Protein AF-A0A938LJC3-F1 (afdb_monomer)

Radius of gyration: 33.21 Å; Cα contacts (8 Å, |Δi|>4): 340; chains: 1; bounding box: 97×56×101 Å

Sequence (395 aa):
MDSKAKRRLIVLGAASALATAGTVALAVRASGELWGWAVAAATSPLAMKCLAVMVAGVVALGVVLALLVKVRPSARPVRVRALHGDQGGTAAIEMALVFPFGLMIFLMVTQAAILFNANMVVHYATFCAARVATVVVPLDLATEEGRNLVLNPALSPGSSEKLEMIRRAAVVALMPISASLKSTAGGVGDSGGTAIQNESSSAFKRLGAEDKRPWFYMLSTKPSYSPWFKRAKAQYDYANGEITAQGGKVLVTQVELMKPEHWRTPPSPHRWDHNRIDGGFTEGDWDPQNVSNLHEDCPYPGGYTEWRDMGGYYDRFHVPRCNFQLDRMDYHYHEDLNVRVTYQFLLEVPYANRFLGEEAQVAGRDGKEFATEIRVIVSLSNEGGPEVRPKDYNR

Mean predicted aligned error: 14.45 Å

Foldseek 3Di:
DPPVVVVVVVVVVVVVVVVVVVVVVVVVVVVPPDPPPVVVVCPPLLVVLVVVVVVVVVVVVVVVVVVCVVVPPPPDPDPVVVVVVVPVVVVVVVCVVVVVVVVVVVVVVVLVVLVVVLLVLLQVLLVQLQVLLLVLLQDQDPDPRGGNKFFDCVVPPPPGPSQVSSQLSSLLSNLVQFDQPPVPVPDPDPPPPVVLLVVLVVVLCVVVVVPVDVPSVVCPPDPPPDVVVSSSSSSSSRQQDWFQAPPGTDHQKDKDFDDDPVVVPPPPPPVPVCVVCPVDDDPPPPDVVPVVVVLPPPPPSDDDPPVPPPPPPDPPDPDPPPPPPVGMDRDDAQDKGKMKIKHWRWDPDQCVDVSVDDVQQRCGPPSRTTTDIRIDIDIDTSNSPPPPPVVVVPD

pLDDT: mean 70.2, std 16.67, range [38.19, 97.5]

Secondary structure (DSSP, 8-state):
--HHHHHHHHHHHHHHHHHHHHHHHHHHHH-TTS-HHHHHHHTSHHHHHHHHHHHHHHHHHHHHHHHHHHHS-------HHHHTT-HHHHHHHHHHHHHHHHHHHHHHHHHHHHHHHHHHHHHHHHHHHHHHHHHHTT--BTTTB-TTEEE-TTTSTT--HHHHHHHHHHHHHHGGGS-------S-S-TTTHHHHHHHHHHHHHHHHHSS--HHHHHHHH-TTS-HHHHHHHHHHHHHHSEEEETTEEEESEEEEEEPPHHHHS--------GGG--S---TT---TTSGGGGGTTSS---S-TTGGG-TTS-TT---------TTEEEPPTT-EEEEEEEEEEE---TTHHHHH-GGG----TTS---EEEEEEEEEEE--------GGGG--

Structure (mmCIF, N/CA/C/O backbone):
data_AF-A0A938LJC3-F1
#
_entry.id   AF-A0A938LJC3-F1
#
loop_
_atom_site.group_PDB
_atom_site.id
_atom_site.type_symbol
_atom_site.label_atom_id
_atom_site.label_alt_id
_atom_site.label_comp_id
_atom_site.label_asym_id
_atom_site.label_entity_id
_atom_site.label_seq_id
_atom_site.pdbx_PDB_ins_code
_atom_site.Cartn_x
_atom_site.Cartn_y
_atom_site.Cartn_z
_atom_site.occupancy
_atom_site.B_iso_or_equiv
_atom_site.auth_seq_id
_atom_site.auth_comp_id
_atom_site.auth_asym_id
_atom_site.auth_atom_id
_atom_site.pdbx_PDB_model_num
ATOM 1 N N . MET A 1 1 ? -27.325 -3.218 54.191 1.00 48.62 1 MET A N 1
ATOM 2 C CA . MET A 1 1 ? -26.880 -4.504 53.607 1.00 48.62 1 MET A CA 1
ATOM 3 C C . MET A 1 1 ? -25.937 -5.158 54.589 1.00 48.62 1 MET A C 1
ATOM 5 O O . MET A 1 1 ? -24.959 -4.525 54.964 1.00 48.62 1 MET A O 1
ATOM 9 N N . ASP A 1 2 ? -26.260 -6.376 55.013 1.00 77.56 2 ASP A N 1
ATOM 10 C CA . ASP A 1 2 ? -25.424 -7.171 55.913 1.00 77.56 2 ASP A CA 1
ATOM 11 C C . ASP A 1 2 ? -24.037 -7.422 55.284 1.00 77.56 2 ASP A C 1
ATOM 13 O O . ASP A 1 2 ? -23.920 -7.555 54.060 1.00 77.56 2 ASP A O 1
ATOM 17 N N . SER A 1 3 ? -22.973 -7.462 56.090 1.00 74.31 3 SER A N 1
ATOM 18 C CA . SER A 1 3 ? -21.584 -7.566 55.601 1.00 74.31 3 SER A CA 1
ATOM 19 C C . SER A 1 3 ? -21.371 -8.837 54.759 1.00 74.31 3 SER A C 1
ATOM 21 O O . SER A 1 3 ? -20.600 -8.844 53.793 1.00 74.31 3 SER A O 1
ATOM 23 N N . LYS A 1 4 ? -22.163 -9.879 55.046 1.00 76.12 4 LYS A N 1
ATOM 24 C CA . LYS A 1 4 ? -22.243 -11.125 54.274 1.00 76.12 4 LYS A CA 1
ATOM 25 C C . LYS A 1 4 ? -22.732 -10.915 52.836 1.00 76.12 4 LYS A C 1
ATOM 27 O O . LYS A 1 4 ? -22.214 -11.560 51.926 1.00 76.12 4 LYS A O 1
ATOM 32 N N . ALA A 1 5 ? -23.670 -9.996 52.598 1.00 68.50 5 ALA A N 1
ATOM 33 C CA . ALA A 1 5 ? -24.206 -9.728 51.261 1.00 68.50 5 ALA A CA 1
ATOM 34 C C . ALA A 1 5 ? -23.183 -9.022 50.354 1.00 68.50 5 ALA A C 1
ATOM 36 O O . ALA A 1 5 ? -23.083 -9.351 49.174 1.00 68.50 5 ALA A O 1
ATOM 37 N N . LYS A 1 6 ? -22.359 -8.116 50.907 1.00 70.12 6 LYS A N 1
ATOM 38 C CA . LYS A 1 6 ? -21.247 -7.487 50.165 1.00 70.12 6 LYS A CA 1
ATOM 39 C C . LYS A 1 6 ? -20.186 -8.507 49.747 1.00 70.12 6 LYS A C 1
ATOM 41 O O . LYS A 1 6 ? -19.733 -8.469 48.609 1.00 70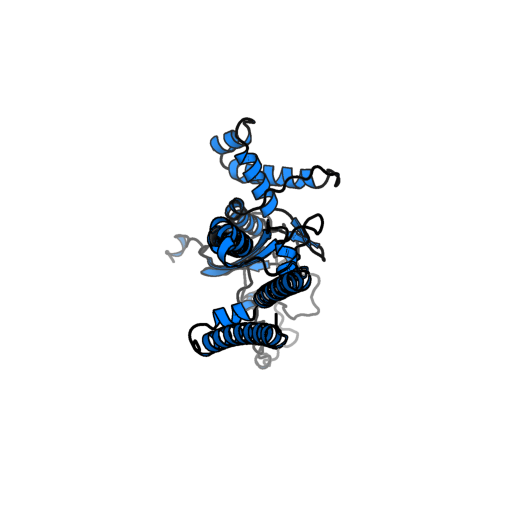.12 6 LYS A O 1
ATOM 46 N N . ARG A 1 7 ? -19.828 -9.446 50.633 1.00 77.38 7 ARG A N 1
ATOM 47 C CA . ARG A 1 7 ? -18.861 -10.509 50.303 1.00 77.38 7 ARG A CA 1
ATOM 48 C C . ARG A 1 7 ? -19.380 -11.429 49.197 1.00 77.38 7 ARG A C 1
ATOM 50 O O . ARG A 1 7 ? -18.625 -11.752 48.291 1.00 77.38 7 ARG A O 1
ATOM 57 N N . ARG A 1 8 ? -20.668 -11.789 49.218 1.00 76.69 8 ARG A N 1
ATOM 58 C CA . ARG A 1 8 ? -21.272 -12.630 48.170 1.00 76.69 8 ARG A CA 1
ATOM 59 C C . ARG A 1 8 ? -21.258 -11.964 46.794 1.00 76.69 8 ARG A C 1
ATOM 61 O O . ARG A 1 8 ? -20.935 -12.635 45.824 1.00 76.69 8 ARG A O 1
ATOM 68 N N . LEU A 1 9 ? -21.545 -10.663 46.711 1.00 70.25 9 LEU A N 1
ATOM 69 C CA . LEU A 1 9 ? -21.559 -9.949 45.430 1.00 70.25 9 LEU A CA 1
ATOM 70 C C . LEU A 1 9 ? -20.158 -9.852 44.799 1.00 70.25 9 LEU A C 1
ATOM 72 O O . LEU A 1 9 ? -20.010 -10.039 43.597 1.00 70.25 9 LEU A O 1
ATOM 76 N N . ILE A 1 10 ? -19.127 -9.615 45.620 1.00 73.00 10 ILE A N 1
ATOM 77 C CA . ILE A 1 10 ? -17.728 -9.565 45.162 1.00 73.00 10 ILE A CA 1
ATOM 78 C C . ILE A 1 10 ? -17.273 -10.945 44.663 1.00 73.00 10 ILE A C 1
ATOM 80 O O . ILE A 1 10 ? -16.653 -11.041 43.607 1.00 73.00 10 ILE A O 1
ATOM 84 N N . VAL A 1 11 ? -17.626 -12.015 45.383 1.00 76.06 11 VAL A N 1
ATOM 85 C CA . VAL A 1 11 ? -17.278 -13.390 44.992 1.00 76.06 11 VAL A CA 1
ATOM 86 C C . VAL A 1 11 ? -17.997 -13.806 43.703 1.00 76.06 11 VAL A C 1
ATOM 88 O O . VAL A 1 11 ? -17.369 -14.397 42.831 1.00 76.06 11 VAL A O 1
ATOM 91 N N . LEU A 1 12 ? -19.275 -13.451 43.536 1.00 72.88 12 LEU A N 1
ATOM 92 C CA . LEU A 1 12 ? -20.036 -13.724 42.307 1.00 72.88 12 LEU A CA 1
ATOM 93 C C . LEU A 1 12 ? -19.486 -12.964 41.092 1.00 72.88 12 LEU A C 1
ATOM 95 O O . LEU A 1 12 ? -19.370 -13.545 40.015 1.00 72.88 12 LEU A O 1
ATOM 99 N N . GLY A 1 13 ? -19.093 -11.697 41.268 1.00 69.31 13 GLY A N 1
ATOM 100 C CA . GLY A 1 13 ? -18.462 -10.913 40.204 1.00 69.31 13 GLY A CA 1
ATOM 101 C C . GLY A 1 13 ? -17.141 -11.529 39.739 1.00 69.31 13 GLY A C 1
ATOM 102 O O . GLY A 1 13 ? -16.964 -11.768 38.543 1.00 69.31 13 GLY A O 1
ATOM 103 N N . ALA A 1 14 ? -16.259 -11.871 40.685 1.00 70.12 14 ALA A N 1
ATOM 104 C CA . ALA A 1 14 ? -14.975 -12.513 40.395 1.00 70.12 14 ALA A CA 1
ATOM 105 C C . ALA A 1 14 ? -15.141 -13.900 39.748 1.00 70.12 14 ALA A C 1
ATOM 107 O O . ALA A 1 14 ? -14.428 -14.227 38.801 1.00 70.12 14 ALA A O 1
ATOM 108 N N . ALA A 1 15 ? -16.114 -14.693 40.208 1.00 71.44 15 ALA A N 1
ATOM 109 C CA . ALA A 1 15 ? -16.409 -16.002 39.635 1.00 71.44 15 ALA A CA 1
ATOM 110 C C . ALA A 1 15 ? -16.913 -15.904 38.186 1.00 71.44 15 ALA A C 1
ATOM 112 O O . ALA A 1 15 ? -16.491 -16.697 37.349 1.00 71.44 15 ALA A O 1
ATOM 113 N N . SER A 1 16 ? -17.758 -14.915 37.862 1.00 73.44 16 SER A N 1
ATOM 114 C CA . SER A 1 16 ? -18.243 -14.737 36.484 1.00 73.44 16 SER A CA 1
ATOM 115 C C . SER A 1 16 ? -17.125 -14.339 35.514 1.00 73.44 16 SER A C 1
ATOM 117 O O . SER A 1 16 ? -17.083 -14.856 34.402 1.00 73.44 16 SER A O 1
ATOM 119 N N . ALA A 1 17 ? -16.181 -13.497 35.956 1.00 68.81 17 ALA A N 1
ATOM 120 C CA . ALA A 1 17 ? -15.039 -13.065 35.149 1.00 68.81 17 ALA A CA 1
ATOM 121 C C . ALA A 1 17 ? -14.032 -14.203 34.907 1.00 68.81 17 ALA A C 1
ATOM 123 O O . ALA A 1 17 ? -13.496 -14.344 33.810 1.00 68.81 17 ALA A O 1
ATOM 124 N N . LEU A 1 18 ? -13.801 -15.051 35.916 1.00 73.56 18 LEU A N 1
ATOM 125 C CA . LEU A 1 18 ? -12.972 -16.249 35.761 1.00 73.56 18 LEU A CA 1
ATOM 126 C C . LEU A 1 18 ? -13.647 -17.297 34.869 1.00 73.56 18 LEU A C 1
ATOM 128 O O . LEU A 1 18 ? -12.968 -17.951 34.080 1.00 73.56 18 LEU A O 1
ATOM 132 N N . ALA A 1 19 ? -14.974 -17.433 34.950 1.00 72.50 19 ALA A N 1
ATOM 133 C CA . ALA A 1 19 ? -15.725 -18.354 34.105 1.00 72.50 19 ALA A CA 1
ATOM 134 C C . ALA A 1 19 ? -15.690 -17.941 32.627 1.00 72.50 19 ALA A C 1
ATOM 136 O O . ALA A 1 19 ? -15.473 -18.800 31.777 1.00 72.50 19 ALA A O 1
ATOM 137 N N . THR A 1 20 ? -15.835 -16.650 32.308 1.00 73.38 20 THR A N 1
ATOM 138 C CA . THR A 1 20 ? -15.732 -16.159 30.921 1.00 73.38 20 THR A CA 1
ATOM 139 C C . THR A 1 20 ? -14.310 -16.237 30.373 1.00 73.38 20 THR A C 1
ATOM 141 O O . THR A 1 20 ? -14.124 -16.620 29.221 1.00 73.38 20 THR A O 1
ATOM 144 N N . ALA A 1 21 ? -13.287 -15.960 31.186 1.00 71.19 21 ALA A N 1
ATOM 145 C CA . ALA A 1 21 ? -11.899 -16.168 30.773 1.00 71.19 21 ALA A CA 1
ATOM 146 C C . ALA A 1 21 ? -11.595 -17.658 30.510 1.00 71.19 21 ALA A C 1
ATOM 148 O O . ALA A 1 21 ? -10.944 -18.001 29.521 1.00 71.19 21 ALA A O 1
ATOM 149 N N . GLY A 1 22 ? -12.108 -18.550 31.365 1.00 74.00 22 GLY A N 1
ATOM 150 C CA . GLY A 1 22 ? -11.944 -19.996 31.236 1.00 74.00 22 GLY A CA 1
ATOM 151 C C . GLY A 1 22 ? -12.645 -20.581 30.008 1.00 74.00 22 GLY A C 1
ATOM 152 O O . GLY A 1 22 ? -12.058 -21.415 29.320 1.00 74.00 22 GLY A O 1
ATOM 153 N N . THR A 1 23 ? -13.863 -20.132 29.687 1.00 70.31 23 THR A N 1
ATOM 154 C CA . THR A 1 23 ? -14.593 -20.604 28.499 1.00 70.31 23 THR A CA 1
ATOM 155 C C . THR A 1 23 ? -13.953 -20.135 27.200 1.00 70.31 23 THR A C 1
ATOM 157 O O . THR A 1 23 ? -13.870 -20.927 26.266 1.00 70.31 23 THR A O 1
ATOM 160 N N . VAL A 1 24 ? -13.424 -18.908 27.143 1.00 71.00 24 VAL A N 1
ATOM 161 C CA . VAL A 1 24 ? -12.666 -18.430 25.974 1.00 71.00 24 VAL A CA 1
ATOM 162 C C . VAL A 1 24 ? -11.377 -19.237 25.796 1.00 71.00 24 VAL A C 1
ATOM 164 O O . VAL A 1 24 ? -11.095 -19.699 24.695 1.00 71.00 24 VAL A O 1
ATOM 167 N N . ALA A 1 25 ? -10.628 -19.493 26.872 1.00 70.31 25 ALA A N 1
ATOM 168 C CA . ALA A 1 25 ? -9.403 -20.292 26.805 1.00 70.31 25 ALA A CA 1
ATOM 169 C C . ALA A 1 25 ? -9.662 -21.755 26.392 1.00 70.31 25 ALA A C 1
ATOM 171 O O . ALA A 1 25 ? -8.894 -22.327 25.617 1.00 70.31 25 ALA A O 1
ATOM 172 N N . LEU A 1 26 ? -10.754 -22.360 26.871 1.00 69.56 26 LEU A N 1
ATOM 173 C CA . LEU A 1 26 ? -11.170 -23.710 26.475 1.00 69.56 26 LEU A CA 1
ATOM 174 C C . LEU A 1 26 ? -11.666 -23.764 25.028 1.00 69.56 26 LEU A C 1
ATOM 176 O O . LEU A 1 26 ? -11.310 -24.699 24.316 1.00 69.56 26 LEU A O 1
ATOM 180 N N . ALA A 1 27 ? -12.423 -22.761 24.577 1.00 67.94 27 ALA A N 1
ATOM 181 C CA . ALA A 1 27 ? -12.864 -22.659 23.189 1.00 67.94 27 ALA A CA 1
ATOM 182 C C . ALA A 1 27 ? -11.672 -22.542 22.224 1.00 67.94 27 ALA A C 1
ATOM 184 O O . ALA A 1 27 ? -11.646 -23.232 21.211 1.00 67.94 27 ALA A O 1
ATOM 185 N N . VAL A 1 28 ? -10.650 -21.753 22.583 1.00 63.41 28 VAL A N 1
ATOM 186 C CA . VAL A 1 28 ? -9.403 -21.614 21.807 1.00 63.41 28 VAL A CA 1
ATOM 187 C C . VAL A 1 28 ? -8.592 -22.916 21.783 1.00 63.41 28 VAL A C 1
ATOM 189 O O . VAL A 1 28 ? -7.993 -23.253 20.764 1.00 63.41 28 VAL A O 1
ATOM 192 N N . ARG A 1 29 ? -8.576 -23.676 22.885 1.00 68.81 29 ARG A N 1
ATOM 193 C CA . ARG A 1 29 ? -7.822 -24.938 22.980 1.00 68.81 29 ARG A CA 1
ATOM 194 C C . ARG A 1 29 ? -8.519 -26.116 22.288 1.00 68.81 29 ARG A C 1
ATOM 196 O O . ARG A 1 29 ? -7.838 -27.031 21.839 1.00 68.81 29 ARG A O 1
ATOM 203 N N . ALA A 1 30 ? -9.849 -26.110 22.209 1.00 70.31 30 ALA A N 1
ATOM 204 C CA . ALA A 1 30 ? -10.629 -27.201 21.624 1.00 70.31 30 ALA A CA 1
ATOM 205 C C . ALA A 1 30 ? -10.627 -27.211 20.079 1.00 70.31 30 ALA A C 1
ATOM 207 O O . ALA A 1 30 ? -10.870 -28.253 19.481 1.00 70.31 30 ALA A O 1
ATOM 208 N N . SER A 1 31 ? -10.320 -26.095 19.412 1.00 64.69 31 SER A N 1
ATOM 209 C CA . SER A 1 31 ? -10.377 -25.951 17.943 1.00 64.69 31 SER A CA 1
ATOM 210 C C . SER A 1 31 ? -9.077 -26.332 17.203 1.00 64.69 31 SER A C 1
ATOM 212 O O . SER A 1 31 ? -8.751 -25.740 16.174 1.00 64.69 31 SER A O 1
ATOM 214 N N . GLY A 1 32 ? -8.332 -27.305 17.735 1.00 57.69 32 GLY A N 1
ATOM 215 C CA . GLY A 1 32 ? -6.885 -27.517 17.570 1.00 57.69 32 GLY A CA 1
ATOM 216 C C . GLY A 1 32 ? -6.262 -27.718 16.180 1.00 57.69 32 GLY A C 1
ATOM 217 O O . GLY A 1 32 ? -5.043 -27.809 16.128 1.00 57.69 32 GLY A O 1
ATOM 218 N N . GLU A 1 33 ? -6.999 -27.743 15.066 1.00 60.12 33 GLU A N 1
ATOM 219 C CA . GLU A 1 33 ? -6.381 -27.991 13.743 1.00 60.12 33 GLU A CA 1
ATOM 220 C C . GLU A 1 33 ? -6.803 -27.035 12.613 1.00 60.12 33 GLU A C 1
ATOM 222 O O . GLU A 1 33 ? -6.122 -26.963 11.595 1.00 60.12 33 GLU A O 1
ATOM 227 N N . LEU A 1 34 ? -7.858 -26.227 12.773 1.00 51.00 34 LEU A N 1
ATOM 228 C CA . LEU A 1 34 ? -8.425 -25.445 11.653 1.00 51.00 34 LEU A CA 1
ATOM 229 C C . LEU A 1 34 ? -8.060 -23.948 11.637 1.00 51.00 34 LEU A C 1
ATOM 231 O O . LEU A 1 34 ? -8.498 -23.218 10.750 1.00 51.00 34 LEU A O 1
ATOM 235 N N . TRP A 1 35 ? -7.264 -23.462 12.595 1.00 58.81 35 TRP A N 1
ATOM 236 C CA . TRP A 1 35 ? -7.154 -22.019 12.858 1.00 58.81 35 TRP A CA 1
ATOM 237 C C . TRP A 1 35 ? -5.725 -21.504 13.086 1.00 58.81 35 TRP A C 1
ATOM 239 O O . TRP A 1 35 ? -5.516 -20.595 13.889 1.00 58.81 35 TRP A O 1
ATOM 249 N N . GLY A 1 36 ? -4.729 -22.008 12.350 1.00 70.44 36 GLY A N 1
ATOM 250 C CA . GLY A 1 36 ? -3.377 -21.419 12.378 1.00 70.44 36 GLY A CA 1
ATOM 251 C C . GLY A 1 36 ? -3.389 -19.900 12.133 1.00 70.44 36 GLY A C 1
ATOM 252 O O . GLY A 1 36 ? -2.677 -19.148 12.796 1.00 70.44 36 GLY A O 1
ATOM 253 N N . TRP A 1 37 ? -4.300 -19.430 11.275 1.00 71.31 37 TRP A N 1
ATOM 254 C CA . TRP A 1 37 ? -4.485 -18.009 10.994 1.00 71.31 37 TRP A CA 1
ATOM 255 C C . TRP A 1 37 ? -5.151 -17.223 12.137 1.00 71.31 37 TRP A C 1
ATOM 257 O O . TRP A 1 37 ? -4.764 -16.077 12.345 1.00 71.31 37 TRP A O 1
ATOM 267 N N . ALA A 1 38 ? -6.090 -17.782 12.919 1.00 65.06 38 ALA A N 1
ATOM 268 C CA . ALA A 1 38 ? -6.626 -17.035 14.069 1.00 65.06 38 ALA A CA 1
ATOM 269 C C . ALA A 1 38 ? -5.751 -17.108 15.299 1.00 65.06 38 ALA A C 1
ATOM 271 O O . ALA A 1 38 ? -5.790 -16.168 16.081 1.00 65.06 38 ALA A O 1
ATOM 272 N N . VAL A 1 39 ? -4.949 -18.158 15.479 1.00 73.69 39 VAL A N 1
ATOM 273 C CA . VAL A 1 39 ? -3.911 -18.109 16.510 1.00 73.69 39 VAL A CA 1
ATOM 274 C C . VAL A 1 39 ? -2.922 -17.002 16.154 1.00 73.69 39 VAL A C 1
ATOM 276 O O . VAL A 1 39 ? -2.675 -16.153 16.999 1.00 73.69 39 VAL A O 1
ATOM 279 N N . ALA A 1 40 ? -2.466 -16.920 14.897 1.00 72.50 40 ALA A N 1
ATOM 280 C CA . ALA A 1 40 ? -1.621 -15.819 14.426 1.00 72.50 40 ALA A CA 1
ATOM 281 C C . ALA A 1 40 ? -2.302 -14.438 14.550 1.00 72.50 40 ALA A C 1
ATOM 283 O O . ALA A 1 40 ? -1.664 -13.458 14.930 1.00 72.50 40 ALA A O 1
ATOM 284 N N . ALA A 1 41 ? -3.609 -14.347 14.285 1.00 69.69 41 ALA A N 1
ATOM 285 C CA . ALA A 1 41 ? -4.358 -13.105 14.458 1.00 69.69 41 ALA A CA 1
ATOM 286 C C . ALA A 1 41 ? -4.541 -12.737 15.941 1.00 69.69 41 ALA A C 1
ATOM 288 O O . ALA A 1 41 ? -4.408 -11.569 16.294 1.00 69.69 41 ALA A O 1
ATOM 289 N N . ALA A 1 42 ? -4.807 -13.708 16.818 1.00 69.12 42 ALA A N 1
ATOM 290 C CA . ALA A 1 42 ? -5.008 -13.504 18.252 1.00 69.12 42 ALA A CA 1
ATOM 291 C C . ALA A 1 42 ? -3.701 -13.190 18.990 1.00 69.12 42 ALA A C 1
ATOM 293 O O . ALA A 1 42 ? -3.718 -12.445 19.968 1.00 69.12 42 ALA A O 1
ATOM 294 N N . THR A 1 43 ? -2.572 -13.720 18.514 1.00 76.75 43 THR A N 1
ATOM 295 C CA . THR A 1 43 ? -1.239 -13.375 19.024 1.00 76.75 43 THR A CA 1
ATOM 296 C C . THR A 1 43 ? -0.677 -12.106 18.398 1.00 76.75 43 THR A C 1
ATOM 298 O O . THR A 1 43 ? 0.370 -11.634 18.843 1.00 76.75 43 THR A O 1
ATOM 301 N N . SER A 1 44 ? -1.361 -11.517 17.409 1.00 74.69 44 SER A N 1
ATOM 302 C CA . SER A 1 44 ? -0.928 -10.242 16.850 1.00 74.69 44 SER A CA 1
ATOM 303 C C . SER A 1 44 ? -0.857 -9.179 17.959 1.00 74.69 44 SER A C 1
ATOM 305 O O . SER A 1 44 ? -1.734 -9.118 18.834 1.00 74.69 44 SER A O 1
ATOM 307 N N . PRO A 1 45 ? 0.164 -8.303 17.945 1.00 75.12 45 PRO A N 1
ATOM 308 C CA . PRO A 1 45 ? 0.312 -7.252 18.953 1.00 75.12 45 PRO A CA 1
ATOM 309 C C . PRO A 1 45 ? -0.922 -6.341 19.010 1.00 75.12 45 PRO A C 1
ATOM 311 O O . PRO A 1 45 ? -1.262 -5.798 20.060 1.00 75.12 45 PRO A O 1
ATOM 314 N N . LEU A 1 46 ? -1.638 -6.226 17.893 1.00 67.06 46 LEU A N 1
ATOM 315 C CA . LEU A 1 46 ? -2.909 -5.531 17.778 1.00 67.06 46 LEU A CA 1
ATOM 316 C C . LEU A 1 46 ? -4.041 -6.192 18.556 1.00 67.06 46 LEU A C 1
ATOM 3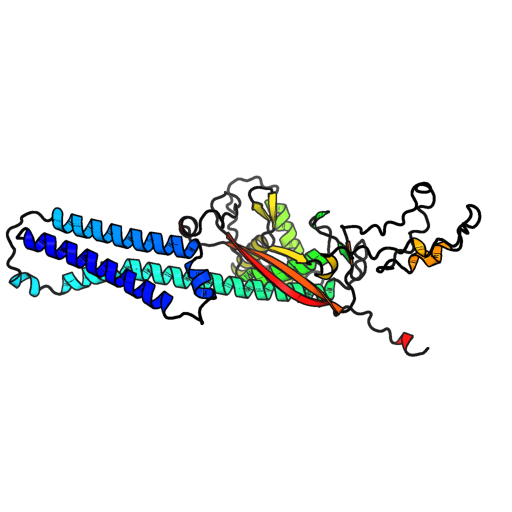18 O O . LEU A 1 46 ? -4.702 -5.530 19.357 1.00 67.06 46 LEU A O 1
ATOM 322 N N . ALA A 1 47 ? -4.246 -7.493 18.355 1.00 71.31 47 ALA A N 1
ATOM 323 C CA . ALA A 1 47 ? -5.262 -8.237 19.086 1.00 71.31 47 ALA A CA 1
ATOM 324 C C . ALA A 1 47 ? -4.996 -8.188 20.593 1.00 71.31 47 ALA A C 1
ATOM 326 O O . ALA A 1 47 ? -5.924 -7.958 21.368 1.00 71.31 47 ALA A O 1
ATOM 327 N N . MET A 1 48 ? -3.730 -8.284 21.006 1.00 78.31 48 MET A N 1
ATOM 328 C CA . MET A 1 48 ? -3.334 -8.147 22.409 1.00 78.31 48 MET A CA 1
ATOM 329 C C . MET A 1 48 ? -3.655 -6.762 22.981 1.00 78.31 48 MET A C 1
ATOM 331 O O . MET A 1 48 ? -4.172 -6.666 24.095 1.00 78.31 48 MET A O 1
ATOM 335 N N . LYS A 1 49 ? -3.419 -5.682 22.225 1.00 77.69 49 LYS A N 1
ATOM 336 C CA . LYS A 1 49 ? -3.792 -4.319 22.641 1.00 77.69 49 LYS A CA 1
ATOM 337 C C . LYS A 1 49 ? -5.310 -4.145 22.725 1.00 77.69 49 LYS A C 1
ATOM 339 O O . LYS A 1 49 ? -5.800 -3.596 23.711 1.00 77.69 49 LYS A O 1
ATOM 344 N N . CYS A 1 50 ? -6.067 -4.642 21.746 1.00 70.94 50 CYS A N 1
ATOM 345 C CA . CYS A 1 50 ? -7.533 -4.622 21.775 1.00 70.94 50 CYS A CA 1
ATOM 346 C C . CYS A 1 50 ? -8.088 -5.407 22.968 1.00 70.94 50 CYS A C 1
ATOM 348 O O . CYS A 1 50 ? -8.964 -4.907 23.675 1.00 70.94 50 CYS A O 1
ATOM 350 N N . LEU A 1 51 ? -7.545 -6.597 23.235 1.00 76.75 51 LEU A N 1
ATOM 351 C CA . LEU A 1 51 ? -7.902 -7.410 24.393 1.00 76.75 51 LEU A CA 1
ATOM 352 C C . LEU A 1 51 ? -7.597 -6.658 25.694 1.00 76.75 51 LEU A C 1
ATOM 354 O O . LEU A 1 51 ? -8.460 -6.570 26.564 1.00 76.75 51 LEU A O 1
ATOM 358 N N . ALA A 1 52 ? -6.409 -6.058 25.808 1.00 79.94 52 ALA A N 1
ATOM 359 C CA . ALA A 1 52 ? -6.015 -5.281 26.978 1.00 79.94 52 ALA A CA 1
ATOM 360 C C . ALA A 1 52 ? -6.958 -4.095 27.224 1.00 79.94 52 ALA A C 1
ATOM 362 O O . ALA A 1 52 ? -7.362 -3.869 28.363 1.00 79.94 52 ALA A O 1
ATOM 363 N N . VAL A 1 53 ? -7.367 -3.371 26.176 1.00 78.00 53 VAL A N 1
ATOM 364 C CA . VAL A 1 53 ? -8.327 -2.268 26.324 1.00 78.00 53 VAL A CA 1
ATOM 365 C C . VAL A 1 53 ? -9.727 -2.764 26.663 1.00 78.00 53 VAL A C 1
ATOM 367 O O . VAL A 1 53 ? -10.382 -2.148 27.501 1.00 78.00 53 VAL A O 1
ATOM 370 N N . MET A 1 54 ? -10.182 -3.884 26.098 1.00 76.12 54 MET A N 1
ATOM 371 C CA . MET A 1 54 ? -11.456 -4.486 26.501 1.00 76.12 54 MET A CA 1
ATOM 372 C C . MET A 1 54 ? -11.440 -4.880 27.980 1.00 76.12 54 MET A C 1
ATOM 374 O O . MET A 1 54 ? -12.353 -4.523 28.721 1.00 76.12 54 MET A O 1
ATOM 378 N N . VAL A 1 55 ? -10.374 -5.543 28.437 1.00 79.06 55 VAL A N 1
ATOM 379 C CA . VAL A 1 55 ? -10.198 -5.917 29.8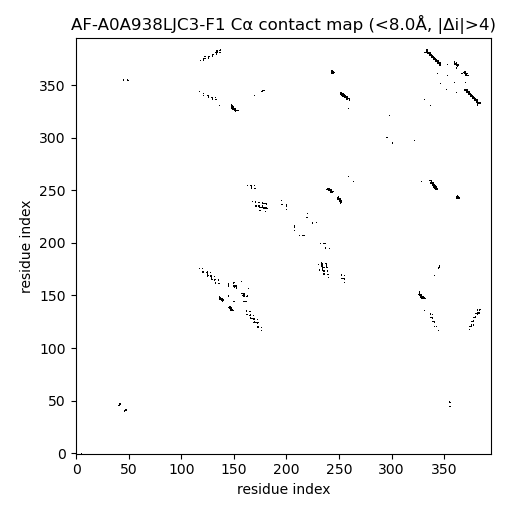46 1.00 79.06 55 VAL A CA 1
ATOM 380 C C . VAL A 1 55 ? -10.140 -4.672 30.733 1.00 79.06 55 VAL A C 1
ATOM 382 O O . VAL A 1 55 ? -10.849 -4.609 31.736 1.00 79.06 55 VAL A O 1
ATOM 385 N N . ALA A 1 56 ? -9.370 -3.649 30.351 1.00 80.25 56 ALA A N 1
ATOM 386 C CA . ALA A 1 56 ? -9.297 -2.384 31.080 1.00 80.25 56 ALA A CA 1
ATOM 387 C C . ALA A 1 56 ? -10.660 -1.676 31.142 1.00 80.25 56 ALA A C 1
ATOM 389 O O . ALA A 1 56 ? -11.024 -1.148 32.190 1.00 80.25 56 ALA A O 1
ATOM 390 N N . GLY A 1 57 ? -11.438 -1.714 30.057 1.00 78.12 57 GLY A N 1
ATOM 391 C CA . GLY A 1 57 ? -12.799 -1.187 29.994 1.00 78.12 57 GLY A CA 1
ATOM 392 C C . GLY A 1 57 ? -13.751 -1.917 30.941 1.00 78.12 57 GLY A C 1
ATOM 393 O O . GLY A 1 57 ? -14.476 -1.270 31.695 1.00 78.12 57 GLY A O 1
ATOM 394 N N . VAL A 1 58 ? -13.699 -3.253 30.978 1.00 79.00 58 VAL A N 1
ATOM 395 C CA . VAL A 1 58 ? -14.486 -4.076 31.915 1.00 79.00 58 VAL A CA 1
ATOM 396 C C . VAL A 1 58 ? -14.094 -3.786 33.366 1.00 79.00 58 VAL A C 1
ATOM 398 O O . VAL A 1 58 ? -14.967 -3.620 34.220 1.00 79.00 58 VAL A O 1
ATOM 401 N N . VAL A 1 59 ? -12.796 -3.664 33.654 1.00 80.88 59 VAL A N 1
ATOM 402 C CA . VAL A 1 59 ? -12.295 -3.316 34.993 1.00 80.88 59 VAL A CA 1
ATOM 403 C C . VAL A 1 59 ? -12.755 -1.915 35.398 1.00 80.88 59 VAL A C 1
ATOM 405 O O . VAL A 1 59 ? -13.294 -1.749 36.491 1.00 80.88 59 VAL A O 1
ATOM 408 N N . ALA A 1 60 ? -12.610 -0.916 34.523 1.00 80.19 60 ALA A N 1
ATOM 409 C CA . ALA A 1 60 ? -13.052 0.452 34.780 1.00 80.19 60 ALA A CA 1
ATOM 410 C C . ALA A 1 60 ? -14.566 0.521 35.029 1.00 80.19 60 ALA A C 1
ATOM 412 O O . ALA A 1 60 ? -15.001 1.150 35.995 1.00 80.19 60 ALA A O 1
ATOM 413 N N . LEU A 1 61 ? -15.365 -0.188 34.225 1.00 78.06 61 LEU A N 1
ATOM 414 C CA . LEU A 1 61 ? -16.811 -0.297 34.417 1.00 78.06 61 LEU A CA 1
ATOM 415 C C . LEU A 1 61 ? -17.145 -0.928 35.778 1.00 78.06 61 LEU A C 1
ATOM 417 O O . LEU A 1 61 ? -17.985 -0.408 36.514 1.00 78.06 61 LEU A O 1
ATOM 421 N N . GLY A 1 62 ? -16.444 -2.003 36.151 1.00 80.19 62 GLY A N 1
ATOM 422 C CA . GLY A 1 62 ? -16.579 -2.651 37.455 1.00 80.19 62 GLY A CA 1
ATOM 423 C C . GLY A 1 62 ? -16.237 -1.722 38.625 1.00 80.19 62 GLY A C 1
ATOM 424 O O . GLY A 1 62 ? -16.949 -1.710 39.631 1.00 80.19 62 GLY A O 1
ATOM 425 N N . VAL A 1 63 ? -15.197 -0.893 38.485 1.00 80.69 63 VAL A N 1
ATOM 426 C CA . VAL A 1 63 ? -14.807 0.122 39.480 1.00 80.69 63 VAL A CA 1
ATOM 427 C C . VAL A 1 63 ? -15.874 1.208 39.606 1.00 80.69 63 VAL A C 1
ATOM 429 O O . VAL A 1 63 ? -16.258 1.544 40.725 1.00 80.69 63 VAL A O 1
ATOM 432 N N . VAL A 1 64 ? -16.402 1.721 38.491 1.00 79.38 64 VAL A N 1
ATOM 433 C CA . VAL A 1 64 ? -17.490 2.714 38.498 1.00 79.38 64 VAL A CA 1
ATOM 434 C C . VAL A 1 64 ? -18.734 2.141 39.179 1.00 79.38 64 VAL A C 1
ATOM 436 O O . VAL A 1 64 ? -19.286 2.780 40.073 1.00 79.38 64 VAL A O 1
ATOM 439 N N . LEU A 1 65 ? -19.129 0.907 38.851 1.00 79.88 65 LEU A N 1
ATOM 440 C CA . LEU A 1 65 ? -20.226 0.197 39.520 1.00 79.88 65 LEU A CA 1
ATOM 441 C C . LEU A 1 65 ? -19.978 0.045 41.030 1.00 79.88 65 LEU A C 1
ATOM 443 O O . LEU A 1 65 ? -20.864 0.334 41.835 1.00 79.88 65 LEU A O 1
ATOM 447 N N . ALA A 1 66 ? -18.770 -0.351 41.440 1.00 79.88 66 ALA A N 1
ATOM 448 C CA . ALA A 1 66 ? -18.412 -0.486 42.851 1.00 79.88 66 ALA A CA 1
ATOM 449 C C . ALA A 1 66 ? -18.440 0.861 43.599 1.00 79.88 66 ALA A C 1
ATOM 451 O O . ALA A 1 66 ? -18.909 0.925 44.740 1.00 79.88 66 ALA A O 1
ATOM 452 N N . LEU A 1 67 ? -17.982 1.942 42.959 1.00 83.44 67 LEU A N 1
ATOM 453 C CA . LEU A 1 67 ? -18.039 3.299 43.503 1.00 83.44 67 LEU A CA 1
ATOM 454 C C . LEU A 1 67 ? -19.480 3.794 43.621 1.00 83.44 67 LEU A C 1
ATOM 456 O O . LEU A 1 67 ? -19.844 4.300 44.679 1.00 83.44 67 LEU A O 1
ATOM 460 N N . LEU A 1 68 ? -20.329 3.572 42.614 1.00 79.25 68 LEU A N 1
ATOM 461 C CA . LEU A 1 68 ? -21.756 3.909 42.674 1.00 79.25 68 LEU A CA 1
ATOM 462 C C . LEU A 1 68 ? -22.469 3.169 43.817 1.00 79.25 68 LEU A C 1
ATOM 464 O O . LEU A 1 68 ? -23.295 3.752 44.520 1.00 79.25 68 LEU A O 1
ATOM 468 N N . VAL A 1 69 ? -22.104 1.908 44.075 1.00 79.88 69 VAL A N 1
ATOM 469 C CA . VAL A 1 69 ? -22.621 1.137 45.220 1.00 79.88 69 VAL A CA 1
ATOM 470 C C . VAL A 1 69 ? -22.104 1.678 46.560 1.00 79.88 69 VAL A C 1
ATOM 472 O O . VAL A 1 69 ? -22.827 1.622 47.556 1.00 79.88 69 VAL A O 1
ATOM 475 N N . LYS A 1 70 ? -20.871 2.198 46.613 1.00 83.12 70 LYS A N 1
ATOM 476 C CA . LYS A 1 70 ? -20.248 2.725 47.841 1.00 83.12 70 LYS A CA 1
ATOM 477 C C . LYS A 1 70 ? -20.707 4.144 48.186 1.00 83.12 70 LYS A C 1
ATOM 479 O O . LYS A 1 70 ? -20.882 4.436 49.364 1.00 83.12 70 LYS A O 1
ATOM 484 N N . VAL A 1 71 ? -20.885 4.998 47.179 1.00 80.12 71 VAL A N 1
ATOM 485 C CA . VAL A 1 71 ? -21.301 6.404 47.315 1.00 80.12 71 VAL A CA 1
ATOM 486 C C . VAL A 1 71 ? -22.799 6.521 47.549 1.00 80.12 71 VAL A C 1
ATOM 488 O O . VAL A 1 71 ? -23.236 7.558 48.035 1.00 80.12 71 VAL A O 1
ATOM 491 N N . ARG A 1 72 ? -23.579 5.464 47.272 1.00 71.00 72 ARG A N 1
ATOM 492 C CA . ARG A 1 72 ? -25.005 5.411 47.599 1.00 71.00 72 ARG A CA 1
ATOM 493 C C . ARG A 1 72 ? -25.177 5.814 49.072 1.00 71.00 72 ARG A C 1
ATOM 495 O O . ARG A 1 72 ? -24.800 5.030 49.950 1.00 71.00 72 ARG A O 1
ATOM 502 N N . PRO A 1 73 ? -25.693 7.030 49.357 1.00 61.59 73 PRO A N 1
ATOM 503 C CA . PRO A 1 73 ? -25.883 7.476 50.723 1.00 61.59 73 PRO A CA 1
ATOM 504 C C . PRO A 1 73 ? -26.769 6.448 51.406 1.00 61.59 73 PRO A C 1
ATOM 506 O O . PRO A 1 73 ? -27.582 5.798 50.743 1.00 61.59 73 PRO A O 1
ATOM 509 N N . SER A 1 74 ? -26.631 6.301 52.719 1.00 60.78 74 SER A N 1
ATOM 510 C CA . SER A 1 74 ? -27.524 5.482 53.541 1.00 60.78 74 SER A CA 1
ATOM 511 C C . SER A 1 74 ? -28.928 6.118 53.598 1.00 60.78 74 SER A C 1
ATOM 513 O O . SER A 1 74 ? -29.469 6.409 54.659 1.00 60.78 74 SER A O 1
ATOM 515 N N . ALA A 1 75 ? -29.506 6.425 52.438 1.00 54.22 75 ALA A N 1
ATOM 516 C CA . ALA A 1 75 ? -30.889 6.778 52.265 1.00 54.22 75 ALA A CA 1
ATOM 517 C C . ALA A 1 75 ? -31.682 5.548 52.693 1.00 54.22 75 ALA A C 1
ATOM 519 O O . ALA A 1 75 ? -31.428 4.427 52.237 1.00 54.22 75 ALA A O 1
ATOM 520 N N . ARG A 1 76 ? -32.587 5.774 53.646 1.00 64.50 76 ARG A N 1
ATOM 521 C CA . ARG A 1 76 ? -33.489 4.770 54.211 1.00 64.50 76 ARG A CA 1
ATOM 522 C C . ARG A 1 76 ? -34.007 3.857 53.097 1.00 64.50 76 ARG A C 1
ATOM 524 O O . ARG A 1 76 ? -34.327 4.379 52.031 1.00 64.50 76 ARG A O 1
ATOM 531 N N . PRO A 1 77 ? -34.091 2.533 53.322 1.00 58.16 77 PRO A N 1
ATOM 532 C CA . PRO A 1 77 ? -34.530 1.582 52.309 1.00 58.16 77 PRO A CA 1
ATOM 533 C C . PRO A 1 77 ? -35.882 2.030 51.753 1.00 58.16 77 PRO A C 1
ATOM 535 O O . PRO A 1 77 ? -36.922 1.861 52.389 1.00 58.16 77 PRO A O 1
ATOM 538 N N . VAL A 1 78 ? -35.854 2.650 50.574 1.00 58.22 78 VAL A N 1
ATOM 539 C CA . VAL A 1 78 ? -37.051 2.986 49.815 1.00 58.22 78 VAL A CA 1
ATOM 540 C C . VAL A 1 78 ? -37.732 1.651 49.557 1.00 58.22 78 VAL A C 1
ATOM 542 O O . VAL A 1 78 ? -37.089 0.713 49.083 1.00 58.22 78 VAL A O 1
ATOM 545 N N . ARG A 1 79 ? -39.001 1.520 49.961 1.00 65.19 79 ARG A N 1
ATOM 546 C CA . ARG A 1 79 ? -39.780 0.290 49.781 1.00 65.19 79 ARG A CA 1
ATOM 547 C C . ARG A 1 79 ? -39.712 -0.104 48.302 1.00 65.19 79 ARG A C 1
ATOM 549 O O . ARG A 1 79 ? -40.392 0.483 47.470 1.00 65.19 79 ARG A O 1
ATOM 556 N N . VAL A 1 80 ? -38.909 -1.126 48.001 1.00 59.56 80 VAL A N 1
ATOM 557 C CA . VAL A 1 80 ? -38.593 -1.648 46.653 1.00 59.56 80 VAL A CA 1
ATOM 558 C C . VAL A 1 80 ? -39.854 -2.046 45.866 1.00 59.56 80 VAL A C 1
ATOM 560 O O . VAL A 1 80 ? -39.834 -2.142 44.642 1.00 59.56 80 VAL A O 1
ATOM 563 N N . ARG A 1 81 ? -40.982 -2.206 46.569 1.00 62.66 81 ARG A N 1
ATOM 564 C CA . ARG A 1 81 ? -42.311 -2.451 46.003 1.00 62.66 81 ARG A CA 1
ATOM 565 C C . ARG A 1 81 ? -42.881 -1.282 45.190 1.00 62.66 81 ARG A C 1
ATOM 567 O O . ARG A 1 81 ? -43.657 -1.546 44.287 1.00 62.66 81 ARG A O 1
ATOM 574 N N . ALA A 1 82 ? -42.499 -0.032 45.471 1.00 62.62 82 ALA A N 1
ATOM 575 C CA . ALA A 1 82 ? -42.964 1.128 44.701 1.00 62.62 82 ALA A CA 1
ATOM 576 C C . ALA A 1 82 ? -42.126 1.381 43.433 1.00 62.62 82 ALA A C 1
ATOM 578 O O . ALA A 1 82 ? -42.630 1.953 42.477 1.00 62.62 82 ALA A O 1
ATOM 579 N N . LEU A 1 83 ? -40.871 0.910 43.397 1.00 56.78 83 LEU A N 1
ATOM 580 C CA . LEU A 1 83 ? -39.976 1.083 42.245 1.00 56.78 83 LEU A CA 1
ATOM 581 C C . LEU A 1 83 ? -40.199 0.042 41.133 1.00 56.78 83 LEU A C 1
ATOM 583 O O . LEU A 1 83 ? -39.789 0.266 40.004 1.00 56.78 83 LEU A O 1
ATOM 587 N N . HIS A 1 84 ? -40.860 -1.083 41.427 1.00 59.41 84 HIS A N 1
ATOM 588 C CA . HIS A 1 84 ? -41.197 -2.098 40.414 1.00 59.41 84 HIS A CA 1
ATOM 589 C C . HIS A 1 84 ? -42.281 -1.644 39.420 1.00 59.41 84 HIS A C 1
ATOM 591 O O . HIS A 1 84 ? -42.464 -2.300 38.399 1.00 59.41 84 HIS A O 1
ATOM 597 N N . GLY A 1 85 ? -42.993 -0.547 39.708 1.00 67.19 85 GLY A N 1
ATOM 598 C CA . GLY A 1 85 ? -43.946 0.052 38.771 1.00 67.19 85 GLY A CA 1
ATOM 599 C C . GLY A 1 85 ? -43.288 0.909 37.687 1.00 67.19 85 GLY A C 1
ATOM 600 O O . GLY A 1 85 ? -43.933 1.204 36.688 1.00 67.19 85 GLY A O 1
ATOM 601 N N . ASP A 1 86 ? -42.015 1.280 37.854 1.00 63.31 86 ASP A N 1
ATOM 602 C CA . ASP A 1 86 ? -41.322 2.232 36.982 1.00 63.31 86 ASP A CA 1
ATOM 603 C C . ASP A 1 86 ? -40.336 1.504 36.048 1.00 63.31 86 ASP A C 1
ATOM 605 O O . ASP A 1 86 ? -39.115 1.626 36.139 1.00 63.31 86 ASP A O 1
ATOM 609 N N . GLN A 1 87 ? -40.882 0.657 35.167 1.00 66.31 87 GLN A N 1
ATOM 610 C CA . GLN A 1 87 ? -40.109 -0.166 34.219 1.00 66.31 87 GLN A CA 1
ATOM 611 C C . GLN A 1 87 ? -39.386 0.659 33.135 1.00 66.31 87 GLN A C 1
ATOM 613 O O . GLN A 1 87 ? -38.478 0.150 32.479 1.00 66.31 87 GLN A O 1
ATOM 618 N N . GLY A 1 88 ? -39.742 1.937 32.958 1.00 70.56 88 GLY A N 1
ATOM 619 C CA . GLY A 1 88 ? -39.147 2.805 31.936 1.00 70.56 88 GLY A CA 1
ATOM 620 C C . GLY A 1 88 ? -37.689 3.189 32.217 1.00 70.56 88 GLY A C 1
ATOM 621 O O . GLY A 1 88 ? -36.896 3.327 31.285 1.00 70.56 88 GLY A O 1
ATOM 622 N N . GLY A 1 89 ? -37.303 3.317 33.492 1.00 73.62 89 GLY A N 1
ATOM 623 C CA . GLY A 1 89 ? -35.949 3.736 33.877 1.00 73.62 89 GLY A CA 1
ATOM 624 C C . GLY A 1 89 ? -34.882 2.657 33.673 1.00 73.62 89 GLY A C 1
ATOM 625 O O . GLY A 1 89 ? -33.740 2.969 33.335 1.00 73.62 89 GLY A O 1
ATOM 626 N N . THR A 1 90 ? -35.244 1.382 33.835 1.00 77.81 90 THR A N 1
ATOM 627 C CA . THR A 1 90 ? -34.303 0.261 33.693 1.00 77.81 90 THR A CA 1
ATOM 628 C C . THR A 1 90 ? -33.884 0.059 32.240 1.00 77.81 90 THR A C 1
ATOM 630 O O . THR A 1 90 ? -32.692 -0.064 31.970 1.0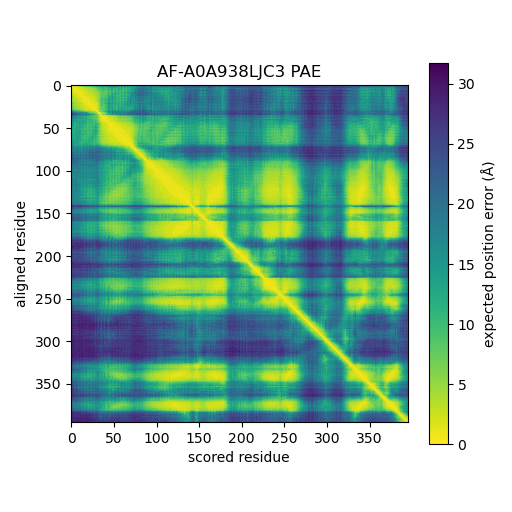0 77.81 90 THR A O 1
ATOM 633 N N . ALA A 1 91 ? -34.828 0.142 31.296 1.00 82.19 91 ALA A N 1
ATOM 634 C CA . ALA A 1 91 ? -34.533 0.015 29.868 1.00 82.19 91 ALA A CA 1
ATOM 635 C C . ALA A 1 91 ? -33.584 1.120 29.366 1.00 82.19 91 ALA A C 1
ATOM 637 O O . ALA A 1 91 ? -32.676 0.855 28.580 1.00 82.19 91 ALA A O 1
ATOM 638 N N . ALA A 1 92 ? -33.741 2.354 29.861 1.00 82.44 92 ALA A N 1
ATOM 639 C CA . ALA A 1 92 ? -32.853 3.460 29.507 1.00 82.44 92 ALA A CA 1
ATOM 640 C C . ALA A 1 92 ? -31.408 3.225 29.987 1.00 82.44 92 ALA A C 1
ATOM 642 O O . ALA A 1 92 ? -30.459 3.527 29.264 1.00 82.44 92 ALA A O 1
ATOM 643 N N . ILE A 1 93 ? -31.233 2.651 31.183 1.00 82.44 93 ILE A N 1
ATOM 644 C CA . ILE A 1 93 ? -29.911 2.328 31.740 1.00 82.44 93 ILE A CA 1
ATOM 645 C C . ILE A 1 93 ? -29.275 1.147 30.994 1.00 82.44 93 ILE A C 1
ATOM 647 O O . ILE A 1 93 ? -28.082 1.190 30.695 1.00 82.44 93 ILE A O 1
ATOM 651 N N . GLU A 1 94 ? -30.056 0.121 30.652 1.00 85.19 94 GLU A N 1
ATOM 652 C CA . GLU A 1 94 ? -29.585 -1.017 29.853 1.00 85.19 94 GLU A CA 1
ATOM 653 C C . GLU A 1 94 ? -29.127 -0.567 28.456 1.00 85.19 94 GLU A C 1
ATOM 655 O O . GLU A 1 94 ? -28.027 -0.917 28.025 1.00 85.19 94 GLU A O 1
ATOM 660 N N . MET A 1 95 ? -29.901 0.298 27.790 1.00 87.69 95 MET A N 1
ATOM 661 C CA . MET A 1 95 ? -29.537 0.864 26.487 1.00 87.69 95 MET A CA 1
ATOM 662 C C . MET A 1 95 ? -28.273 1.732 26.577 1.00 87.69 95 MET A C 1
ATOM 664 O O . MET A 1 95 ? -27.375 1.603 25.744 1.00 87.69 95 MET A O 1
ATOM 668 N N . ALA A 1 96 ? -28.165 2.584 27.604 1.00 83.75 96 ALA A N 1
ATOM 669 C CA . ALA A 1 96 ? -27.012 3.463 27.799 1.00 83.75 96 ALA A CA 1
ATOM 670 C C . ALA A 1 96 ? -25.711 2.687 28.057 1.00 83.75 96 ALA A C 1
ATOM 672 O O . ALA A 1 96 ? -24.641 3.130 27.638 1.00 83.75 96 ALA A O 1
ATOM 673 N N . LEU A 1 97 ? -25.795 1.527 28.717 1.00 81.75 97 LEU A N 1
ATOM 674 C CA . LEU A 1 97 ? -24.640 0.667 28.967 1.00 81.75 97 LEU A CA 1
ATOM 675 C C . LEU A 1 97 ? -24.210 -0.111 27.723 1.00 81.75 97 LEU A C 1
ATOM 677 O O . LEU A 1 97 ? -23.012 -0.230 27.492 1.00 81.75 97 LEU A O 1
ATOM 681 N N . VAL A 1 98 ? -25.145 -0.618 26.915 1.00 84.62 98 VAL A N 1
ATOM 682 C CA . VAL A 1 98 ? -24.824 -1.431 25.725 1.00 84.62 98 VAL A CA 1
ATOM 683 C C . VAL A 1 98 ? -24.379 -0.570 24.541 1.00 84.62 98 VAL A C 1
ATOM 685 O O . VAL A 1 98 ? -23.501 -0.979 23.778 1.00 84.62 98 VAL A O 1
ATOM 688 N N . PHE A 1 99 ? -24.937 0.634 24.400 1.00 86.44 99 PHE A N 1
ATOM 689 C CA . PHE A 1 99 ? -24.676 1.527 23.272 1.00 86.44 99 PHE A CA 1
ATOM 690 C C . PHE A 1 99 ? -23.184 1.774 22.962 1.00 86.44 99 PHE A C 1
ATOM 692 O O . PHE A 1 99 ? -22.797 1.561 21.813 1.00 86.44 99 PHE A O 1
ATOM 699 N N . PRO A 1 100 ? -22.309 2.163 23.914 1.00 79.25 100 PRO A N 1
ATOM 700 C CA . PRO A 1 100 ? -20.901 2.424 23.606 1.00 79.25 100 PRO A CA 1
ATOM 701 C C . PRO A 1 100 ? -20.144 1.173 23.138 1.00 79.25 100 PRO A C 1
ATOM 703 O O . PRO A 1 100 ? -19.284 1.278 22.264 1.00 79.25 100 PRO A O 1
ATOM 706 N N . PHE A 1 101 ? -20.480 -0.012 23.662 1.00 79.06 101 PHE A N 1
ATOM 707 C CA . PHE A 1 101 ? -19.877 -1.270 23.210 1.00 79.06 101 PHE A CA 1
ATOM 708 C C . PHE A 1 101 ? -20.355 -1.644 21.808 1.00 79.06 101 PHE A C 1
ATOM 710 O O . PHE A 1 101 ? -19.538 -1.990 20.957 1.00 79.06 101 PHE A O 1
ATOM 717 N N . GLY A 1 102 ? -21.659 -1.513 21.543 1.00 81.00 102 GLY A N 1
ATOM 718 C CA . GLY A 1 102 ? -22.220 -1.723 20.209 1.00 81.00 102 GLY A CA 1
ATOM 719 C C . GLY A 1 102 ? -21.598 -0.782 19.176 1.00 81.00 102 GLY A C 1
ATOM 720 O O . GLY A 1 102 ? -21.189 -1.226 18.105 1.00 81.00 102 GLY A O 1
ATOM 721 N N . LEU A 1 103 ? -21.436 0.497 19.529 1.00 81.62 103 LEU A N 1
ATOM 722 C CA . LEU A 1 103 ? -20.782 1.493 18.683 1.00 81.62 103 LEU A CA 1
ATOM 723 C C . LEU A 1 103 ? -19.309 1.144 18.424 1.00 81.62 103 LEU A C 1
ATOM 725 O O . LEU A 1 103 ? -18.860 1.226 17.284 1.00 81.62 103 LEU A O 1
ATOM 729 N N . MET A 1 104 ? -18.561 0.716 19.447 1.00 79.31 104 MET A N 1
ATOM 730 C CA . MET A 1 104 ? -17.170 0.283 19.278 1.00 79.31 104 MET A CA 1
ATOM 731 C C . MET A 1 104 ? -17.040 -0.907 18.326 1.00 79.31 104 MET A C 1
ATOM 733 O O . MET A 1 104 ? -16.202 -0.874 17.425 1.00 79.31 104 MET A O 1
ATOM 737 N N . ILE A 1 105 ? -17.876 -1.935 18.496 1.00 79.56 105 ILE A N 1
ATOM 738 C CA . ILE A 1 105 ? -17.881 -3.116 17.624 1.00 79.56 105 ILE A CA 1
ATOM 739 C C . ILE A 1 105 ? -18.225 -2.703 16.190 1.00 79.56 105 ILE A C 1
ATOM 741 O O . ILE A 1 105 ? -17.533 -3.094 15.253 1.00 79.56 105 ILE A O 1
ATOM 745 N N . PHE A 1 106 ? -19.245 -1.862 16.010 1.00 84.94 106 PHE A N 1
ATOM 746 C CA . PHE A 1 106 ? -19.651 -1.374 14.694 1.00 84.94 106 PHE A CA 1
ATOM 747 C C . PHE A 1 106 ? -18.537 -0.589 13.984 1.00 84.94 106 PHE A C 1
ATOM 749 O O . PHE A 1 106 ? -18.260 -0.828 12.805 1.00 84.94 106 PHE A O 1
ATOM 756 N N . LEU A 1 107 ? -17.858 0.316 14.697 1.00 81.69 107 LEU A N 1
ATOM 757 C CA . LEU A 1 107 ? -16.727 1.070 14.152 1.00 81.69 107 LEU A CA 1
ATOM 758 C C . LEU A 1 107 ? -15.560 0.148 13.786 1.00 81.69 107 LEU A C 1
ATOM 760 O O . LEU A 1 107 ? -14.960 0.329 12.729 1.00 81.69 107 LEU A O 1
ATOM 764 N N . MET A 1 108 ? -15.273 -0.864 14.607 1.00 79.69 108 MET A N 1
ATOM 765 C CA . MET A 1 108 ? -14.223 -1.846 14.328 1.00 79.69 108 MET A CA 1
ATOM 766 C C . MET A 1 108 ? -14.535 -2.678 13.075 1.00 79.69 108 MET A C 1
ATOM 768 O O . MET A 1 108 ? -13.672 -2.829 12.213 1.00 79.69 108 MET A O 1
ATOM 772 N N . VAL A 1 109 ? -15.772 -3.166 12.928 1.00 84.19 109 VAL A N 1
ATOM 773 C CA . VAL A 1 109 ? -16.213 -3.903 11.729 1.00 84.19 109 VAL A CA 1
ATOM 774 C C . VAL A 1 109 ? -16.132 -3.017 10.486 1.00 84.19 109 VAL A C 1
ATOM 776 O O . VAL A 1 109 ? -15.632 -3.451 9.451 1.00 84.19 109 VAL A O 1
ATOM 779 N N . THR A 1 110 ? -16.558 -1.758 10.594 1.00 85.62 110 THR A N 1
ATOM 780 C CA . THR A 1 110 ? -16.480 -0.792 9.489 1.00 85.62 110 THR A CA 1
ATOM 781 C C . THR A 1 110 ? -15.027 -0.542 9.070 1.00 85.62 110 THR A C 1
ATOM 783 O O . THR A 1 110 ? -14.721 -0.555 7.882 1.00 85.62 110 THR A O 1
ATOM 786 N N . GLN A 1 111 ? -14.109 -0.378 10.028 1.00 84.88 111 GLN A N 1
ATOM 787 C CA . GLN A 1 111 ? -12.677 -0.211 9.750 1.00 84.88 111 GLN A CA 1
ATOM 788 C C . GLN A 1 111 ? -12.066 -1.450 9.092 1.00 84.88 111 GLN A C 1
ATOM 790 O O . GLN A 1 111 ? -11.328 -1.318 8.119 1.00 84.88 111 GLN A O 1
ATOM 795 N N . ALA A 1 112 ? -12.401 -2.646 9.582 1.00 82.25 112 ALA A N 1
ATOM 796 C CA . ALA A 1 112 ? -11.946 -3.897 8.985 1.00 82.25 112 ALA A CA 1
ATOM 797 C C . ALA A 1 112 ? -12.442 -4.040 7.537 1.00 82.25 112 ALA A C 1
ATOM 799 O O . ALA A 1 112 ? -11.668 -4.413 6.659 1.00 82.25 112 ALA A O 1
ATOM 800 N N . ALA A 1 113 ? -13.699 -3.673 7.266 1.00 86.50 113 ALA A N 1
ATOM 801 C CA . ALA A 1 113 ? -14.257 -3.678 5.916 1.00 86.50 113 ALA A CA 1
ATOM 802 C C . ALA A 1 113 ? -13.554 -2.670 4.988 1.00 86.50 113 ALA A C 1
ATOM 804 O O . ALA A 1 113 ? -13.254 -2.997 3.841 1.00 86.50 113 ALA A O 1
ATOM 805 N N . ILE A 1 114 ? -13.243 -1.464 5.479 1.00 88.00 114 ILE A N 1
ATOM 806 C CA . ILE A 1 114 ? -12.492 -0.455 4.715 1.00 88.00 114 ILE A CA 1
ATOM 807 C C . ILE A 1 114 ? -11.077 -0.956 4.400 1.00 88.00 114 ILE A C 1
ATOM 809 O O . ILE A 1 114 ? -10.646 -0.859 3.253 1.00 88.00 114 ILE A O 1
ATOM 813 N N . LEU A 1 115 ? -10.375 -1.532 5.381 1.00 86.06 115 LEU A N 1
ATOM 814 C CA . LEU A 1 115 ? -9.027 -2.070 5.188 1.00 86.06 115 LEU A CA 1
ATOM 815 C C . LEU A 1 115 ? -9.020 -3.255 4.212 1.00 86.06 115 LEU A C 1
ATOM 817 O O . LEU A 1 115 ? -8.147 -3.341 3.352 1.00 86.06 115 LEU A O 1
ATOM 821 N N . PHE A 1 116 ? -10.019 -4.135 4.299 1.00 89.44 116 PHE A N 1
ATOM 822 C CA . PHE A 1 116 ? -10.193 -5.238 3.356 1.00 89.44 116 PHE A CA 1
ATOM 823 C C . PHE A 1 116 ? -10.418 -4.731 1.924 1.00 89.44 116 PHE A C 1
ATOM 825 O O . PHE A 1 116 ? -9.760 -5.196 0.993 1.00 89.44 116 PHE A O 1
ATOM 832 N N . ASN A 1 117 ? -11.288 -3.731 1.747 1.00 93.00 117 ASN A N 1
ATOM 833 C CA . ASN A 1 117 ? -11.513 -3.101 0.446 1.00 93.00 117 ASN A CA 1
ATOM 834 C C . ASN A 1 117 ? -10.241 -2.430 -0.092 1.00 93.00 117 ASN A C 1
ATOM 836 O O . ASN A 1 117 ? -9.935 -2.568 -1.275 1.00 93.00 117 ASN A O 1
ATOM 840 N N . ALA A 1 118 ? -9.476 -1.747 0.765 1.00 92.06 118 ALA A N 1
ATOM 841 C CA . ALA A 1 118 ? -8.198 -1.156 0.383 1.00 92.06 118 ALA A CA 1
ATOM 842 C C . ALA A 1 118 ? -7.209 -2.228 -0.091 1.00 92.06 118 ALA A C 1
ATOM 844 O O . ALA A 1 118 ? -6.616 -2.079 -1.157 1.00 92.06 118 ALA A O 1
ATOM 845 N N . ASN A 1 119 ? -7.100 -3.344 0.637 1.00 93.56 119 ASN A N 1
ATOM 846 C CA . ASN A 1 119 ? -6.245 -4.462 0.249 1.00 93.56 119 ASN A CA 1
ATOM 847 C C . ASN A 1 119 ? -6.629 -5.022 -1.131 1.00 93.56 119 ASN A C 1
ATOM 849 O O . ASN A 1 119 ? -5.770 -5.190 -1.994 1.00 93.56 119 ASN A O 1
ATOM 853 N N . MET A 1 120 ? -7.925 -5.232 -1.385 1.00 95.44 120 MET A N 1
ATOM 854 C CA . MET A 1 120 ? -8.425 -5.685 -2.691 1.00 95.44 120 MET A CA 1
ATOM 855 C C . MET A 1 120 ? -8.070 -4.720 -3.833 1.00 95.44 120 MET A C 1
ATOM 857 O O . MET A 1 120 ? -7.679 -5.160 -4.915 1.00 95.44 120 MET A O 1
ATOM 861 N N . VAL A 1 121 ? -8.167 -3.408 -3.604 1.00 96.12 121 VAL A N 1
ATOM 862 C CA . VAL A 1 121 ? -7.803 -2.398 -4.612 1.00 96.12 121 VAL A CA 1
ATOM 863 C C . VAL A 1 121 ? -6.293 -2.365 -4.852 1.00 96.12 121 VAL A C 1
ATOM 865 O O . VAL A 1 121 ? -5.881 -2.243 -6.003 1.00 96.12 121 VAL A O 1
ATOM 868 N N . VAL A 1 122 ? -5.462 -2.546 -3.820 1.00 96.00 122 VAL A N 1
ATOM 869 C CA . VAL A 1 122 ? -4.003 -2.665 -3.994 1.00 96.00 122 VAL A CA 1
ATOM 870 C C . VAL A 1 122 ? -3.659 -3.912 -4.811 1.00 96.00 122 VAL A C 1
ATOM 872 O O . VAL A 1 122 ? -2.866 -3.805 -5.739 1.00 96.00 122 VAL A O 1
ATOM 875 N N . HIS A 1 123 ? -4.312 -5.057 -4.576 1.00 95.75 123 HIS A N 1
ATOM 876 C CA . HIS A 1 123 ? -4.147 -6.243 -5.429 1.00 95.75 123 HIS A CA 1
ATOM 877 C C . HIS A 1 123 ? -4.472 -5.967 -6.898 1.00 95.75 123 HIS A C 1
ATOM 879 O O . HIS A 1 123 ? -3.710 -6.351 -7.788 1.00 95.75 123 HIS A O 1
ATOM 885 N N . TYR A 1 124 ? -5.580 -5.271 -7.155 1.00 97.50 124 TYR A N 1
ATOM 886 C CA . TYR A 1 124 ? -5.946 -4.872 -8.508 1.00 97.50 124 TYR A CA 1
ATOM 887 C C . TYR A 1 124 ? -4.929 -3.896 -9.118 1.00 97.50 124 TYR A C 1
ATOM 889 O O . TYR A 1 124 ? -4.554 -4.042 -10.279 1.00 97.50 124 TYR A O 1
ATOM 897 N N . ALA A 1 125 ? -4.418 -2.943 -8.338 1.00 97.00 125 ALA A N 1
ATOM 898 C CA . ALA A 1 125 ? -3.387 -2.013 -8.781 1.00 97.00 125 ALA A CA 1
ATOM 899 C C . ALA A 1 125 ? -2.068 -2.717 -9.131 1.00 97.00 125 ALA A C 1
ATOM 901 O O . ALA A 1 125 ? -1.481 -2.419 -10.172 1.00 97.00 125 ALA A O 1
ATOM 902 N N . THR A 1 126 ? -1.635 -3.689 -8.323 1.00 96.94 126 THR A N 1
ATOM 903 C CA . THR A 1 126 ? -0.463 -4.527 -8.618 1.00 96.94 126 THR A CA 1
ATOM 904 C C . THR A 1 126 ? -0.670 -5.337 -9.888 1.00 96.94 126 THR A C 1
ATOM 906 O O . THR A 1 126 ? 0.235 -5.413 -10.714 1.00 96.94 126 THR A O 1
ATOM 909 N N . PHE A 1 127 ? -1.867 -5.890 -10.095 1.00 96.81 127 PHE A N 1
ATOM 910 C CA . PHE A 1 127 ? -2.201 -6.588 -11.332 1.00 96.81 127 PHE A CA 1
ATOM 911 C C . PHE A 1 127 ? -2.150 -5.658 -12.557 1.00 96.81 127 PHE A C 1
ATOM 913 O O . PHE A 1 127 ? -1.554 -6.018 -13.570 1.00 96.81 127 PHE A O 1
ATOM 920 N N . CYS A 1 128 ? -2.703 -4.444 -12.464 1.00 96.88 128 CYS A N 1
ATOM 921 C CA . CYS A 1 128 ? -2.616 -3.435 -13.525 1.00 96.88 128 CYS A CA 1
ATOM 922 C C . CYS A 1 128 ? -1.163 -3.065 -13.847 1.00 96.88 128 CYS A C 1
ATOM 924 O O . CYS A 1 128 ? -0.792 -3.013 -15.018 1.00 96.88 128 CYS A O 1
ATOM 926 N N . ALA A 1 129 ? -0.332 -2.852 -12.825 1.00 96.50 129 ALA A N 1
ATOM 927 C CA . ALA A 1 129 ? 1.091 -2.586 -13.007 1.00 96.50 129 ALA A CA 1
ATOM 928 C C . ALA A 1 129 ? 1.805 -3.765 -13.675 1.00 96.50 129 ALA A C 1
ATOM 930 O O . ALA A 1 129 ? 2.523 -3.559 -14.648 1.00 96.50 129 ALA A O 1
ATOM 931 N N . ALA A 1 130 ? 1.550 -4.997 -13.232 1.00 95.88 130 ALA A N 1
ATOM 932 C CA . ALA A 1 130 ? 2.112 -6.189 -13.855 1.00 95.88 130 ALA A CA 1
ATOM 933 C C . ALA A 1 130 ? 1.719 -6.297 -15.336 1.00 95.88 130 ALA A C 1
ATOM 935 O O . ALA A 1 130 ? 2.579 -6.517 -16.181 1.00 95.88 130 ALA A O 1
ATOM 936 N N . ARG A 1 131 ? 0.448 -6.055 -15.684 1.00 95.62 131 ARG A N 1
ATOM 937 C CA . ARG A 1 131 ? -0.026 -6.072 -17.082 1.00 95.62 131 ARG A CA 1
ATOM 938 C C . ARG A 1 131 ? 0.600 -4.979 -17.946 1.00 95.62 131 ARG A C 1
ATOM 940 O O . ARG A 1 131 ? 0.782 -5.179 -19.141 1.00 95.62 131 ARG A O 1
ATOM 947 N N . VAL A 1 132 ? 0.910 -3.820 -17.372 1.00 95.38 132 VAL A N 1
ATOM 948 C CA . VAL A 1 132 ? 1.653 -2.777 -18.090 1.00 95.38 132 VAL A CA 1
ATOM 949 C C . VAL A 1 132 ? 3.123 -3.162 -18.221 1.00 95.38 132 VAL A C 1
ATOM 951 O O . VAL A 1 132 ? 3.697 -2.962 -19.287 1.00 95.38 132 VAL A O 1
ATOM 954 N N . ALA A 1 133 ? 3.717 -3.791 -17.205 1.00 94.69 133 ALA A N 1
ATOM 955 C CA . ALA A 1 133 ? 5.100 -4.253 -17.249 1.00 94.69 133 ALA A CA 1
ATOM 956 C C . ALA A 1 133 ? 5.338 -5.247 -18.393 1.00 94.69 133 ALA A C 1
ATOM 958 O O . ALA A 1 133 ? 6.295 -5.071 -19.140 1.00 94.69 133 ALA A O 1
ATOM 959 N N . THR A 1 134 ? 4.430 -6.204 -18.617 1.00 93.56 134 THR A N 1
ATOM 960 C CA . THR A 1 134 ? 4.559 -7.176 -19.721 1.00 93.56 134 THR A CA 1
ATOM 961 C C . THR A 1 134 ? 4.591 -6.529 -21.107 1.00 93.56 134 THR A C 1
ATOM 963 O O . THR A 1 134 ? 5.110 -7.124 -22.043 1.00 93.56 134 THR A O 1
ATOM 966 N N . VAL A 1 135 ? 4.020 -5.330 -21.260 1.00 92.75 135 VAL A N 1
ATOM 967 C CA . VAL A 1 135 ? 3.983 -4.604 -22.540 1.00 92.75 135 VAL A CA 1
ATOM 968 C C . VAL A 1 135 ? 5.098 -3.569 -22.637 1.00 92.75 135 VAL A C 1
ATOM 970 O O . VAL A 1 135 ? 5.619 -3.348 -23.722 1.00 92.75 135 VAL A O 1
ATOM 973 N N . VAL A 1 136 ? 5.468 -2.938 -21.522 1.00 93.00 136 VAL A N 1
ATOM 974 C CA . VAL A 1 136 ? 6.411 -1.812 -21.480 1.00 93.00 136 VAL A CA 1
ATOM 975 C C . VAL A 1 136 ? 7.866 -2.265 -21.368 1.00 93.00 136 VAL A C 1
ATOM 977 O O . VAL A 1 136 ? 8.733 -1.679 -22.013 1.00 93.00 136 VAL A O 1
ATOM 980 N N . VAL A 1 137 ? 8.154 -3.317 -20.594 1.00 93.31 137 VAL A N 1
ATOM 981 C CA . VAL A 1 137 ? 9.514 -3.881 -20.457 1.00 93.31 137 VAL A CA 1
ATOM 982 C C . VAL A 1 137 ? 10.136 -4.233 -21.824 1.00 93.31 137 VAL A C 1
ATOM 984 O O . VAL A 1 137 ? 11.281 -3.838 -22.067 1.00 93.31 137 VAL A O 1
ATOM 987 N N . PRO A 1 138 ? 9.399 -4.852 -22.765 1.00 91.56 138 PRO A N 1
ATOM 988 C CA . PRO A 1 138 ? 9.904 -5.196 -24.097 1.00 91.56 138 PRO A CA 1
ATOM 989 C C . PRO A 1 138 ? 10.057 -4.024 -25.067 1.00 91.56 138 PRO A C 1
ATOM 991 O O . PRO A 1 138 ? 10.589 -4.226 -26.159 1.00 91.56 138 PRO A O 1
ATOM 994 N N . LEU A 1 139 ? 9.570 -2.827 -24.731 1.00 90.00 139 LEU A N 1
ATOM 995 C CA . LEU A 1 139 ? 9.701 -1.671 -25.615 1.00 90.00 139 LEU A CA 1
ATOM 996 C C . LEU A 1 139 ? 11.161 -1.241 -25.720 1.00 90.00 139 LEU A C 1
ATOM 998 O O . LEU A 1 139 ? 11.940 -1.380 -24.778 1.00 90.00 139 LEU A O 1
ATOM 1002 N N . ASP A 1 140 ? 11.510 -0.697 -26.875 1.00 89.19 140 ASP A N 1
ATOM 1003 C CA . ASP A 1 140 ? 12.795 -0.056 -27.111 1.00 89.19 140 ASP A CA 1
ATOM 1004 C C . ASP A 1 140 ? 12.580 1.459 -27.012 1.00 89.19 140 ASP A C 1
ATOM 1006 O O . ASP A 1 140 ? 11.981 2.063 -27.907 1.00 89.19 140 ASP A O 1
ATOM 1010 N N . LEU A 1 141 ? 12.948 2.055 -25.873 1.00 86.06 141 LEU A N 1
ATOM 1011 C CA . LEU A 1 141 ? 12.807 3.495 -25.655 1.00 86.06 141 LEU A CA 1
ATOM 1012 C C . LEU A 1 141 ? 14.126 4.177 -26.032 1.00 86.06 141 LEU A C 1
ATOM 1014 O O . LEU A 1 141 ? 15.187 3.842 -25.512 1.00 86.06 141 LEU A O 1
ATOM 1018 N N . ALA A 1 142 ? 14.037 5.140 -26.951 1.00 62.53 142 ALA A N 1
ATOM 1019 C CA . ALA A 1 142 ? 15.115 5.600 -27.831 1.00 62.53 142 ALA A CA 1
ATOM 1020 C C . ALA A 1 142 ? 16.339 6.283 -27.179 1.00 62.53 142 ALA A C 1
ATOM 1022 O O . ALA A 1 142 ? 17.184 6.797 -27.909 1.00 62.53 142 ALA A O 1
ATOM 1023 N N . THR A 1 143 ? 16.452 6.342 -25.851 1.00 68.06 143 THR A N 1
ATOM 1024 C CA . THR A 1 143 ? 17.496 7.134 -25.181 1.00 68.06 143 THR A CA 1
ATOM 1025 C C . THR A 1 143 ? 18.429 6.327 -24.284 1.00 68.06 143 THR A C 1
ATOM 1027 O O . THR A 1 143 ? 19.634 6.492 -24.434 1.00 68.06 143 THR A O 1
ATOM 1030 N N . GLU A 1 144 ? 17.951 5.436 -23.406 1.00 78.25 144 GLU A N 1
ATOM 1031 C CA . GLU A 1 144 ? 18.840 4.660 -22.503 1.00 78.25 144 GLU A CA 1
ATOM 1032 C C . GLU A 1 144 ? 18.296 3.273 -22.093 1.00 78.25 144 GLU A C 1
ATOM 1034 O O . GLU A 1 144 ? 19.047 2.434 -21.589 1.00 78.25 144 GLU A O 1
ATOM 1039 N N . GLU A 1 145 ? 17.007 3.000 -22.328 1.00 84.75 145 GLU A N 1
ATOM 1040 C CA . GLU A 1 145 ? 16.334 1.759 -21.928 1.00 84.75 145 GLU A CA 1
ATOM 1041 C C . GLU A 1 145 ? 16.028 0.889 -23.147 1.00 84.75 145 GLU A C 1
ATOM 1043 O O . GLU A 1 145 ? 14.919 0.909 -23.691 1.00 84.75 145 GLU A O 1
ATOM 1048 N N . GLY A 1 146 ? 17.025 0.101 -23.557 1.00 84.88 146 GLY A N 1
ATOM 1049 C CA . GLY A 1 146 ? 16.870 -0.875 -24.632 1.00 84.88 146 GLY A CA 1
ATOM 1050 C C . GLY A 1 146 ? 15.789 -1.921 -24.340 1.00 84.88 146 GLY A C 1
ATOM 1051 O O . GLY A 1 146 ? 15.251 -2.028 -23.233 1.00 84.88 146 GLY A O 1
ATOM 1052 N N . ARG A 1 147 ? 15.457 -2.731 -25.341 1.00 86.44 147 ARG A N 1
ATOM 1053 C CA . ARG A 1 147 ? 14.491 -3.831 -25.211 1.00 86.44 147 ARG A CA 1
ATOM 1054 C C . ARG A 1 147 ? 14.788 -4.732 -24.004 1.00 86.44 147 ARG A C 1
ATOM 1056 O O . ARG A 1 147 ? 15.921 -5.155 -23.828 1.00 86.44 147 ARG A O 1
ATOM 1063 N N . ASN A 1 148 ? 13.757 -5.036 -23.209 1.00 88.06 148 ASN A N 1
ATOM 1064 C CA . ASN A 1 148 ? 13.822 -5.830 -21.970 1.00 88.06 148 ASN A CA 1
ATOM 1065 C C . ASN A 1 148 ? 14.745 -5.291 -20.865 1.00 88.06 148 ASN A C 1
ATOM 1067 O O . ASN A 1 148 ? 14.832 -5.888 -19.794 1.00 88.06 148 ASN A O 1
ATOM 1071 N N . LEU A 1 149 ? 15.361 -4.131 -21.083 1.00 88.06 149 LEU A N 1
ATOM 1072 C CA . LEU A 1 149 ? 16.185 -3.449 -20.107 1.00 88.06 149 LEU A CA 1
ATOM 1073 C C . LEU A 1 149 ? 15.323 -2.488 -19.289 1.00 88.06 149 LEU A C 1
ATOM 1075 O O . LEU A 1 149 ? 14.609 -1.655 -19.857 1.00 88.06 149 LEU A O 1
ATOM 1079 N N . VAL A 1 150 ? 15.419 -2.580 -17.966 1.00 89.06 150 VAL A N 1
ATOM 1080 C CA . VAL A 1 150 ? 14.857 -1.600 -17.029 1.00 89.06 150 VAL A CA 1
ATOM 1081 C C . VAL A 1 150 ? 15.979 -1.060 -16.152 1.00 89.06 150 VAL A C 1
ATOM 1083 O O . VAL A 1 150 ? 16.724 -1.836 -15.542 1.00 89.06 150 VAL A O 1
ATOM 1086 N N . LEU A 1 151 ? 16.109 0.267 -16.075 1.00 86.31 151 LEU A N 1
ATOM 1087 C CA . LEU A 1 151 ? 17.088 0.899 -15.195 1.00 86.31 151 LEU A CA 1
ATOM 1088 C C . LEU A 1 151 ? 16.684 0.723 -13.729 1.00 86.31 151 LEU A C 1
ATOM 1090 O O . LEU A 1 151 ? 15.522 0.872 -13.345 1.00 86.31 151 LEU A O 1
ATOM 1094 N N . ASN A 1 152 ? 17.662 0.399 -12.889 1.00 78.06 152 ASN A N 1
ATOM 1095 C CA . ASN A 1 152 ? 17.451 0.203 -11.467 1.00 78.06 152 ASN A CA 1
ATOM 1096 C C . ASN A 1 152 ? 17.167 1.560 -10.792 1.00 78.06 152 ASN A C 1
ATOM 1098 O O . ASN A 1 152 ? 18.044 2.432 -10.773 1.00 78.06 152 ASN A O 1
ATOM 1102 N N . PRO A 1 153 ? 15.991 1.739 -10.163 1.00 74.94 153 PRO A N 1
ATOM 1103 C CA . PRO A 1 153 ? 15.633 2.996 -9.511 1.00 74.94 153 PRO A CA 1
ATOM 1104 C C . PRO A 1 153 ? 16.552 3.355 -8.335 1.00 74.94 153 PRO A C 1
ATOM 1106 O O . PRO A 1 153 ? 16.568 4.509 -7.917 1.00 74.94 153 PRO A O 1
ATOM 1109 N N . ALA A 1 154 ? 17.326 2.401 -7.800 1.00 73.00 154 ALA A N 1
ATOM 1110 C CA . ALA A 1 154 ? 18.241 2.638 -6.685 1.00 73.00 154 ALA A CA 1
ATOM 1111 C C . ALA A 1 154 ? 19.369 3.633 -7.011 1.00 73.00 154 ALA A C 1
ATOM 1113 O O . ALA A 1 154 ? 19.883 4.272 -6.095 1.00 73.00 154 ALA A O 1
ATOM 1114 N N . LEU A 1 155 ? 19.756 3.776 -8.285 1.00 69.69 155 LEU A N 1
ATOM 1115 C CA . LEU A 1 155 ? 20.836 4.689 -8.681 1.00 69.69 155 LEU A CA 1
ATOM 1116 C C . LEU A 1 155 ? 20.345 6.054 -9.134 1.00 69.69 155 LEU A C 1
ATOM 1118 O O . LEU A 1 155 ? 21.061 7.044 -9.006 1.00 69.69 155 LEU A O 1
ATOM 1122 N N . SER A 1 156 ? 19.140 6.124 -9.688 1.00 72.44 156 SER A N 1
ATOM 1123 C CA . SER A 1 156 ? 18.537 7.373 -10.144 1.00 72.44 156 SER A CA 1
ATOM 1124 C C . SER A 1 156 ? 17.016 7.247 -10.053 1.00 72.44 156 SER A C 1
ATOM 1126 O O . SER A 1 156 ? 16.369 6.809 -11.005 1.00 72.44 156 SER A O 1
ATOM 1128 N N . PRO A 1 157 ? 16.414 7.574 -8.896 1.00 70.06 157 PRO A N 1
ATOM 1129 C CA . PRO A 1 157 ? 14.967 7.522 -8.749 1.00 70.06 157 PRO A CA 1
ATOM 1130 C C . PRO A 1 157 ? 14.314 8.440 -9.791 1.00 70.06 157 PRO A C 1
ATOM 1132 O O . PRO A 1 157 ? 14.608 9.631 -9.852 1.00 70.06 157 PRO A O 1
ATOM 1135 N N . GLY A 1 158 ? 13.450 7.863 -10.629 1.00 75.06 158 GLY A N 1
ATOM 1136 C CA . GLY A 1 158 ? 12.769 8.574 -11.715 1.00 75.06 158 GLY A CA 1
ATOM 1137 C C . GLY A 1 158 ? 13.493 8.591 -13.067 1.00 75.06 158 GLY A C 1
ATOM 1138 O O . GLY A 1 158 ? 12.977 9.222 -13.984 1.00 75.06 158 GLY A O 1
ATOM 1139 N N . SER A 1 159 ? 14.638 7.912 -13.231 1.00 79.69 159 SER A N 1
ATOM 1140 C CA . SER A 1 159 ? 15.315 7.831 -14.540 1.00 79.69 159 SER A CA 1
ATOM 1141 C C . SER A 1 159 ? 14.672 6.839 -15.512 1.00 79.69 159 SER A C 1
ATOM 1143 O O . SER A 1 159 ? 14.740 7.045 -16.719 1.00 79.69 159 SER A O 1
ATOM 1145 N N . SER A 1 160 ? 14.035 5.778 -15.003 1.00 89.62 160 SER A N 1
ATOM 1146 C CA . SER A 1 160 ? 13.395 4.756 -15.837 1.00 89.62 160 SER A CA 1
ATOM 1147 C C . SER A 1 160 ? 12.012 5.207 -16.303 1.00 89.62 160 SER A C 1
ATOM 1149 O O . SER A 1 160 ? 11.059 5.257 -15.515 1.00 89.62 160 SER A O 1
ATOM 1151 N N . GLU A 1 161 ? 11.882 5.498 -17.596 1.00 90.38 161 GLU A N 1
ATOM 1152 C CA . GLU A 1 161 ? 10.595 5.822 -18.213 1.00 90.38 161 GLU A CA 1
ATOM 1153 C C . GLU A 1 161 ? 9.657 4.609 -18.181 1.00 90.38 161 GLU A C 1
ATOM 1155 O O . GLU A 1 161 ? 8.471 4.751 -17.862 1.00 90.38 161 GLU A O 1
ATOM 1160 N N . LYS A 1 162 ? 10.191 3.397 -18.391 1.00 92.50 162 LYS A N 1
ATOM 1161 C CA . LYS A 1 162 ? 9.419 2.152 -18.287 1.00 92.50 162 LYS A CA 1
ATOM 1162 C C . LYS A 1 162 ? 8.833 1.953 -16.896 1.00 92.50 162 LYS A C 1
ATOM 1164 O O . LYS A 1 162 ? 7.636 1.686 -16.759 1.00 92.50 162 LYS A O 1
ATOM 1169 N N . LEU A 1 163 ? 9.653 2.101 -15.854 1.00 92.12 163 LEU A N 1
ATOM 1170 C CA . LEU A 1 163 ? 9.195 1.939 -14.476 1.00 92.12 163 LEU A CA 1
ATOM 1171 C C . LEU A 1 163 ? 8.152 2.999 -14.109 1.00 92.12 163 LEU A C 1
ATOM 1173 O O . LEU A 1 163 ? 7.175 2.690 -13.428 1.00 92.12 163 LEU A O 1
ATOM 1177 N N . GLU A 1 164 ? 8.310 4.227 -14.602 1.00 90.56 164 GLU A N 1
ATOM 1178 C CA . GLU A 1 164 ? 7.341 5.300 -14.392 1.00 90.56 164 GLU A CA 1
ATOM 1179 C C . GLU A 1 164 ? 5.990 5.004 -15.067 1.00 90.56 164 GLU A C 1
ATOM 1181 O O . GLU A 1 164 ? 4.937 5.235 -14.467 1.00 90.56 164 GLU A O 1
ATOM 1186 N N . MET A 1 165 ? 5.980 4.431 -16.276 1.00 92.25 165 MET A N 1
ATOM 1187 C CA . MET A 1 165 ? 4.743 3.977 -16.929 1.00 92.25 165 MET A CA 1
ATOM 1188 C C . MET A 1 165 ? 4.039 2.878 -16.120 1.00 92.25 165 MET A C 1
ATOM 1190 O O . MET A 1 165 ? 2.827 2.952 -15.895 1.00 92.25 165 MET A O 1
ATOM 1194 N N . ILE A 1 166 ? 4.799 1.893 -15.633 1.00 94.94 166 ILE A N 1
ATOM 1195 C CA . ILE A 1 166 ? 4.292 0.808 -14.779 1.00 94.94 166 ILE A CA 1
ATOM 1196 C C . ILE A 1 166 ? 3.718 1.382 -13.473 1.00 94.94 166 ILE A C 1
ATOM 1198 O O . ILE A 1 166 ? 2.615 1.022 -13.053 1.00 94.94 166 ILE A O 1
ATOM 1202 N N . ARG A 1 167 ? 4.427 2.330 -12.850 1.00 94.12 167 ARG A N 1
ATOM 1203 C CA . ARG A 1 167 ? 3.998 3.004 -11.620 1.00 94.12 167 ARG A CA 1
ATOM 1204 C C . ARG A 1 167 ? 2.698 3.776 -11.818 1.00 94.12 167 ARG A C 1
ATOM 1206 O O . ARG A 1 167 ? 1.783 3.644 -11.007 1.00 94.12 167 ARG A O 1
ATOM 1213 N N . ARG A 1 168 ? 2.570 4.537 -12.908 1.00 91.81 168 ARG A N 1
ATOM 1214 C CA . ARG A 1 168 ? 1.342 5.287 -13.230 1.00 91.81 168 ARG A CA 1
ATOM 1215 C C . ARG A 1 168 ? 0.123 4.379 -13.359 1.00 91.81 168 ARG A C 1
ATOM 1217 O O . ARG A 1 168 ? -0.957 4.765 -12.915 1.00 91.81 168 ARG A O 1
ATOM 1224 N N . ALA A 1 169 ? 0.289 3.173 -13.899 1.00 95.44 169 ALA A N 1
ATOM 1225 C CA . ALA A 1 169 ? -0.792 2.196 -13.988 1.00 95.44 169 ALA A CA 1
ATOM 1226 C C . ALA A 1 169 ? -1.320 1.782 -12.603 1.00 95.44 169 ALA A C 1
ATOM 1228 O O . ALA A 1 169 ? -2.535 1.762 -12.393 1.00 95.44 169 ALA A O 1
ATOM 1229 N N . ALA A 1 170 ? -0.425 1.535 -11.637 1.00 96.12 170 ALA A N 1
ATOM 1230 C CA . ALA A 1 170 ? -0.820 1.294 -10.247 1.00 96.12 170 ALA A CA 1
ATOM 1231 C C . ALA A 1 170 ? -1.503 2.524 -9.631 1.00 96.12 170 ALA A C 1
ATOM 1233 O O . ALA A 1 170 ? -2.578 2.407 -9.047 1.00 96.12 170 ALA A O 1
ATOM 1234 N N . VAL A 1 171 ? -0.913 3.713 -9.793 1.00 93.94 171 VAL A N 1
ATOM 1235 C CA . VAL A 1 171 ? -1.423 4.973 -9.220 1.00 93.94 171 VAL A CA 1
ATOM 1236 C C . VAL A 1 171 ? -2.857 5.264 -9.676 1.00 93.94 171 VAL A C 1
ATOM 1238 O O . VAL A 1 171 ? -3.708 5.610 -8.855 1.00 93.94 171 VAL A O 1
ATOM 1241 N N . VAL A 1 172 ? -3.165 5.077 -10.963 1.00 92.94 172 VAL A N 1
ATOM 1242 C CA . VAL A 1 172 ? -4.524 5.277 -11.496 1.00 92.94 172 VAL A CA 1
ATOM 1243 C C . VAL A 1 172 ? -5.521 4.296 -10.869 1.00 92.94 172 VAL A C 1
ATOM 1245 O O . VAL A 1 172 ? -6.636 4.693 -10.530 1.00 92.94 172 VAL A O 1
ATOM 1248 N N . ALA A 1 173 ? -5.122 3.038 -10.667 1.00 94.81 173 ALA A N 1
ATOM 1249 C CA . ALA A 1 173 ? -5.965 2.031 -10.026 1.00 94.81 173 ALA A CA 1
ATOM 1250 C C . ALA A 1 173 ? -6.186 2.295 -8.522 1.00 94.81 173 ALA A C 1
ATOM 1252 O O . ALA A 1 173 ? -7.233 1.930 -7.990 1.00 94.81 173 ALA A O 1
ATOM 1253 N N . LEU A 1 174 ? -5.242 2.962 -7.850 1.00 95.44 174 LEU A N 1
ATOM 1254 C CA . LEU A 1 174 ? -5.317 3.308 -6.424 1.00 95.44 174 LEU A CA 1
ATOM 1255 C C . LEU A 1 174 ? -6.158 4.557 -6.135 1.00 95.44 174 LEU A C 1
ATOM 1257 O O . LEU A 1 174 ? -6.641 4.717 -5.014 1.00 95.44 174 LEU A O 1
ATOM 1261 N N . MET A 1 175 ? -6.403 5.402 -7.140 1.00 92.00 175 MET A N 1
ATOM 1262 C CA . MET A 1 175 ? -7.138 6.665 -7.001 1.00 92.00 175 MET A CA 1
ATOM 1263 C C . MET A 1 175 ? -8.447 6.566 -6.181 1.00 92.00 175 MET A C 1
ATOM 1265 O O . MET A 1 175 ? -8.684 7.454 -5.360 1.00 92.00 175 MET A O 1
ATOM 1269 N N . PRO A 1 176 ? -9.297 5.523 -6.312 1.00 92.06 176 PRO A N 1
ATOM 1270 C CA . PRO A 1 176 ? -10.544 5.436 -5.546 1.00 92.06 176 PRO A CA 1
ATOM 1271 C C . PRO A 1 176 ? -10.354 5.352 -4.025 1.00 92.06 176 PRO A C 1
ATOM 1273 O O . PRO A 1 176 ? -11.216 5.832 -3.289 1.00 92.06 176 PRO A O 1
ATOM 1276 N N . ILE A 1 177 ? -9.246 4.762 -3.559 1.00 92.06 177 ILE A N 1
ATOM 1277 C CA . ILE A 1 177 ? -8.936 4.576 -2.129 1.00 92.06 177 ILE A CA 1
ATOM 1278 C C . ILE A 1 177 ? -7.942 5.613 -1.597 1.00 92.06 177 ILE A C 1
ATOM 1280 O O . ILE A 1 177 ? -7.602 5.601 -0.415 1.00 92.06 177 ILE A O 1
ATOM 1284 N N . SER A 1 178 ? -7.448 6.500 -2.458 1.00 89.81 178 SER A N 1
ATOM 1285 C CA . SER A 1 178 ? -6.520 7.552 -2.069 1.00 89.81 178 SER A CA 1
ATOM 1286 C C . SER A 1 178 ? -7.213 8.655 -1.290 1.00 89.81 178 SER A C 1
ATOM 1288 O O . SER A 1 178 ? -8.330 9.078 -1.613 1.00 89.81 178 SER A O 1
ATOM 1290 N N . ALA A 1 179 ? -6.527 9.131 -0.252 1.00 83.88 179 ALA A N 1
ATOM 1291 C CA . ALA A 1 179 ? -6.980 10.270 0.517 1.00 83.88 179 ALA A CA 1
ATOM 1292 C C . ALA A 1 179 ? -6.980 11.517 -0.372 1.00 83.88 179 ALA A C 1
ATOM 1294 O O . ALA A 1 179 ? -6.108 11.714 -1.218 1.00 83.88 179 ALA A O 1
ATOM 1295 N N . SER A 1 180 ? -7.964 12.392 -0.176 1.00 75.00 180 SER A N 1
ATOM 1296 C CA . SER A 1 180 ? -7.868 13.735 -0.734 1.00 75.00 180 SER A CA 1
ATOM 1297 C C . SER A 1 180 ? -6.866 14.498 0.119 1.00 75.00 180 SER A C 1
ATOM 1299 O O . SER A 1 180 ? -7.182 14.832 1.260 1.00 75.00 180 SER A O 1
ATOM 1301 N N . LEU A 1 181 ? -5.706 14.844 -0.439 1.00 60.03 181 LEU A N 1
ATOM 1302 C CA . LEU A 1 181 ? -4.876 15.898 0.135 1.00 60.03 181 LEU A CA 1
ATOM 1303 C C . LEU A 1 181 ? -5.718 17.172 0.118 1.00 60.03 181 LEU A C 1
ATOM 1305 O O . LEU A 1 181 ? -5.860 17.833 -0.912 1.00 60.03 181 LEU A O 1
ATOM 1309 N N . LYS A 1 182 ? -6.337 17.522 1.248 1.00 59.88 182 LYS A N 1
ATOM 1310 C CA . LYS A 1 182 ? -6.705 18.918 1.448 1.00 59.88 182 LYS A CA 1
ATOM 1311 C C . LYS A 1 182 ? -5.365 19.623 1.457 1.00 59.88 182 LYS A C 1
ATOM 1313 O O . LYS A 1 182 ? -4.570 19.385 2.358 1.00 59.88 182 LYS A O 1
ATOM 1318 N N . SER A 1 183 ? -5.080 20.416 0.426 1.00 48.78 183 SER A N 1
ATOM 1319 C CA . SER A 1 183 ? -3.960 21.339 0.486 1.00 48.78 183 SER A CA 1
ATOM 1320 C C . SER A 1 183 ? -4.247 22.229 1.686 1.00 48.78 183 SER A C 1
ATOM 1322 O O . SER A 1 183 ? -5.059 23.153 1.603 1.00 48.78 183 SER A O 1
ATOM 1324 N N . THR A 1 184 ? -3.687 21.892 2.842 1.00 45.00 184 THR A N 1
ATOM 1325 C CA . THR A 1 184 ? -3.679 22.785 3.980 1.00 45.00 184 THR A CA 1
ATOM 1326 C C . THR A 1 184 ? -2.892 23.974 3.464 1.00 45.00 184 THR A C 1
ATOM 1328 O O . THR A 1 184 ? -1.675 23.905 3.314 1.00 45.00 184 THR A O 1
ATOM 1331 N N . ALA A 1 185 ? -3.610 25.015 3.045 1.00 40.53 185 ALA A N 1
ATOM 1332 C CA . ALA A 1 185 ? -3.090 26.277 2.540 1.00 40.53 185 ALA A CA 1
ATOM 1333 C C . ALA A 1 185 ? -2.453 27.057 3.705 1.00 40.53 185 ALA A C 1
ATOM 1335 O O . ALA A 1 185 ? -2.809 28.192 3.999 1.00 40.53 185 ALA A O 1
ATOM 1336 N N . GLY A 1 186 ? -1.565 26.381 4.431 1.00 40.94 186 GLY A N 1
ATOM 1337 C CA . GLY A 1 186 ? -0.835 26.839 5.591 1.00 40.94 186 GLY A CA 1
ATOM 1338 C C . GLY A 1 186 ? 0.652 26.782 5.281 1.00 40.94 186 GLY A C 1
ATOM 1339 O O . GLY A 1 186 ? 1.329 25.826 5.634 1.00 40.94 186 GLY A O 1
ATOM 1340 N N . GLY A 1 187 ? 1.139 27.805 4.581 1.00 38.19 187 GLY A N 1
ATOM 1341 C CA . GLY A 1 187 ? 2.445 28.424 4.830 1.00 38.19 187 GLY A CA 1
ATOM 1342 C C . GLY A 1 187 ? 3.743 27.644 4.589 1.00 38.19 187 GLY A C 1
ATOM 1343 O O . GLY A 1 187 ? 4.802 28.226 4.812 1.00 38.19 187 GLY A O 1
ATOM 1344 N N . VAL A 1 188 ? 3.738 26.390 4.131 1.00 42.38 188 VAL A N 1
ATOM 1345 C CA . VAL A 1 188 ? 4.990 25.714 3.738 1.00 42.38 188 VAL A CA 1
ATOM 1346 C C . VAL A 1 188 ? 5.326 26.102 2.296 1.00 42.38 188 VAL A C 1
ATOM 1348 O O . VAL A 1 188 ? 4.827 25.472 1.369 1.00 42.38 188 VAL A O 1
ATOM 1351 N N . GLY A 1 189 ? 6.124 27.170 2.159 1.00 44.16 189 GLY A N 1
ATOM 1352 C CA . GLY A 1 189 ? 6.746 27.737 0.949 1.00 44.16 189 GLY A CA 1
ATOM 1353 C C . GLY A 1 189 ? 6.316 27.164 -0.410 1.00 44.16 189 GLY A C 1
ATOM 1354 O O . GLY A 1 189 ? 6.667 26.038 -0.757 1.00 44.16 189 GLY A O 1
ATOM 1355 N N . ASP A 1 190 ? 5.633 27.993 -1.203 1.00 45.88 190 ASP A N 1
ATOM 1356 C CA . ASP A 1 190 ? 5.018 27.742 -2.524 1.00 45.88 190 ASP A CA 1
ATOM 1357 C C . ASP A 1 190 ? 5.904 27.129 -3.634 1.00 45.88 190 ASP A C 1
ATOM 1359 O O . ASP A 1 190 ? 5.438 26.893 -4.752 1.00 45.88 190 ASP A O 1
ATOM 1363 N N . SER A 1 191 ? 7.171 26.817 -3.375 1.00 50.19 191 SER A N 1
ATOM 1364 C CA . SER A 1 191 ? 8.087 26.274 -4.382 1.00 50.19 191 SER A CA 1
ATOM 1365 C C . SER A 1 191 ? 7.902 24.773 -4.656 1.00 50.19 191 SER A C 1
ATOM 1367 O O . SER A 1 191 ? 8.182 24.332 -5.765 1.00 50.19 191 SER A O 1
ATOM 1369 N N . GLY A 1 192 ? 7.397 23.976 -3.703 1.00 47.16 192 GLY A N 1
ATOM 1370 C CA . GLY A 1 192 ? 7.235 22.519 -3.890 1.00 47.16 192 GLY A CA 1
ATOM 1371 C C . GLY A 1 192 ? 5.873 22.073 -4.442 1.00 47.16 192 GLY A C 1
ATOM 1372 O O . GLY A 1 192 ? 5.785 21.096 -5.184 1.00 47.16 192 GLY A O 1
ATOM 1373 N N . GLY A 1 193 ? 4.794 22.782 -4.095 1.00 46.66 193 GLY A N 1
ATOM 1374 C CA . GLY A 1 193 ? 3.429 22.398 -4.485 1.00 46.66 193 GLY A CA 1
ATOM 1375 C C . GLY A 1 193 ? 3.129 22.624 -5.968 1.00 46.66 193 GLY A C 1
ATOM 1376 O O . GLY A 1 193 ? 2.405 21.841 -6.582 1.00 46.66 193 GLY A O 1
ATOM 1377 N N . THR A 1 194 ? 3.731 23.655 -6.561 1.00 54.50 194 THR A N 1
ATOM 1378 C CA . THR A 1 194 ? 3.553 23.992 -7.979 1.00 54.50 194 THR A CA 1
ATOM 1379 C C . THR A 1 194 ? 4.204 22.961 -8.903 1.00 54.50 194 THR A C 1
ATOM 1381 O O . THR A 1 194 ? 3.613 22.627 -9.925 1.00 54.50 194 THR A O 1
ATOM 1384 N N . ALA A 1 195 ? 5.353 22.383 -8.529 1.00 53.47 195 ALA A N 1
ATOM 1385 C CA . ALA A 1 195 ? 6.010 21.316 -9.289 1.00 53.47 195 ALA A CA 1
ATOM 1386 C C . ALA A 1 195 ? 5.145 20.048 -9.377 1.00 53.47 195 ALA A C 1
ATOM 1388 O O . ALA A 1 195 ? 4.844 19.598 -10.479 1.00 53.47 195 ALA A O 1
ATOM 1389 N N . ILE A 1 196 ? 4.642 19.545 -8.243 1.00 53.16 196 ILE A N 1
ATOM 1390 C CA . ILE A 1 196 ? 3.775 18.352 -8.213 1.00 53.16 196 ILE A CA 1
ATOM 1391 C C . ILE A 1 196 ? 2.462 18.619 -8.960 1.00 53.16 196 ILE A C 1
ATOM 1393 O O . ILE A 1 196 ? 1.990 17.778 -9.721 1.00 53.16 196 ILE A O 1
ATOM 1397 N N . GLN A 1 197 ? 1.878 19.811 -8.794 1.00 56.28 197 GLN A N 1
ATOM 1398 C CA . GLN A 1 197 ? 0.641 20.183 -9.480 1.00 56.28 197 GLN A CA 1
ATOM 1399 C C . GLN A 1 197 ? 0.827 20.319 -11.001 1.00 56.28 197 GLN A C 1
ATOM 1401 O O . GLN A 1 197 ? -0.081 19.966 -11.760 1.00 56.28 197 GLN A O 1
ATOM 1406 N N . ASN A 1 198 ? 1.989 20.803 -11.446 1.00 59.38 198 ASN A N 1
ATOM 1407 C CA . ASN A 1 198 ? 2.353 20.892 -12.858 1.00 59.38 198 ASN A CA 1
ATOM 1408 C C . ASN A 1 198 ? 2.685 19.517 -13.446 1.00 59.38 198 ASN A C 1
ATOM 1410 O O . ASN A 1 198 ? 2.298 19.255 -14.583 1.00 59.38 198 ASN A O 1
ATOM 1414 N N . GLU A 1 199 ? 3.324 18.626 -12.686 1.00 59.25 199 GLU A N 1
ATOM 1415 C CA . GLU A 1 199 ? 3.599 17.246 -13.096 1.00 59.25 199 GLU A CA 1
ATOM 1416 C C . GLU A 1 199 ? 2.346 16.388 -13.172 1.00 59.25 199 GLU A C 1
ATOM 1418 O O . GLU A 1 199 ? 2.176 15.648 -14.132 1.00 59.25 199 GLU A O 1
ATOM 1423 N N . SER A 1 200 ? 1.412 16.502 -12.230 1.00 55.72 200 SER A N 1
ATOM 1424 C CA . SER A 1 200 ? 0.162 15.754 -12.336 1.00 55.72 200 SER A CA 1
ATOM 1425 C C . SER A 1 200 ? -0.735 16.304 -13.436 1.00 55.72 200 SER A C 1
ATOM 1427 O O . SER A 1 200 ? -1.330 15.533 -14.185 1.00 55.72 200 SER A O 1
ATOM 1429 N N . SER A 1 201 ? -0.770 17.627 -13.619 1.00 60.12 201 SER A N 1
ATOM 1430 C CA . SER A 1 201 ? -1.408 18.246 -14.785 1.00 60.12 201 SER A CA 1
ATOM 1431 C C . SER A 1 201 ? -0.753 17.786 -16.090 1.00 60.12 201 SER A C 1
ATOM 1433 O O . SER A 1 201 ? -1.460 17.492 -17.051 1.00 60.12 201 SER A O 1
ATOM 1435 N N . SER A 1 202 ? 0.577 17.665 -16.139 1.00 62.06 202 SER A N 1
ATOM 1436 C CA . SER A 1 202 ? 1.291 17.188 -17.323 1.00 62.06 202 SER A CA 1
ATOM 1437 C C . SER A 1 202 ? 1.158 15.677 -17.527 1.00 62.06 202 SER A C 1
ATOM 1439 O O . SER A 1 202 ? 1.092 15.263 -18.673 1.00 62.06 202 SER A O 1
ATOM 1441 N N . ALA A 1 203 ? 1.019 14.863 -16.479 1.00 61.16 203 ALA A N 1
ATOM 1442 C CA . ALA A 1 203 ? 0.759 13.426 -16.556 1.00 61.16 203 ALA A CA 1
ATOM 1443 C C . ALA A 1 203 ? -0.673 13.139 -17.024 1.00 61.16 203 ALA A C 1
ATOM 1445 O O . ALA A 1 203 ? -0.862 12.354 -17.948 1.00 61.16 203 ALA A O 1
ATOM 1446 N N . PHE A 1 204 ? -1.674 13.840 -16.476 1.00 60.38 204 PHE A N 1
ATOM 1447 C CA . PHE A 1 204 ? -3.048 13.807 -16.992 1.00 60.38 204 PHE A CA 1
ATOM 1448 C C . PHE A 1 204 ? -3.123 14.337 -18.424 1.00 60.38 204 PHE A C 1
ATOM 1450 O O . PHE A 1 204 ? -3.858 13.787 -19.241 1.00 60.38 204 PHE A O 1
ATOM 1457 N N . LYS A 1 205 ? -2.343 15.376 -18.754 1.00 64.19 205 LYS A N 1
ATOM 1458 C CA . LYS A 1 205 ? -2.187 15.806 -20.143 1.00 64.19 205 LYS A CA 1
ATOM 1459 C C . LYS A 1 205 ? -1.521 14.717 -20.965 1.00 64.19 205 LYS A C 1
ATOM 1461 O O . LYS A 1 205 ? -2.091 14.400 -21.975 1.00 64.19 205 LYS A O 1
ATOM 1466 N N . ARG A 1 206 ? -0.418 14.079 -20.574 1.00 63.25 206 ARG A N 1
ATOM 1467 C CA . ARG A 1 206 ? 0.226 13.001 -21.354 1.00 63.25 206 ARG A CA 1
ATOM 1468 C C . ARG A 1 206 ? -0.721 11.819 -21.581 1.00 63.25 206 ARG A C 1
ATOM 1470 O O . ARG A 1 206 ? -0.837 11.367 -22.711 1.00 63.25 206 ARG A O 1
ATOM 1477 N N . LEU A 1 207 ? -1.497 11.434 -20.564 1.00 57.34 207 LEU A N 1
ATOM 1478 C CA . LEU A 1 207 ? -2.580 10.446 -20.680 1.00 57.34 207 LEU A CA 1
ATOM 1479 C C . LEU A 1 207 ? -3.680 10.856 -21.682 1.00 57.34 207 LEU A C 1
ATOM 1481 O O . LEU A 1 207 ? -4.375 9.987 -22.198 1.00 57.34 207 LEU A O 1
ATOM 1485 N N . GLY A 1 208 ? -3.855 12.154 -21.954 1.00 48.75 208 GLY A N 1
ATOM 1486 C CA . GLY A 1 208 ? -4.897 12.687 -22.840 1.00 48.75 208 GLY A CA 1
ATOM 1487 C C . GLY A 1 208 ? -4.424 13.574 -24.002 1.00 48.75 208 GLY A C 1
ATOM 1488 O O . GLY A 1 208 ? -5.271 14.191 -24.637 1.00 48.75 208 GLY A O 1
ATOM 1489 N N . ALA A 1 209 ? -3.120 13.712 -24.256 1.00 45.38 209 ALA A N 1
ATOM 1490 C CA . ALA A 1 209 ? -2.533 14.671 -25.204 1.00 45.38 209 ALA A CA 1
ATOM 1491 C C . ALA A 1 209 ? -1.817 13.973 -26.356 1.00 45.38 209 ALA A C 1
ATOM 1493 O O . ALA A 1 209 ? -1.747 14.553 -27.437 1.00 45.38 209 ALA A O 1
ATOM 1494 N N . GLU A 1 210 ? -1.341 12.740 -26.167 1.00 48.19 210 GLU A N 1
ATOM 1495 C CA . GLU A 1 210 ? -0.952 11.909 -27.313 1.00 48.19 210 GLU A CA 1
ATOM 1496 C C . GLU A 1 210 ? -2.176 11.443 -28.100 1.00 48.19 210 GLU A C 1
ATOM 1498 O O . GLU A 1 210 ? -2.141 11.335 -29.323 1.00 48.19 210 GLU A O 1
ATOM 1503 N N . ASP A 1 211 ? -3.306 11.284 -27.417 1.00 45.28 211 ASP A N 1
ATOM 1504 C CA . ASP A 1 211 ? -4.570 10.965 -28.048 1.00 45.28 211 ASP A CA 1
ATOM 1505 C C . ASP A 1 211 ? -5.398 12.251 -28.155 1.00 45.28 211 ASP A C 1
ATOM 1507 O O . ASP A 1 211 ? -5.881 12.768 -27.151 1.00 45.28 211 ASP A O 1
ATOM 1511 N N . LYS A 1 212 ? -5.578 12.796 -29.369 1.00 49.12 212 LYS A N 1
ATOM 1512 C CA . LYS A 1 212 ? -6.404 13.993 -29.672 1.00 49.12 212 LYS A CA 1
ATOM 1513 C C . LYS A 1 212 ? -7.902 13.791 -29.363 1.00 49.12 212 LYS A C 1
ATOM 1515 O O . LYS A 1 212 ? -8.763 14.349 -30.043 1.00 49.12 212 LYS A O 1
ATOM 1520 N N . ARG A 1 213 ? -8.259 12.961 -28.381 1.00 54.56 213 ARG A N 1
ATOM 1521 C CA . ARG A 1 213 ? -9.639 12.639 -28.039 1.00 54.56 213 ARG A CA 1
ATOM 1522 C C . ARG A 1 213 ? -10.258 13.823 -27.287 1.00 54.56 213 ARG A C 1
ATOM 1524 O O . ARG A 1 213 ? -9.859 14.118 -26.160 1.00 54.56 213 ARG A O 1
ATOM 1531 N N . PRO A 1 214 ? -11.281 14.483 -27.862 1.00 55.59 214 PRO A N 1
ATOM 1532 C CA . PRO A 1 214 ? -11.834 15.738 -27.345 1.00 55.59 214 PRO A CA 1
ATOM 1533 C C . PRO A 1 214 ? -12.401 15.648 -25.925 1.00 55.59 214 PRO A C 1
ATOM 1535 O O . PRO A 1 214 ? -12.526 16.662 -25.242 1.00 55.59 214 PRO A O 1
ATOM 1538 N N . TRP A 1 215 ? -12.768 14.446 -25.473 1.00 58.59 215 TRP A N 1
ATOM 1539 C CA . TRP A 1 215 ? -13.493 14.258 -24.222 1.00 58.59 215 TRP A CA 1
ATOM 1540 C C . TRP A 1 215 ? -12.613 14.495 -22.985 1.00 58.59 215 TRP A C 1
ATOM 1542 O O . TRP A 1 215 ? -13.071 15.142 -22.049 1.00 58.59 215 TRP A O 1
ATOM 1552 N N . PHE A 1 216 ? -11.338 14.087 -22.990 1.00 56.62 216 PHE A N 1
ATOM 1553 C CA . PHE A 1 216 ? -10.440 14.271 -21.837 1.00 56.62 216 PHE A CA 1
ATOM 1554 C C . PHE A 1 216 ? -10.019 15.741 -21.658 1.00 56.62 216 PHE A C 1
ATOM 1556 O O . PHE A 1 216 ? -9.980 16.282 -20.547 1.00 56.62 216 PHE A O 1
ATOM 1563 N N . TYR A 1 217 ? -9.792 16.435 -22.776 1.00 58.72 217 TYR A N 1
ATOM 1564 C CA . TYR A 1 217 ? -9.532 17.874 -22.790 1.00 58.72 217 TYR A CA 1
ATOM 1565 C C . TYR A 1 217 ? -10.784 18.679 -22.397 1.00 58.72 217 TYR A C 1
ATOM 1567 O O . TYR A 1 217 ? -10.685 19.630 -21.624 1.00 58.72 217 TYR A O 1
ATOM 1575 N N . MET A 1 218 ? -11.985 18.275 -22.842 1.00 59.38 218 MET A N 1
ATOM 1576 C CA . MET A 1 218 ? -13.249 18.903 -22.414 1.00 59.38 218 MET A CA 1
ATOM 1577 C C . MET A 1 218 ? -13.513 18.752 -20.915 1.00 59.38 218 MET A C 1
ATOM 1579 O O . MET A 1 218 ? -14.038 19.673 -20.288 1.00 59.38 218 MET A O 1
ATOM 1583 N N . LEU A 1 219 ? -13.161 17.600 -20.355 1.00 57.78 219 LEU A N 1
ATOM 1584 C CA . LEU A 1 219 ? -13.362 17.279 -18.949 1.00 57.78 219 LEU A CA 1
ATOM 1585 C C . LEU A 1 219 ? -12.406 18.037 -18.013 1.00 57.78 219 LEU A C 1
ATOM 1587 O O . LEU A 1 219 ? -12.794 18.385 -16.902 1.00 57.78 219 LEU A O 1
ATOM 1591 N N . SER A 1 220 ? -11.189 18.347 -18.469 1.00 58.25 220 SER A N 1
ATOM 1592 C CA . SER A 1 220 ? -10.185 19.071 -17.673 1.00 58.25 220 SER A CA 1
ATOM 1593 C C . SER A 1 220 ? -10.252 20.601 -17.792 1.00 58.25 220 SER A C 1
ATOM 1595 O O . SER A 1 220 ? -9.818 21.296 -16.875 1.00 58.25 220 SER A O 1
ATOM 1597 N N . THR A 1 221 ? -10.789 21.148 -18.890 1.00 59.84 221 THR A N 1
ATOM 1598 C CA . THR A 1 221 ? -10.747 22.600 -19.173 1.00 59.84 221 THR A CA 1
ATOM 1599 C C . THR A 1 221 ? -12.019 23.369 -18.826 1.00 59.84 221 THR A C 1
ATOM 1601 O O . THR A 1 221 ? -11.970 24.595 -18.719 1.00 59.84 221 THR A O 1
ATOM 1604 N N . LYS A 1 222 ? -13.162 22.703 -18.614 1.00 63.69 222 LYS A N 1
ATOM 1605 C CA . LYS A 1 222 ? -14.402 23.396 -18.239 1.00 63.69 222 LYS A CA 1
ATOM 1606 C C . LYS A 1 222 ? -14.477 23.606 -16.717 1.00 63.69 222 LYS A C 1
ATOM 1608 O O . LYS A 1 222 ? -14.663 22.630 -15.994 1.00 63.69 222 LYS A O 1
ATOM 1613 N N . PRO A 1 223 ? -14.449 24.857 -16.209 1.00 57.34 223 PRO A N 1
ATOM 1614 C CA . PRO A 1 223 ? -14.488 25.150 -14.768 1.00 57.34 223 PRO A CA 1
ATOM 1615 C C . PRO A 1 223 ? -15.784 24.692 -14.069 1.00 57.34 223 PRO A C 1
ATOM 1617 O O . PRO A 1 223 ? -15.832 24.629 -12.842 1.00 57.34 223 PRO A O 1
ATOM 1620 N N . SER A 1 224 ? -16.821 24.349 -14.842 1.00 59.09 224 SER A N 1
ATOM 1621 C CA . SER A 1 224 ? -18.104 23.817 -14.377 1.00 59.09 224 SER A CA 1
ATOM 1622 C C . SER A 1 224 ? -18.155 22.291 -14.215 1.00 59.09 224 SER A C 1
ATOM 1624 O O . SER A 1 224 ? -19.085 21.804 -13.574 1.00 59.09 224 SER A O 1
ATOM 1626 N N . TYR A 1 225 ? -17.175 21.532 -14.726 1.00 54.72 225 TYR A N 1
ATOM 1627 C CA . TYR A 1 225 ? -16.998 20.116 -14.376 1.00 54.72 225 TYR A CA 1
ATOM 1628 C C . TYR A 1 225 ? -16.238 20.058 -13.046 1.00 54.72 225 TYR A C 1
ATOM 1630 O O . TYR A 1 225 ? -15.017 20.035 -12.966 1.00 54.72 225 TYR A O 1
ATOM 1638 N N . SER A 1 226 ? -16.976 20.341 -11.978 1.00 67.62 226 SER A N 1
ATOM 1639 C CA . SER A 1 226 ? -17.627 19.347 -11.125 1.00 67.62 226 SER A CA 1
ATOM 1640 C C . SER A 1 226 ? -16.632 18.905 -10.050 1.00 67.62 226 SER A C 1
ATOM 1642 O O . SER A 1 226 ? -15.587 18.351 -10.385 1.00 67.62 226 SER A O 1
ATOM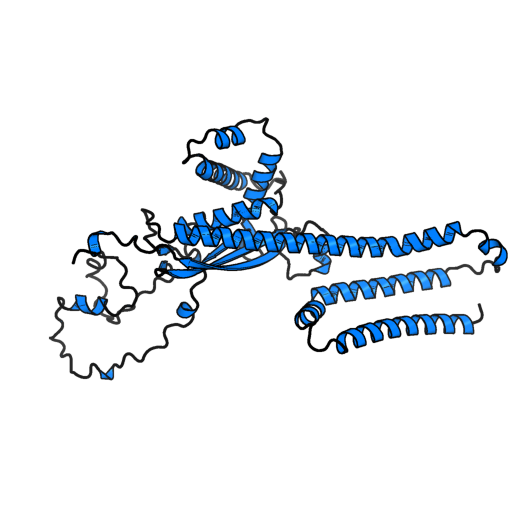 1644 N N . PRO A 1 227 ? -16.912 19.162 -8.762 1.00 77.75 227 PRO A N 1
ATOM 1645 C CA . PRO A 1 227 ? -16.079 18.799 -7.608 1.00 77.75 227 PRO A CA 1
ATOM 1646 C C . PRO A 1 227 ? -15.413 17.414 -7.663 1.00 77.75 227 PRO A C 1
ATOM 1648 O O . PRO A 1 227 ? -14.360 17.219 -7.057 1.00 77.75 227 PRO A O 1
ATOM 1651 N N . TRP A 1 228 ? -15.986 16.479 -8.424 1.00 80.44 228 TRP A N 1
ATOM 1652 C CA . TRP A 1 228 ? -15.393 15.188 -8.749 1.00 80.44 228 TRP A CA 1
ATOM 1653 C C . TRP A 1 228 ? -13.988 15.271 -9.371 1.00 80.44 228 TRP A C 1
ATOM 1655 O O . TRP A 1 228 ? -13.098 14.598 -8.869 1.00 80.44 228 TRP A O 1
ATOM 1665 N N . PHE A 1 229 ? -13.731 16.111 -10.385 1.00 79.25 229 PHE A N 1
ATOM 1666 C CA . PHE A 1 229 ? -12.392 16.200 -11.004 1.00 79.25 229 PHE A CA 1
ATOM 1667 C C . PHE A 1 229 ? -11.345 16.731 -10.036 1.00 79.25 229 PHE A C 1
ATOM 1669 O O . PHE A 1 229 ? -10.226 16.230 -9.988 1.00 79.25 229 PHE A O 1
ATOM 1676 N N . LYS A 1 230 ? -11.719 17.732 -9.231 1.00 80.94 230 LYS A N 1
ATOM 1677 C CA . LYS A 1 230 ? -10.845 18.264 -8.180 1.00 80.94 230 LYS A CA 1
ATOM 1678 C C . LYS A 1 230 ? -10.498 17.175 -7.165 1.00 80.94 230 LYS A C 1
ATOM 1680 O O . LYS A 1 230 ? -9.344 17.080 -6.759 1.00 80.94 230 LYS A O 1
ATOM 1685 N N . ARG A 1 231 ? -11.474 16.331 -6.806 1.00 81.50 231 ARG A N 1
ATOM 1686 C CA . ARG A 1 231 ? -11.270 15.175 -5.925 1.00 81.50 231 ARG A CA 1
ATOM 1687 C C . ARG A 1 231 ? -10.377 14.119 -6.574 1.00 81.50 231 ARG A C 1
ATOM 1689 O O . ARG A 1 231 ? -9.376 13.764 -5.973 1.00 81.50 231 ARG A O 1
ATOM 1696 N N . ALA A 1 232 ? -10.684 13.680 -7.793 1.00 82.25 232 ALA A N 1
ATOM 1697 C CA . ALA A 1 232 ? -9.897 12.694 -8.534 1.00 82.25 232 ALA A CA 1
ATOM 1698 C C . ALA A 1 232 ? -8.442 13.153 -8.720 1.00 82.25 232 ALA A C 1
ATOM 1700 O O . ALA A 1 232 ? -7.514 12.388 -8.478 1.00 82.25 232 ALA A O 1
ATOM 1701 N N . LYS A 1 233 ? -8.230 14.435 -9.047 1.00 82.56 233 LYS A N 1
ATOM 1702 C CA . LYS A 1 233 ? -6.891 15.025 -9.116 1.00 82.56 233 LYS A CA 1
ATOM 1703 C C . LYS A 1 233 ? -6.186 14.983 -7.759 1.00 82.56 233 LYS A C 1
ATOM 1705 O O . LYS A 1 233 ? -5.053 14.535 -7.705 1.00 82.56 233 LYS A O 1
ATOM 1710 N N . ALA A 1 234 ? -6.841 15.403 -6.676 1.00 81.38 234 ALA A N 1
ATOM 1711 C CA . ALA A 1 234 ? -6.244 15.366 -5.338 1.00 81.38 234 ALA A CA 1
ATOM 1712 C C . ALA A 1 234 ? -5.909 13.934 -4.879 1.00 81.38 234 ALA A C 1
ATOM 1714 O O . ALA A 1 234 ? -4.910 13.724 -4.198 1.00 81.38 234 ALA A O 1
ATOM 1715 N N . GLN A 1 235 ? -6.728 12.955 -5.269 1.00 86.50 235 GLN A N 1
ATOM 1716 C CA . GLN A 1 235 ? -6.502 11.534 -5.012 1.00 86.50 235 GLN A CA 1
ATOM 1717 C C . GLN A 1 235 ? -5.318 10.989 -5.815 1.00 86.50 235 GLN A C 1
ATOM 1719 O O . GLN A 1 235 ? -4.469 10.296 -5.263 1.00 86.50 235 GLN A O 1
ATOM 1724 N N . TYR A 1 236 ? -5.223 11.349 -7.096 1.00 87.56 236 TYR A N 1
ATOM 1725 C CA . TYR A 1 236 ? -4.064 11.025 -7.922 1.00 87.56 236 TYR A CA 1
ATOM 1726 C C . TYR A 1 236 ? -2.789 11.676 -7.373 1.00 87.56 236 TYR A C 1
ATOM 1728 O O . TYR A 1 236 ? -1.773 11.005 -7.239 1.00 87.56 236 TYR A O 1
ATOM 1736 N N . ASP A 1 237 ? -2.848 12.960 -7.007 1.00 82.19 237 ASP A N 1
ATOM 1737 C CA . ASP A 1 237 ? -1.730 13.700 -6.412 1.00 82.19 237 ASP A CA 1
ATOM 1738 C C . ASP A 1 237 ? -1.250 13.030 -5.115 1.00 82.19 237 ASP A C 1
ATOM 1740 O O . ASP A 1 237 ? -0.049 12.976 -4.870 1.00 82.19 237 ASP A O 1
ATOM 1744 N N . TYR A 1 238 ? -2.169 12.485 -4.307 1.00 85.19 238 TYR A N 1
ATOM 1745 C CA . TYR A 1 238 ? -1.823 11.701 -3.122 1.00 85.19 238 TYR A CA 1
ATOM 1746 C C . TYR A 1 238 ? -1.124 10.392 -3.488 1.00 85.19 238 TYR A C 1
ATOM 1748 O O . TYR A 1 238 ? -0.017 10.149 -3.021 1.00 85.19 238 TYR A O 1
ATOM 1756 N N . ALA A 1 239 ? -1.730 9.566 -4.346 1.00 85.06 239 ALA A N 1
ATOM 1757 C CA . ALA A 1 239 ? -1.151 8.282 -4.746 1.00 85.06 239 ALA A CA 1
ATOM 1758 C C . ALA A 1 239 ? 0.213 8.433 -5.437 1.00 85.06 239 ALA A C 1
ATOM 1760 O O . ALA A 1 239 ? 1.088 7.582 -5.271 1.00 85.06 239 ALA A O 1
ATOM 1761 N N . ASN A 1 240 ? 0.392 9.513 -6.197 1.00 86.62 240 ASN A N 1
ATOM 1762 C CA . ASN A 1 240 ? 1.629 9.847 -6.893 1.00 86.62 240 ASN A CA 1
ATOM 1763 C C . ASN A 1 240 ? 2.657 10.567 -6.006 1.00 86.62 240 ASN A C 1
ATOM 1765 O O . ASN A 1 240 ? 3.808 10.703 -6.413 1.00 86.62 240 ASN A O 1
ATOM 1769 N N . GLY A 1 241 ? 2.230 11.083 -4.854 1.00 85.31 241 GLY A N 1
ATOM 1770 C CA . GLY A 1 241 ? 3.015 11.979 -4.020 1.00 85.31 241 GLY A CA 1
ATOM 1771 C C . GLY A 1 241 ? 4.108 11.287 -3.212 1.00 85.31 241 GLY A C 1
ATOM 1772 O O . GLY A 1 241 ? 4.238 10.062 -3.176 1.00 85.31 241 GLY A O 1
ATOM 1773 N N . GLU A 1 242 ? 4.878 12.115 -2.514 1.00 82.88 242 GLU A N 1
ATOM 1774 C CA . GLU A 1 242 ? 5.906 11.702 -1.563 1.00 82.88 242 GLU A CA 1
ATOM 1775 C C . GLU A 1 242 ? 5.459 12.020 -0.132 1.00 82.88 242 GLU A C 1
ATOM 1777 O O . GLU A 1 242 ? 4.879 13.073 0.144 1.00 82.88 242 GLU A O 1
ATOM 1782 N N . ILE A 1 243 ? 5.770 11.116 0.787 1.00 77.44 243 ILE A N 1
ATOM 1783 C CA . ILE A 1 243 ? 5.629 11.261 2.236 1.00 77.44 243 ILE A CA 1
ATOM 1784 C C . ILE A 1 243 ? 7.013 11.361 2.879 1.00 77.44 243 ILE A C 1
ATOM 1786 O O . ILE A 1 243 ? 7.981 10.764 2.409 1.00 77.44 243 ILE A O 1
ATOM 1790 N N . THR A 1 244 ? 7.124 12.111 3.970 1.00 72.69 244 THR A N 1
ATOM 1791 C CA . THR A 1 244 ? 8.392 12.291 4.685 1.00 72.69 244 THR A CA 1
ATOM 1792 C C . THR A 1 244 ? 8.494 11.261 5.806 1.00 72.69 244 THR A C 1
ATOM 1794 O O . THR A 1 244 ? 8.075 11.535 6.922 1.00 72.69 244 THR A O 1
ATOM 1797 N N . ALA A 1 245 ? 9.059 10.082 5.545 1.00 68.81 245 ALA A N 1
ATOM 1798 C CA . ALA A 1 245 ? 9.353 9.106 6.599 1.00 68.81 245 ALA A CA 1
ATOM 1799 C C . ALA A 1 245 ? 10.663 9.470 7.336 1.00 68.81 245 ALA A C 1
ATOM 1801 O O . ALA A 1 245 ? 11.470 10.232 6.807 1.00 68.81 245 ALA A O 1
ATOM 1802 N N . GLN A 1 246 ? 10.904 8.915 8.535 1.00 62.16 246 GLN A N 1
ATOM 1803 C CA . GLN A 1 246 ? 12.030 9.222 9.457 1.00 62.16 246 GLN A CA 1
ATOM 1804 C C . GLN A 1 246 ? 13.471 9.021 8.902 1.00 62.16 246 GLN A C 1
ATOM 1806 O O . GLN A 1 246 ? 14.435 9.026 9.659 1.00 62.16 246 GLN A O 1
ATOM 1811 N N . GLY A 1 247 ? 13.649 8.890 7.589 1.00 65.88 247 GLY A N 1
ATOM 1812 C CA . GLY A 1 247 ? 14.943 8.822 6.909 1.00 65.88 247 GLY A CA 1
ATOM 1813 C C . GLY A 1 247 ? 14.943 9.380 5.482 1.00 65.88 247 GLY A C 1
ATOM 1814 O O . GLY A 1 247 ? 15.926 9.189 4.774 1.00 65.88 247 GLY A O 1
ATOM 1815 N N . GLY A 1 248 ? 13.873 10.049 5.031 1.00 78.25 248 GLY A N 1
ATOM 1816 C CA . GLY A 1 248 ? 13.817 10.622 3.685 1.00 78.25 248 GLY A CA 1
ATOM 1817 C C . GLY A 1 2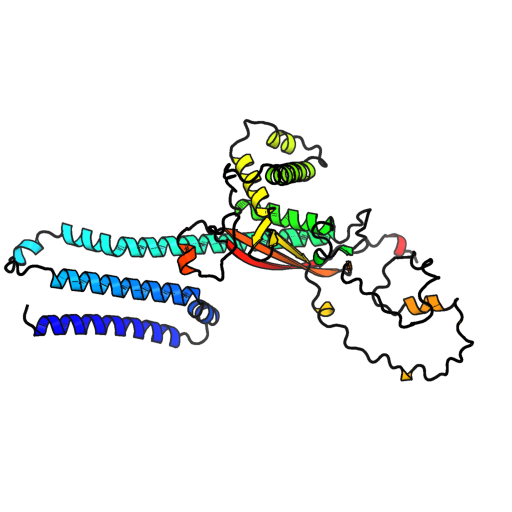48 ? 12.410 10.756 3.111 1.00 78.25 248 GLY A C 1
ATOM 1818 O O . GLY A 1 248 ? 11.410 10.408 3.741 1.00 78.25 248 GLY A O 1
ATOM 1819 N N . LYS A 1 249 ? 12.343 11.277 1.885 1.00 79.75 249 LYS A N 1
ATOM 1820 C CA . LYS A 1 249 ? 11.110 11.295 1.100 1.00 79.75 249 LYS A CA 1
ATOM 1821 C C . LYS A 1 249 ? 10.894 9.921 0.477 1.00 79.75 249 LYS A C 1
ATOM 1823 O O . LYS A 1 249 ? 11.791 9.374 -0.157 1.00 79.75 249 LYS A O 1
ATOM 1828 N N . VAL A 1 250 ? 9.713 9.366 0.687 1.00 81.19 250 VAL A N 1
ATOM 1829 C CA . VAL A 1 250 ? 9.313 8.033 0.245 1.00 81.19 250 VAL A CA 1
ATOM 1830 C C . VAL A 1 250 ? 8.049 8.197 -0.591 1.00 81.19 250 VAL A C 1
ATOM 1832 O O . VAL A 1 250 ? 7.140 8.913 -0.186 1.00 81.19 250 VAL A O 1
ATOM 1835 N N . LEU A 1 251 ? 7.963 7.571 -1.762 1.00 84.81 251 LEU A N 1
ATOM 1836 C CA . LEU A 1 251 ? 6.734 7.614 -2.561 1.00 84.81 251 LEU A CA 1
ATOM 1837 C C . LEU A 1 251 ? 5.585 6.909 -1.823 1.00 84.81 251 LEU A C 1
ATOM 1839 O O . LEU A 1 251 ? 5.787 5.847 -1.235 1.00 84.81 251 LEU A O 1
ATOM 1843 N N . VAL A 1 252 ? 4.377 7.477 -1.886 1.00 86.38 252 VAL A N 1
ATOM 1844 C CA . VAL A 1 252 ? 3.152 6.866 -1.330 1.00 86.38 252 VAL A CA 1
ATOM 1845 C C . VAL A 1 252 ? 2.859 5.531 -2.006 1.00 86.38 252 VAL A C 1
ATOM 1847 O O . VAL A 1 252 ? 2.497 4.563 -1.338 1.00 86.38 252 VAL A O 1
ATOM 1850 N N . THR A 1 253 ? 3.036 5.491 -3.328 1.00 90.12 253 THR A N 1
ATOM 1851 C CA . THR A 1 253 ? 2.975 4.275 -4.137 1.00 90.12 253 THR A CA 1
ATOM 1852 C C . THR A 1 253 ? 4.371 3.970 -4.652 1.00 90.12 253 THR A C 1
ATOM 1854 O O . THR A 1 253 ? 4.868 4.646 -5.557 1.00 90.12 253 THR A O 1
ATOM 1857 N N . GLN A 1 254 ? 5.003 2.948 -4.089 1.00 91.12 254 GLN A N 1
ATOM 1858 C CA . GLN A 1 254 ? 6.252 2.416 -4.617 1.00 91.12 254 GLN A CA 1
ATOM 1859 C C . GLN A 1 254 ? 5.945 1.219 -5.497 1.00 91.12 254 GLN A C 1
ATOM 1861 O O . GLN A 1 254 ? 5.155 0.352 -5.120 1.00 91.12 254 GLN A O 1
ATOM 1866 N N . VAL A 1 255 ? 6.587 1.174 -6.657 1.00 91.94 255 VAL A N 1
ATOM 1867 C CA . VAL A 1 255 ? 6.530 0.021 -7.545 1.00 91.94 255 VAL A CA 1
ATOM 1868 C C . VAL A 1 255 ? 7.946 -0.451 -7.794 1.00 91.94 255 VAL A C 1
ATOM 1870 O O . VAL A 1 255 ? 8.808 0.328 -8.193 1.00 91.94 255 VAL A O 1
ATOM 1873 N N . GLU A 1 256 ? 8.177 -1.724 -7.516 1.00 92.25 256 GLU A N 1
ATOM 1874 C CA . GLU A 1 256 ? 9.466 -2.382 -7.662 1.00 92.25 256 GLU A CA 1
ATOM 1875 C C . GLU A 1 256 ? 9.274 -3.604 -8.558 1.00 92.25 256 GLU A C 1
ATOM 1877 O O . GLU A 1 256 ? 8.391 -4.430 -8.317 1.00 92.25 256 GLU A O 1
ATOM 1882 N N . LEU A 1 257 ? 10.112 -3.729 -9.586 1.00 90.94 257 LEU A N 1
ATOM 1883 C CA . LEU A 1 257 ? 10.284 -5.002 -10.271 1.00 90.94 257 LEU A CA 1
ATOM 1884 C C . LEU A 1 257 ? 11.279 -5.820 -9.453 1.00 90.94 257 LEU A C 1
ATOM 1886 O O . LEU A 1 257 ? 12.446 -5.450 -9.318 1.00 90.94 257 LEU A O 1
ATOM 1890 N N . MET A 1 258 ? 10.795 -6.886 -8.824 1.00 88.94 258 MET A N 1
ATOM 1891 C CA . MET A 1 258 ? 11.641 -7.729 -7.998 1.00 88.94 258 MET A CA 1
ATOM 1892 C C . MET A 1 258 ? 12.567 -8.548 -8.882 1.00 88.94 258 MET A C 1
ATOM 1894 O O . MET A 1 258 ? 12.127 -9.174 -9.847 1.00 88.94 258 MET A O 1
ATOM 1898 N N . LYS A 1 259 ? 13.828 -8.648 -8.456 1.00 83.62 259 LYS A N 1
ATOM 1899 C CA . LYS A 1 259 ? 14.770 -9.588 -9.053 1.00 83.62 259 LYS A CA 1
ATOM 1900 C C . LYS A 1 259 ? 14.199 -11.016 -8.983 1.00 83.62 259 LYS A C 1
ATOM 1902 O O . LYS A 1 259 ? 13.758 -11.419 -7.893 1.00 83.62 259 LYS A O 1
ATOM 1907 N N . PRO A 1 260 ? 14.225 -11.764 -10.097 1.00 77.81 260 PRO A N 1
ATOM 1908 C CA . PRO A 1 260 ? 13.903 -13.184 -10.138 1.00 77.81 260 PRO A CA 1
ATOM 1909 C C . PRO A 1 260 ? 14.641 -13.950 -9.040 1.00 77.81 260 PRO A C 1
ATOM 1911 O O . PRO A 1 260 ? 15.758 -13.599 -8.656 1.00 77.81 260 PRO A O 1
ATOM 1914 N N . GLU A 1 261 ? 14.037 -15.012 -8.511 1.00 76.19 261 GLU A N 1
ATOM 1915 C CA . GLU A 1 261 ? 14.638 -15.760 -7.401 1.00 76.19 261 GLU A CA 1
ATOM 1916 C C . GLU A 1 261 ? 16.006 -16.351 -7.773 1.00 76.19 261 GLU A C 1
ATOM 1918 O O . GLU A 1 261 ? 16.932 -16.314 -6.963 1.00 76.19 261 GLU A O 1
ATOM 1923 N N . HIS A 1 262 ? 16.179 -16.756 -9.034 1.00 75.12 262 HIS A N 1
ATOM 1924 C CA . HIS A 1 262 ? 17.450 -17.260 -9.552 1.00 75.12 262 HIS A CA 1
ATOM 1925 C C . HIS A 1 262 ? 18.567 -16.199 -9.616 1.00 75.12 262 HIS A C 1
ATOM 1927 O O . HIS A 1 262 ? 19.732 -16.565 -9.732 1.00 75.12 262 HIS A O 1
ATOM 1933 N N . TRP A 1 263 ? 18.256 -14.901 -9.476 1.00 69.31 263 TRP A N 1
ATOM 1934 C CA . TRP A 1 263 ? 19.260 -13.829 -9.349 1.00 69.31 263 TRP A CA 1
ATOM 1935 C C . TRP A 1 263 ? 19.714 -13.610 -7.904 1.00 69.31 263 TRP A C 1
ATOM 1937 O O . TRP A 1 263 ? 20.721 -12.943 -7.667 1.00 69.31 263 TRP A O 1
ATOM 1947 N N . ARG A 1 264 ? 18.956 -14.102 -6.912 1.00 70.06 264 ARG A N 1
ATOM 1948 C CA . ARG A 1 264 ? 19.288 -13.907 -5.488 1.00 70.06 264 ARG A CA 1
ATOM 1949 C C . ARG A 1 264 ? 20.419 -14.806 -5.038 1.00 70.06 264 ARG A C 1
ATOM 1951 O O . ARG A 1 264 ? 21.197 -14.422 -4.168 1.00 70.06 264 ARG A O 1
ATOM 1958 N N . THR A 1 265 ? 20.506 -15.994 -5.618 1.00 67.50 265 THR A N 1
ATOM 1959 C CA . THR A 1 265 ? 21.687 -16.826 -5.486 1.00 67.50 265 THR A CA 1
ATOM 1960 C C . THR A 1 265 ? 22.709 -16.297 -6.478 1.00 67.50 265 THR A C 1
ATOM 1962 O O . THR A 1 265 ? 22.477 -16.455 -7.679 1.00 67.50 265 THR A O 1
ATOM 1965 N N . PRO A 1 266 ? 23.830 -15.681 -6.039 1.00 58.25 266 PRO A N 1
ATOM 1966 C CA . PRO A 1 266 ? 24.961 -15.560 -6.947 1.00 58.25 266 PRO A CA 1
ATOM 1967 C C . PRO A 1 266 ? 25.188 -16.964 -7.509 1.00 58.25 266 PRO A C 1
ATOM 1969 O O . PRO A 1 266 ? 25.094 -17.914 -6.714 1.00 58.25 266 PRO A O 1
ATOM 1972 N N . PRO A 1 267 ? 25.381 -17.127 -8.834 1.00 57.22 267 PRO A N 1
ATOM 1973 C CA . PRO A 1 267 ? 25.647 -18.444 -9.387 1.00 57.22 267 PRO A CA 1
ATOM 1974 C C . PRO A 1 267 ? 26.703 -19.055 -8.482 1.00 57.22 267 PRO A C 1
ATOM 1976 O O . PRO A 1 267 ? 27.731 -18.410 -8.233 1.00 57.22 267 PRO A O 1
ATOM 1979 N N . SER A 1 268 ? 26.391 -20.215 -7.876 1.00 53.31 268 SER A N 1
ATOM 1980 C CA . SER A 1 268 ? 27.381 -20.931 -7.073 1.00 53.31 268 SER A CA 1
ATOM 1981 C C . SER A 1 268 ? 28.646 -20.890 -7.904 1.00 53.31 268 SER A C 1
ATOM 1983 O O . SER A 1 268 ? 28.493 -21.121 -9.108 1.00 53.31 268 SER A O 1
ATOM 1985 N N . PRO A 1 269 ? 29.815 -20.514 -7.358 1.00 53.66 269 PRO A N 1
ATOM 1986 C CA . PRO A 1 269 ? 31.032 -20.507 -8.138 1.00 53.66 269 PRO A CA 1
ATOM 1987 C C . PRO A 1 269 ? 31.190 -21.936 -8.632 1.00 53.66 269 PRO A C 1
ATOM 1989 O O . PRO A 1 269 ? 31.704 -22.801 -7.926 1.00 53.66 269 PRO A O 1
ATOM 1992 N N . HIS A 1 270 ? 30.655 -22.211 -9.823 1.00 48.47 270 HIS A N 1
ATOM 1993 C CA . HIS A 1 270 ? 31.023 -23.337 -10.620 1.00 48.47 270 HIS A CA 1
ATOM 1994 C C . HIS A 1 270 ? 32.497 -23.090 -10.696 1.00 48.47 270 HIS A C 1
ATOM 1996 O O . HIS A 1 270 ? 32.927 -22.042 -11.181 1.00 48.47 270 HIS A O 1
ATOM 2002 N N . ARG A 1 271 ? 33.214 -23.957 -9.982 1.00 44.44 271 ARG A N 1
ATOM 2003 C CA . ARG A 1 271 ? 34.649 -24.082 -10.020 1.00 44.44 271 ARG A CA 1
ATOM 2004 C C . ARG A 1 271 ? 34.953 -23.999 -11.505 1.00 44.44 271 ARG A C 1
ATOM 2006 O O . ARG A 1 271 ? 34.725 -24.969 -12.219 1.00 44.44 271 ARG A O 1
ATOM 2013 N N . TRP A 1 272 ? 35.315 -22.799 -11.960 1.00 47.94 272 TRP A N 1
ATOM 2014 C CA . TRP A 1 272 ? 35.972 -22.601 -13.227 1.00 47.94 272 TRP A CA 1
ATOM 2015 C C . TRP A 1 272 ? 37.147 -23.526 -13.054 1.00 47.94 272 TRP A C 1
ATOM 2017 O O . TRP A 1 272 ? 37.967 -23.320 -12.155 1.00 47.94 272 TRP A O 1
ATOM 2027 N N . ASP A 1 273 ? 37.055 -24.680 -13.703 1.00 46.81 273 ASP A N 1
ATOM 2028 C CA . ASP A 1 273 ? 37.984 -25.761 -13.482 1.00 46.81 273 ASP A CA 1
ATOM 2029 C C . ASP A 1 273 ? 39.268 -25.269 -14.130 1.00 46.81 273 ASP A C 1
ATOM 2031 O O . ASP A 1 273 ? 39.512 -25.477 -15.316 1.00 46.81 273 ASP A O 1
ATOM 2035 N N . HIS A 1 274 ? 40.042 -24.494 -13.366 1.00 50.94 274 HIS A N 1
ATOM 2036 C CA . HIS A 1 274 ? 41.317 -23.933 -13.789 1.00 50.94 274 HIS A CA 1
ATOM 2037 C C . HIS A 1 274 ? 42.250 -25.056 -14.263 1.00 50.94 274 HIS A C 1
ATOM 2039 O O . HIS A 1 274 ? 43.121 -24.819 -15.089 1.00 50.94 274 HIS A O 1
ATOM 2045 N N . ASN A 1 275 ? 41.969 -26.296 -13.853 1.00 50.31 275 ASN A N 1
ATOM 2046 C CA . ASN A 1 275 ? 42.639 -27.514 -14.284 1.00 50.31 275 ASN A CA 1
ATOM 2047 C C . ASN A 1 275 ? 42.382 -27.893 -15.758 1.00 50.31 275 ASN A C 1
ATOM 2049 O O . ASN A 1 275 ? 43.001 -28.831 -16.254 1.00 50.31 275 ASN A O 1
ATOM 2053 N N . ARG A 1 276 ? 41.496 -27.201 -16.497 1.00 46.72 276 ARG A N 1
ATOM 2054 C CA . ARG A 1 276 ? 41.383 -27.369 -17.962 1.00 46.72 276 ARG A CA 1
ATOM 2055 C C . ARG A 1 276 ? 42.330 -26.457 -18.753 1.00 46.72 276 ARG A C 1
ATOM 2057 O O . ARG A 1 276 ? 42.429 -26.617 -19.965 1.00 46.72 276 ARG A O 1
ATOM 2064 N N . ILE A 1 277 ? 43.057 -25.555 -18.085 1.00 52.00 277 ILE A N 1
ATOM 2065 C CA . ILE A 1 277 ? 44.066 -24.664 -18.689 1.00 52.00 277 ILE A CA 1
ATOM 2066 C C . ILE A 1 277 ? 45.489 -25.066 -18.247 1.00 52.00 277 ILE A C 1
ATOM 2068 O O . ILE A 1 277 ? 46.398 -24.248 -18.211 1.00 52.00 277 ILE A O 1
ATOM 2072 N N . ASP A 1 278 ? 45.716 -26.346 -17.938 1.00 50.31 278 ASP A N 1
ATOM 2073 C CA . ASP A 1 278 ? 47.077 -26.887 -17.759 1.00 50.31 278 ASP A CA 1
ATOM 2074 C C . ASP A 1 278 ? 47.729 -27.297 -19.098 1.00 50.31 278 ASP A C 1
ATOM 2076 O O . ASP A 1 278 ? 48.872 -27.756 -19.144 1.00 50.31 278 ASP A O 1
ATOM 2080 N N . GLY A 1 279 ? 47.038 -27.088 -20.224 1.00 52.00 279 GLY A N 1
ATOM 2081 C CA . GLY A 1 279 ? 47.674 -27.028 -21.539 1.00 52.00 279 GLY A CA 1
ATOM 2082 C C . GLY A 1 279 ? 48.376 -25.682 -21.684 1.00 52.00 279 GLY A C 1
ATOM 2083 O O . GLY A 1 279 ? 47.745 -24.719 -22.102 1.00 52.00 279 GLY A O 1
ATOM 2084 N N . GLY A 1 280 ? 49.644 -25.618 -21.270 1.00 48.22 280 GLY A N 1
ATOM 2085 C CA . GLY A 1 280 ? 50.444 -24.397 -21.154 1.00 48.22 280 GLY A CA 1
ATOM 2086 C C . GLY A 1 280 ? 50.237 -23.375 -22.274 1.00 48.22 280 GLY A C 1
ATOM 2087 O O . GLY A 1 280 ? 50.758 -23.531 -23.374 1.00 48.22 280 GLY A O 1
ATOM 2088 N N . PHE A 1 281 ? 49.546 -22.284 -21.944 1.00 46.25 281 PHE A N 1
ATOM 2089 C CA . PHE A 1 281 ? 49.632 -21.037 -22.692 1.00 46.25 281 PHE A CA 1
ATOM 2090 C C . PHE A 1 281 ? 50.996 -20.413 -22.398 1.00 46.25 281 PHE A C 1
ATOM 2092 O O . PHE A 1 281 ? 51.215 -19.801 -21.352 1.00 46.25 281 PHE A O 1
ATOM 2099 N N . THR A 1 282 ? 51.947 -20.611 -23.303 1.00 53.50 282 THR A N 1
ATOM 2100 C CA . THR A 1 282 ? 53.172 -19.814 -23.324 1.00 53.50 282 THR A CA 1
ATOM 2101 C C . THR A 1 282 ? 52.831 -18.373 -23.703 1.00 53.50 282 THR A C 1
ATOM 2103 O O . THR A 1 282 ? 51.966 -18.141 -24.543 1.00 53.50 282 THR A O 1
ATOM 2106 N N . GLU A 1 283 ? 53.541 -17.414 -23.109 1.00 49.38 283 GLU A N 1
ATOM 2107 C CA . GLU A 1 283 ? 53.377 -15.946 -23.183 1.00 49.38 283 GLU A CA 1
ATOM 2108 C C . GLU A 1 283 ? 53.411 -15.332 -24.611 1.00 49.38 283 GLU A C 1
ATOM 2110 O O . GLU A 1 283 ? 53.386 -14.116 -24.765 1.00 49.38 283 GLU A O 1
ATOM 2115 N N . GLY A 1 284 ? 53.445 -16.155 -25.666 1.00 52.91 284 GLY A N 1
ATOM 2116 C CA . GLY A 1 284 ? 53.473 -15.759 -27.078 1.00 52.91 284 GLY A CA 1
ATOM 2117 C C . GLY A 1 284 ? 52.234 -16.116 -27.915 1.00 52.91 284 GLY A C 1
ATOM 2118 O O . GLY A 1 284 ? 52.193 -15.704 -29.067 1.00 52.91 284 GLY A O 1
ATOM 2119 N N . ASP A 1 285 ? 51.236 -16.827 -27.373 1.00 49.91 285 ASP A N 1
ATOM 2120 C CA . ASP A 1 285 ? 50.037 -17.277 -28.123 1.00 49.91 285 ASP A CA 1
ATOM 2121 C C . ASP A 1 285 ? 48.788 -16.402 -27.896 1.00 49.91 285 ASP A C 1
ATOM 2123 O O . ASP A 1 285 ? 47.649 -16.806 -28.147 1.00 49.91 285 ASP A O 1
ATOM 2127 N N . TRP A 1 286 ? 48.983 -15.166 -27.430 1.00 47.38 286 TRP A N 1
ATOM 2128 C CA . TRP A 1 286 ? 47.914 -14.171 -27.420 1.00 47.38 286 TRP A CA 1
ATOM 2129 C C . TRP A 1 286 ? 47.687 -13.652 -28.840 1.00 47.38 286 TRP A C 1
ATOM 2131 O O . TRP A 1 286 ? 48.315 -12.688 -29.271 1.00 47.38 286 TRP A O 1
ATOM 2141 N N . ASP A 1 287 ? 46.776 -14.300 -29.564 1.00 54.41 287 ASP A N 1
ATOM 2142 C CA . ASP A 1 287 ? 46.199 -13.746 -30.784 1.00 54.41 287 ASP A CA 1
ATOM 2143 C C . ASP A 1 287 ? 45.049 -12.786 -30.411 1.00 54.41 287 ASP A C 1
ATOM 2145 O O . ASP A 1 287 ? 43.966 -13.242 -30.020 1.00 54.41 287 ASP A O 1
ATOM 2149 N N . PRO A 1 288 ? 45.230 -11.455 -30.529 1.00 54.91 288 PRO A N 1
ATOM 2150 C CA . PRO A 1 288 ? 44.163 -10.486 -30.284 1.00 54.91 288 PRO A CA 1
ATOM 2151 C C . PRO A 1 288 ? 42.965 -10.653 -31.236 1.00 54.91 288 PRO A C 1
ATOM 2153 O O . PRO A 1 288 ? 41.912 -10.065 -30.991 1.00 54.91 288 PRO A O 1
ATOM 2156 N N . GLN A 1 289 ? 43.072 -11.467 -32.294 1.00 55.62 289 GLN A N 1
ATOM 2157 C CA . GLN A 1 289 ? 41.946 -11.791 -33.171 1.00 55.62 289 GLN A CA 1
ATOM 2158 C C . GLN A 1 289 ? 41.015 -12.875 -32.606 1.00 55.62 289 GLN A C 1
ATOM 2160 O O . GLN A 1 289 ? 39.890 -12.992 -33.086 1.00 55.62 289 GLN A O 1
ATOM 2165 N N . ASN A 1 290 ? 41.417 -13.616 -31.565 1.00 49.19 290 ASN A N 1
ATOM 2166 C CA . ASN A 1 290 ? 40.640 -14.741 -31.022 1.00 49.19 290 ASN A CA 1
ATOM 2167 C C . ASN A 1 290 ? 39.843 -14.401 -29.743 1.00 49.19 290 ASN A C 1
ATOM 2169 O O . ASN A 1 290 ? 39.141 -15.245 -29.183 1.00 49.19 290 ASN A O 1
ATOM 2173 N N . VAL A 1 291 ? 39.895 -13.141 -29.294 1.00 53.00 291 VAL A N 1
ATOM 2174 C CA . VAL A 1 291 ? 39.127 -12.630 -28.139 1.00 53.00 291 VAL A CA 1
ATOM 2175 C C . VAL A 1 291 ? 37.618 -12.571 -28.436 1.00 53.00 291 VAL A C 1
ATOM 2177 O O . VAL A 1 291 ? 36.806 -12.471 -27.519 1.00 53.00 291 VAL A O 1
ATOM 2180 N N . SER A 1 292 ? 37.212 -12.710 -29.704 1.00 53.34 292 SER A N 1
ATOM 2181 C CA . SER A 1 292 ? 35.801 -12.794 -30.100 1.00 53.34 292 SER A CA 1
ATOM 2182 C C . SER A 1 292 ? 35.065 -13.997 -29.506 1.00 53.34 292 SER A C 1
ATOM 2184 O O . SER A 1 292 ? 33.852 -13.924 -29.343 1.00 53.34 292 SER A O 1
ATOM 2186 N N . ASN A 1 293 ? 35.775 -15.073 -29.149 1.00 46.25 293 ASN A N 1
ATOM 2187 C CA . ASN A 1 293 ? 35.149 -16.321 -28.697 1.00 46.25 293 ASN A CA 1
ATOM 2188 C C . ASN A 1 293 ? 34.955 -16.376 -27.170 1.00 46.25 293 ASN A C 1
ATOM 2190 O O . ASN A 1 293 ? 34.137 -17.141 -26.677 1.00 46.25 293 ASN A O 1
ATOM 2194 N N . LEU A 1 294 ? 35.635 -15.512 -26.404 1.00 47.69 294 LEU A N 1
ATOM 2195 C CA . LEU A 1 294 ? 35.403 -15.347 -24.958 1.00 47.69 294 LEU A CA 1
ATOM 2196 C C . LEU A 1 294 ? 34.100 -14.591 -24.642 1.00 47.69 294 LEU A C 1
ATOM 2198 O O . LEU A 1 294 ? 33.703 -14.493 -23.482 1.00 47.69 294 LEU A O 1
ATOM 2202 N N . HIS A 1 295 ? 33.422 -14.067 -25.667 1.00 46.84 295 HIS A N 1
ATOM 2203 C CA . HIS A 1 295 ? 32.114 -13.436 -25.527 1.00 46.84 295 HIS A CA 1
ATOM 2204 C C . HIS A 1 295 ? 30.970 -14.451 -25.372 1.00 46.84 295 HIS A C 1
ATOM 2206 O O . HIS A 1 295 ? 29.913 -14.078 -24.866 1.00 46.84 295 HIS A O 1
ATOM 2212 N N . GLU A 1 296 ? 31.177 -15.711 -25.777 1.00 46.59 296 GLU A N 1
ATOM 2213 C CA . GLU A 1 296 ? 30.119 -16.730 -25.858 1.00 46.59 296 GLU A CA 1
ATOM 2214 C C . GLU A 1 296 ? 29.722 -17.324 -24.493 1.00 46.59 296 GLU A C 1
ATOM 2216 O O . GLU A 1 296 ? 28.600 -17.802 -24.346 1.00 46.59 296 GLU A O 1
ATOM 2221 N N . ASP A 1 297 ? 30.579 -17.217 -23.469 1.00 46.81 297 ASP A N 1
ATOM 2222 C CA . ASP A 1 297 ? 30.351 -17.838 -22.152 1.00 46.81 297 ASP A CA 1
ATOM 2223 C C . ASP A 1 297 ? 29.791 -16.889 -21.074 1.00 46.81 297 ASP A C 1
ATOM 2225 O O . ASP A 1 297 ? 29.509 -17.324 -19.954 1.00 46.81 297 ASP A O 1
ATOM 2229 N N . CYS A 1 298 ? 29.600 -15.592 -21.359 1.00 46.91 298 CYS A N 1
ATOM 2230 C CA . CYS A 1 298 ? 28.832 -14.740 -20.444 1.00 46.91 298 CYS A CA 1
ATOM 2231 C C . CYS A 1 298 ? 27.342 -14.972 -20.772 1.00 46.91 298 CYS A C 1
ATOM 2233 O O . CYS A 1 298 ? 26.928 -14.645 -21.882 1.00 46.91 298 CYS A O 1
ATOM 2235 N N . PRO A 1 299 ? 26.514 -15.509 -19.851 1.00 49.62 299 PRO A N 1
ATOM 2236 C CA . PRO A 1 299 ? 25.136 -15.945 -20.134 1.00 49.62 299 PRO A CA 1
ATOM 2237 C C . PRO A 1 299 ? 24.170 -14.821 -20.566 1.00 49.62 299 PRO A C 1
ATOM 2239 O O . PRO A 1 299 ? 23.009 -15.091 -20.859 1.00 49.62 299 PRO A O 1
ATOM 2242 N N . TYR A 1 300 ? 24.657 -13.579 -20.648 1.00 48.62 300 TYR A N 1
ATOM 2243 C CA . TYR A 1 300 ? 23.946 -12.406 -21.151 1.00 48.62 300 TYR A CA 1
ATOM 2244 C C . TYR A 1 300 ? 24.752 -11.704 -22.265 1.00 48.62 300 TYR A C 1
ATOM 2246 O O . TYR A 1 300 ? 25.239 -10.587 -22.062 1.00 48.62 300 TYR A O 1
ATOM 2254 N N . PRO A 1 301 ? 24.929 -12.310 -23.456 1.00 41.47 301 PRO A N 1
ATOM 2255 C CA . PRO A 1 301 ? 25.578 -11.660 -24.591 1.00 41.47 301 PRO A CA 1
ATOM 2256 C C . PRO A 1 301 ? 24.552 -10.767 -25.310 1.00 41.47 301 PRO A C 1
ATOM 2258 O O . PRO A 1 301 ? 24.155 -11.002 -26.448 1.00 41.47 301 PRO A O 1
ATOM 2261 N N . GLY A 1 302 ? 24.041 -9.760 -24.602 1.00 42.38 302 GLY A N 1
ATOM 2262 C CA . GLY A 1 302 ? 22.966 -8.886 -25.065 1.00 42.38 302 GLY A CA 1
ATOM 2263 C C . GLY A 1 302 ? 23.458 -7.519 -25.540 1.00 42.38 302 GLY A C 1
ATOM 2264 O O . GLY A 1 302 ? 23.327 -6.531 -24.830 1.00 42.38 302 GLY A O 1
ATOM 2265 N N . GLY A 1 303 ? 23.983 -7.437 -26.764 1.00 40.53 303 GLY A N 1
ATOM 2266 C CA . GLY A 1 303 ? 23.629 -6.326 -27.661 1.00 40.53 303 GLY A CA 1
ATOM 2267 C C . GLY A 1 303 ? 24.392 -4.992 -27.637 1.00 40.53 303 GLY A C 1
ATOM 2268 O O . GLY A 1 303 ? 23.962 -4.097 -28.360 1.00 40.53 303 GLY A O 1
ATOM 2269 N N . TYR A 1 304 ? 25.514 -4.816 -26.931 1.00 43.25 304 TYR A N 1
ATOM 2270 C CA . TYR A 1 304 ? 26.357 -3.620 -27.139 1.00 43.25 304 TYR A CA 1
ATOM 2271 C C . TYR A 1 304 ? 27.571 -3.934 -28.018 1.00 43.25 304 TYR A C 1
ATOM 2273 O O . TYR A 1 304 ? 28.620 -4.356 -27.541 1.00 43.25 304 TYR A O 1
ATOM 2281 N N . THR A 1 305 ? 27.452 -3.659 -29.317 1.00 45.06 305 THR A N 1
ATOM 2282 C CA . THR A 1 305 ? 28.563 -3.702 -30.288 1.00 45.06 305 THR A CA 1
ATOM 2283 C C . THR A 1 305 ? 29.603 -2.583 -30.098 1.00 45.06 305 THR A C 1
ATOM 2285 O O . THR A 1 305 ? 30.556 -2.503 -30.868 1.00 45.06 305 THR A O 1
ATOM 2288 N N . GLU A 1 306 ? 29.461 -1.731 -29.076 1.00 44.84 306 GLU A N 1
ATOM 2289 C CA . GLU A 1 306 ? 30.370 -0.611 -28.771 1.00 44.84 306 GLU A CA 1
ATOM 2290 C C . GLU A 1 306 ? 31.457 -0.919 -27.726 1.00 44.84 306 GLU A C 1
ATOM 2292 O O . GLU A 1 306 ? 32.249 -0.047 -27.381 1.00 44.84 306 GLU A O 1
ATOM 2297 N N . TRP A 1 307 ? 31.620 -2.176 -27.298 1.00 45.50 307 TRP A N 1
ATOM 2298 C CA . TRP A 1 307 ? 32.811 -2.587 -26.529 1.00 45.50 307 TRP A CA 1
ATOM 2299 C C . TRP A 1 307 ? 34.134 -2.456 -27.309 1.00 45.50 307 TRP A C 1
ATOM 2301 O O . TRP A 1 307 ? 35.208 -2.690 -26.757 1.00 45.50 307 TRP A O 1
ATOM 2311 N N . ARG A 1 308 ? 34.078 -2.069 -28.590 1.00 43.53 308 ARG A N 1
ATOM 2312 C CA . ARG A 1 308 ? 35.216 -2.082 -29.510 1.00 43.53 308 ARG A CA 1
ATOM 2313 C C . ARG A 1 308 ? 36.234 -0.948 -29.338 1.00 43.53 308 ARG A C 1
ATOM 2315 O O . ARG A 1 308 ? 37.281 -1.055 -29.960 1.00 43.53 308 ARG A O 1
ATOM 2322 N N . ASP A 1 309 ? 35.993 0.063 -28.495 1.00 45.47 309 ASP A N 1
ATOM 2323 C CA . ASP A 1 309 ? 36.885 1.243 -28.409 1.00 45.47 309 ASP A CA 1
ATOM 2324 C C . ASP A 1 309 ? 37.437 1.597 -27.011 1.00 45.47 309 ASP A C 1
ATOM 2326 O O . ASP A 1 309 ? 38.113 2.608 -26.838 1.00 45.47 309 ASP A O 1
ATOM 2330 N N . MET A 1 310 ? 37.274 0.734 -26.002 1.00 43.84 310 MET A N 1
ATOM 2331 C CA . MET A 1 310 ? 37.979 0.872 -24.705 1.00 43.84 310 MET A CA 1
ATOM 2332 C C . MET A 1 310 ? 39.391 0.242 -24.720 1.00 43.84 310 MET A C 1
ATOM 2334 O O . MET A 1 310 ? 39.931 -0.135 -23.678 1.00 43.84 310 MET A O 1
ATOM 2338 N N . GLY A 1 311 ? 40.011 0.125 -25.898 1.00 45.28 311 GLY A N 1
ATOM 2339 C CA . GLY A 1 311 ? 41.286 -0.564 -26.144 1.00 45.28 311 GLY A CA 1
ATOM 2340 C C . GLY A 1 311 ? 42.549 0.158 -25.657 1.00 45.28 311 GLY A C 1
ATOM 2341 O O . GLY A 1 311 ? 43.590 0.031 -26.290 1.00 45.28 311 GLY A O 1
ATOM 2342 N N . GLY A 1 312 ? 42.486 0.939 -24.574 1.00 45.03 312 GLY A N 1
ATOM 2343 C CA . GLY A 1 312 ? 43.622 1.769 -24.152 1.00 45.03 312 GLY A CA 1
ATOM 2344 C C . GLY A 1 312 ? 44.039 1.716 -22.684 1.00 45.03 312 GLY A C 1
ATOM 2345 O O . GLY A 1 312 ? 45.102 2.249 -22.375 1.00 45.03 312 GLY A O 1
ATOM 2346 N N . TYR A 1 313 ? 43.249 1.148 -21.760 1.00 45.47 313 TYR A N 1
ATOM 2347 C CA . TYR A 1 313 ? 43.469 1.457 -20.332 1.00 45.47 313 TYR A CA 1
ATOM 2348 C C . TYR A 1 313 ? 43.411 0.301 -19.320 1.00 45.47 313 TYR A C 1
ATOM 2350 O O . TYR A 1 313 ? 43.594 0.551 -18.129 1.00 45.47 313 TYR A O 1
ATOM 2358 N N . TYR A 1 314 ? 43.222 -0.959 -19.734 1.00 45.69 314 TYR A N 1
ATOM 2359 C CA . TYR A 1 314 ? 43.001 -2.071 -18.784 1.00 45.69 314 TYR A CA 1
ATOM 2360 C C . TYR A 1 314 ? 43.924 -3.302 -18.928 1.00 45.69 314 TYR A C 1
ATOM 2362 O O . TYR A 1 314 ? 43.666 -4.337 -18.314 1.00 45.69 314 TYR A O 1
ATOM 2370 N N . ASP A 1 315 ? 45.063 -3.177 -19.614 1.00 45.62 315 ASP A N 1
ATOM 2371 C CA . ASP A 1 315 ? 45.997 -4.280 -19.937 1.00 45.62 315 ASP A CA 1
ATOM 2372 C C . ASP A 1 315 ? 46.834 -4.867 -18.775 1.00 45.62 315 ASP A C 1
ATOM 2374 O O . ASP A 1 315 ? 47.864 -5.493 -19.006 1.00 45.62 315 ASP A O 1
ATOM 2378 N N . ARG A 1 316 ? 46.452 -4.711 -17.498 1.00 47.28 316 ARG A N 1
ATOM 2379 C CA . ARG A 1 316 ? 47.210 -5.350 -16.388 1.00 47.28 316 ARG A CA 1
ATOM 2380 C C . ARG A 1 316 ? 46.418 -6.177 -15.386 1.00 47.28 316 ARG A C 1
ATOM 2382 O O . ARG A 1 316 ? 47.029 -6.772 -14.505 1.00 47.28 316 ARG A O 1
ATOM 2389 N N . PHE A 1 317 ? 45.100 -6.296 -15.530 1.00 43.56 317 PHE A N 1
ATOM 2390 C CA . PHE A 1 317 ? 44.303 -7.178 -14.668 1.00 43.56 317 PHE A CA 1
ATOM 2391 C C . PHE A 1 317 ? 43.232 -7.917 -15.485 1.00 43.56 317 PHE A C 1
ATOM 2393 O O . PHE A 1 317 ? 42.046 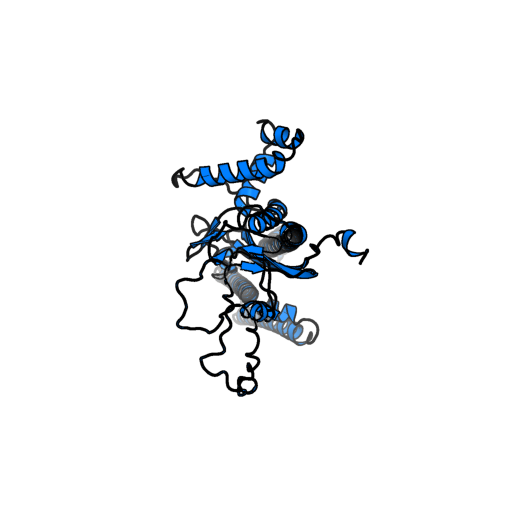-7.607 -15.408 1.00 43.56 317 PHE A O 1
ATOM 2400 N N . HIS A 1 318 ? 43.656 -8.903 -16.283 1.00 46.00 318 HIS A N 1
ATOM 2401 C CA . HIS A 1 318 ? 42.783 -9.784 -17.070 1.00 46.00 318 HIS A CA 1
ATOM 2402 C C . HIS A 1 318 ? 42.107 -10.854 -16.202 1.00 46.00 318 HIS A C 1
ATOM 2404 O O . HIS A 1 318 ? 42.436 -12.035 -16.250 1.00 46.00 318 HIS A O 1
ATOM 2410 N N . VAL A 1 319 ? 41.109 -10.440 -15.428 1.00 44.66 319 VAL A N 1
ATOM 2411 C CA . VAL A 1 319 ? 39.974 -11.324 -15.156 1.00 44.66 319 VAL A CA 1
ATOM 2412 C C . VAL A 1 319 ? 38.786 -10.655 -15.834 1.00 44.66 319 VAL A C 1
ATOM 2414 O O . VAL A 1 319 ? 38.452 -9.539 -15.423 1.00 44.66 319 VAL A O 1
ATOM 2417 N N . PRO A 1 320 ? 38.171 -11.249 -16.875 1.00 44.91 320 PRO A N 1
ATOM 2418 C CA . PRO A 1 320 ? 36.945 -10.718 -17.448 1.00 44.91 320 PRO A CA 1
ATOM 2419 C C . PRO A 1 320 ? 35.874 -10.763 -16.360 1.00 44.91 320 PRO A C 1
ATOM 2421 O O . PRO A 1 320 ? 35.233 -11.779 -16.103 1.00 44.91 320 PRO A O 1
ATOM 2424 N N . ARG A 1 321 ? 35.714 -9.651 -15.646 1.00 43.22 321 ARG A N 1
ATOM 2425 C CA . ARG A 1 321 ? 34.536 -9.440 -14.825 1.00 43.22 321 ARG A CA 1
ATOM 2426 C C . ARG A 1 321 ? 33.426 -9.188 -15.830 1.00 43.22 321 ARG A C 1
ATOM 2428 O O . ARG A 1 321 ? 33.437 -8.143 -16.476 1.00 43.22 321 ARG A O 1
ATOM 2435 N N . CYS A 1 322 ? 32.477 -10.119 -15.960 1.00 45.50 322 CYS A N 1
ATOM 2436 C CA . CYS A 1 322 ? 31.141 -9.738 -16.406 1.00 45.50 322 CYS A CA 1
ATOM 2437 C C . CYS A 1 322 ? 30.729 -8.643 -15.416 1.00 45.50 322 CYS A C 1
ATOM 2439 O O . CYS A 1 322 ? 30.470 -8.914 -14.241 1.00 45.50 322 CYS A O 1
ATOM 2441 N N . ASN A 1 323 ? 30.854 -7.385 -15.840 1.00 44.81 323 ASN A N 1
ATOM 2442 C CA . ASN A 1 323 ? 30.497 -6.245 -15.026 1.00 44.81 323 ASN A CA 1
ATOM 2443 C C . ASN A 1 323 ? 28.975 -6.304 -15.014 1.00 44.81 323 ASN A C 1
ATOM 2445 O O . ASN A 1 323 ? 28.325 -5.752 -15.897 1.00 44.81 323 ASN A O 1
ATOM 2449 N N . PHE A 1 324 ? 28.415 -7.084 -14.085 1.00 51.81 324 PHE A N 1
ATOM 2450 C CA . PHE A 1 324 ? 27.019 -6.982 -13.715 1.00 51.81 324 PHE A CA 1
ATOM 2451 C C . PHE A 1 324 ? 26.866 -5.530 -13.292 1.00 51.81 324 PHE A C 1
ATOM 2453 O O . PHE A 1 324 ? 27.172 -5.177 -12.154 1.00 51.81 324 PHE A O 1
ATOM 2460 N N . GLN A 1 325 ? 26.512 -4.658 -14.235 1.00 54.12 325 GLN A N 1
ATOM 2461 C CA . GLN A 1 325 ? 26.052 -3.334 -13.896 1.00 54.12 325 GLN A CA 1
ATOM 2462 C C . GLN A 1 325 ? 24.832 -3.613 -13.031 1.00 54.12 325 GLN A C 1
ATOM 2464 O O . GLN A 1 325 ? 23.784 -4.012 -13.531 1.00 54.12 325 GLN A O 1
ATOM 2469 N N . LEU A 1 326 ? 25.001 -3.463 -11.714 1.00 58.41 326 LEU A N 1
ATOM 2470 C CA . LEU A 1 326 ? 23.965 -3.650 -10.688 1.00 58.41 326 LEU A CA 1
ATOM 2471 C C . LEU A 1 326 ? 22.743 -2.738 -10.933 1.00 58.41 326 LEU A C 1
ATOM 2473 O O . LEU A 1 326 ? 21.725 -2.826 -10.238 1.00 58.41 326 LEU A O 1
ATOM 2477 N N . ASP A 1 327 ? 22.875 -1.891 -11.944 1.00 66.44 327 ASP A N 1
ATOM 2478 C CA . ASP A 1 327 ? 22.081 -0.753 -12.330 1.00 66.44 327 ASP A CA 1
ATOM 2479 C C . ASP A 1 327 ? 21.085 -1.093 -13.441 1.00 66.44 327 ASP A C 1
ATOM 2481 O O . ASP A 1 327 ? 20.228 -0.273 -13.759 1.00 66.44 327 ASP A O 1
ATOM 2485 N N . ARG A 1 328 ? 21.180 -2.284 -14.041 1.00 74.62 328 ARG A N 1
ATOM 2486 C CA . ARG A 1 328 ? 20.325 -2.713 -15.150 1.00 74.62 328 ARG A CA 1
ATOM 2487 C C . ARG A 1 328 ? 19.699 -4.067 -14.847 1.00 74.62 328 ARG A C 1
ATOM 2489 O O . ARG A 1 328 ? 20.381 -4.994 -14.418 1.00 74.62 328 ARG A O 1
ATOM 2496 N N . MET A 1 329 ? 18.391 -4.168 -15.058 1.00 77.12 329 MET A N 1
ATOM 2497 C CA . MET A 1 329 ? 17.664 -5.434 -15.030 1.00 77.12 329 MET A CA 1
ATOM 2498 C C . MET A 1 329 ? 17.332 -5.808 -16.471 1.00 77.12 329 MET A C 1
ATOM 2500 O O . MET A 1 329 ? 16.541 -5.114 -17.106 1.00 77.12 329 MET A O 1
ATOM 2504 N N . ASP A 1 330 ? 17.982 -6.849 -16.984 1.00 81.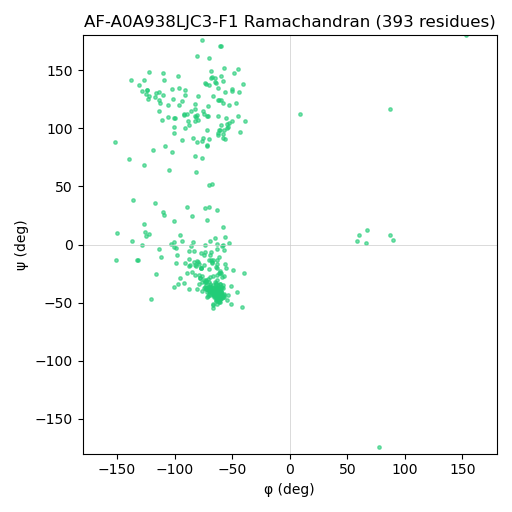88 330 ASP A N 1
ATOM 2505 C CA . ASP A 1 330 ? 17.724 -7.418 -18.307 1.00 81.88 330 ASP A CA 1
ATOM 2506 C C . ASP A 1 330 ? 16.837 -8.655 -18.149 1.00 81.88 330 ASP A C 1
ATOM 2508 O O . ASP A 1 330 ? 17.270 -9.656 -17.580 1.00 81.88 330 ASP A O 1
ATOM 2512 N N . TYR A 1 331 ? 15.579 -8.550 -18.568 1.00 84.06 331 TYR A N 1
ATOM 2513 C CA . TYR A 1 331 ? 14.602 -9.628 -18.425 1.00 84.06 331 TYR A CA 1
ATOM 2514 C C . TYR A 1 331 ? 14.602 -10.540 -19.653 1.00 84.06 331 TYR A C 1
ATOM 2516 O O . TYR A 1 331 ? 14.498 -10.091 -20.797 1.00 84.06 331 TYR A O 1
ATOM 2524 N N . HIS A 1 332 ? 14.623 -11.849 -19.434 1.00 81.19 332 HIS A N 1
ATOM 2525 C CA . HIS A 1 332 ? 14.476 -12.805 -20.520 1.00 81.19 332 HIS A CA 1
ATOM 2526 C C . HIS A 1 332 ? 13.047 -12.814 -21.086 1.00 81.19 332 HIS A C 1
ATOM 2528 O O . HIS A 1 332 ? 12.062 -12.386 -20.471 1.00 81.19 332 HIS A O 1
ATOM 2534 N N . TYR A 1 333 ? 12.924 -13.336 -22.306 1.00 78.50 333 TYR A N 1
ATOM 2535 C CA . TYR A 1 333 ? 11.624 -13.628 -22.898 1.00 78.50 333 TYR A CA 1
ATOM 2536 C C . TYR A 1 333 ? 10.906 -14.706 -22.085 1.00 78.50 333 TYR A C 1
ATOM 2538 O O . TYR A 1 333 ? 11.529 -15.679 -21.667 1.00 78.50 333 TYR A O 1
ATOM 2546 N N . HIS A 1 334 ? 9.597 -14.536 -21.883 1.00 82.31 334 HIS A N 1
ATOM 2547 C CA . HIS A 1 334 ? 8.747 -15.413 -21.069 1.00 82.31 334 HIS A CA 1
ATOM 2548 C C . HIS A 1 334 ? 9.137 -15.530 -19.593 1.00 82.31 334 HIS A C 1
ATOM 2550 O O . HIS A 1 334 ? 8.536 -16.328 -18.877 1.00 82.31 334 HIS A O 1
ATOM 2556 N N . GLU A 1 335 ? 10.084 -14.722 -19.121 1.00 86.19 335 GLU A N 1
ATOM 2557 C CA . GLU A 1 335 ? 10.432 -14.665 -17.711 1.00 86.19 335 GLU A CA 1
ATOM 2558 C C . GLU A 1 335 ? 9.302 -14.052 -16.884 1.00 86.19 335 GLU A C 1
ATOM 2560 O O . GLU A 1 335 ? 8.634 -13.110 -17.310 1.00 86.19 335 GLU A O 1
ATOM 2565 N N . ASP A 1 336 ? 9.101 -14.574 -15.681 1.00 89.50 336 ASP A N 1
ATOM 2566 C CA . ASP A 1 336 ? 8.120 -14.049 -14.747 1.00 89.50 336 ASP A CA 1
ATOM 2567 C C . ASP A 1 336 ? 8.554 -12.683 -14.187 1.00 89.50 336 ASP A C 1
ATOM 2569 O O . ASP A 1 336 ? 9.479 -12.562 -13.378 1.00 89.50 336 ASP A O 1
ATOM 2573 N N . LEU A 1 337 ? 7.832 -11.635 -14.585 1.00 91.94 337 LEU A N 1
ATOM 2574 C CA . LEU A 1 337 ? 7.964 -10.287 -14.050 1.00 91.94 337 LEU A CA 1
ATOM 2575 C C . LEU A 1 337 ? 7.228 -10.203 -12.717 1.00 91.94 337 LEU A C 1
ATOM 2577 O O . LEU A 1 337 ? 5.997 -10.159 -12.644 1.00 91.94 337 LEU A O 1
ATOM 2581 N N . ASN A 1 338 ? 8.005 -10.145 -11.644 1.00 93.94 338 ASN A N 1
ATOM 2582 C CA . ASN A 1 338 ? 7.487 -9.989 -10.298 1.00 93.94 338 ASN A CA 1
ATOM 2583 C C . ASN A 1 338 ? 7.324 -8.505 -9.964 1.00 93.94 338 ASN A C 1
ATOM 2585 O O . ASN A 1 338 ? 8.296 -7.826 -9.641 1.00 93.94 338 ASN A O 1
ATOM 2589 N N . VAL A 1 339 ? 6.096 -7.997 -9.996 1.00 95.00 339 VAL A N 1
ATOM 2590 C CA . VAL A 1 339 ? 5.793 -6.606 -9.650 1.00 95.00 339 VAL A CA 1
ATOM 2591 C C . VAL A 1 339 ? 5.335 -6.526 -8.203 1.00 95.00 339 VAL A C 1
ATOM 2593 O O . VAL A 1 339 ? 4.327 -7.118 -7.815 1.00 95.00 339 VAL A O 1
ATOM 2596 N N . ARG A 1 340 ? 6.070 -5.763 -7.396 1.00 95.69 340 ARG A N 1
ATOM 2597 C CA . ARG A 1 340 ? 5.692 -5.412 -6.030 1.00 95.69 340 ARG A CA 1
ATOM 2598 C C . ARG A 1 340 ? 5.146 -3.993 -6.015 1.00 95.69 340 ARG A C 1
ATOM 2600 O O . ARG A 1 340 ? 5.834 -3.065 -6.429 1.00 95.69 340 ARG A O 1
ATOM 2607 N N . VAL A 1 341 ? 3.938 -3.829 -5.488 1.00 95.75 341 VAL A N 1
ATOM 2608 C CA . VAL A 1 341 ? 3.385 -2.516 -5.147 1.00 95.75 341 VAL A CA 1
ATOM 2609 C C . VAL A 1 341 ? 3.320 -2.401 -3.633 1.00 95.75 341 VAL A C 1
ATOM 2611 O O . VAL A 1 341 ? 2.763 -3.265 -2.951 1.00 95.75 341 VAL A O 1
ATOM 2614 N N . THR A 1 342 ? 3.880 -1.312 -3.127 1.00 94.25 342 THR A N 1
ATOM 2615 C CA . THR A 1 342 ? 3.768 -0.888 -1.736 1.00 94.25 342 THR A CA 1
ATOM 2616 C C . THR A 1 342 ? 2.949 0.390 -1.710 1.00 94.25 342 THR A C 1
ATOM 2618 O O . THR A 1 342 ? 3.325 1.375 -2.348 1.00 94.25 342 THR A O 1
ATOM 2621 N N . TYR A 1 343 ? 1.835 0.380 -0.983 1.00 94.06 343 TYR A N 1
ATOM 2622 C CA . TYR A 1 343 ? 0.944 1.527 -0.868 1.00 94.06 343 TYR A CA 1
ATOM 2623 C C . TYR A 1 343 ? 0.734 1.931 0.588 1.00 94.06 343 TYR A C 1
ATOM 2625 O O . TYR A 1 343 ? 0.440 1.092 1.440 1.00 94.06 343 TYR A O 1
ATOM 2633 N N . GLN A 1 344 ? 0.850 3.228 0.862 1.00 90.81 344 GLN A N 1
ATOM 2634 C CA . GLN A 1 344 ? 0.603 3.804 2.181 1.00 90.81 344 GLN A CA 1
ATOM 2635 C C . GLN A 1 344 ? -0.863 4.239 2.293 1.00 90.81 344 GLN A C 1
ATOM 2637 O O . GLN A 1 344 ? -1.258 5.289 1.789 1.00 90.81 344 GLN A O 1
ATOM 2642 N N . PHE A 1 345 ? -1.691 3.419 2.940 1.00 89.38 345 PHE A N 1
ATOM 2643 C CA . PHE A 1 345 ? -3.124 3.667 3.092 1.00 89.38 345 PHE A CA 1
ATOM 2644 C C . PHE A 1 345 ? -3.420 4.490 4.351 1.00 89.38 345 PHE A C 1
ATOM 2646 O O . PHE A 1 345 ? -3.252 4.003 5.468 1.00 89.38 345 PHE A O 1
ATOM 2653 N N . LEU A 1 346 ? -3.884 5.732 4.181 1.00 86.25 346 LEU A N 1
ATOM 2654 C CA . LEU A 1 346 ? -4.241 6.621 5.290 1.00 86.25 346 LEU A CA 1
ATOM 2655 C C . LEU A 1 346 ? -5.464 6.105 6.065 1.00 86.25 346 LEU A C 1
ATOM 2657 O O . LEU A 1 346 ? -6.534 5.889 5.497 1.00 86.25 346 LEU A O 1
ATOM 2661 N N . LEU A 1 347 ? -5.331 5.985 7.384 1.00 80.69 347 LEU A N 1
ATOM 2662 C CA . LEU A 1 347 ? -6.433 5.640 8.276 1.00 80.69 347 LEU A CA 1
ATOM 2663 C C . LEU A 1 347 ? -7.107 6.923 8.777 1.00 80.69 347 LEU A C 1
ATOM 2665 O O . LEU A 1 347 ? -6.533 7.673 9.561 1.00 80.69 347 LEU A O 1
ATOM 2669 N N . GLU A 1 348 ? -8.355 7.167 8.369 1.00 72.81 348 GLU A N 1
ATOM 2670 C CA . GLU A 1 348 ? -9.099 8.391 8.730 1.00 72.81 348 GLU A CA 1
ATOM 2671 C C . GLU A 1 348 ? -9.495 8.475 10.215 1.00 72.81 348 GLU A C 1
ATOM 2673 O O . GLU A 1 348 ? -9.991 9.506 10.672 1.00 72.81 348 GLU A O 1
ATOM 2678 N N . VAL A 1 349 ? -9.310 7.405 10.995 1.00 67.50 349 VAL A N 1
ATOM 2679 C CA . VAL A 1 349 ? -9.799 7.360 12.375 1.00 67.50 349 VAL A CA 1
ATOM 2680 C C . VAL A 1 349 ? -8.718 7.850 13.344 1.00 67.50 349 VAL A C 1
ATOM 2682 O O . VAL A 1 349 ? -7.752 7.127 13.596 1.00 67.50 349 VAL A O 1
ATOM 2685 N N . PRO A 1 350 ? -8.899 9.022 13.985 1.00 59.06 350 PRO A N 1
ATOM 2686 C CA . PRO A 1 350 ? -7.863 9.669 14.796 1.00 59.06 350 PRO A CA 1
ATOM 2687 C C . PRO A 1 350 ? -7.433 8.851 16.023 1.00 59.06 350 PRO A C 1
ATOM 2689 O O . PRO A 1 350 ? -6.344 9.049 16.557 1.00 59.06 350 PRO A O 1
ATOM 2692 N N . TYR A 1 351 ? -8.266 7.909 16.475 1.00 63.50 351 TYR A N 1
ATOM 2693 C CA . TYR A 1 351 ? -7.960 7.056 17.623 1.00 63.50 351 TYR A CA 1
ATOM 2694 C C . TYR A 1 351 ? -7.191 5.786 17.259 1.00 63.50 351 TYR A C 1
ATOM 2696 O O . TYR A 1 351 ? -6.566 5.211 18.147 1.00 63.50 351 TYR A O 1
ATOM 2704 N N . ALA A 1 352 ? -7.184 5.368 15.987 1.00 58.28 352 ALA A N 1
ATOM 2705 C CA . ALA A 1 352 ? -6.510 4.143 15.558 1.00 58.28 352 ALA A CA 1
ATOM 2706 C C . ALA A 1 352 ? -5.008 4.169 15.908 1.00 58.28 352 ALA A C 1
ATOM 2708 O O . ALA A 1 352 ? -4.472 3.162 16.361 1.00 58.28 352 ALA A O 1
ATOM 2709 N N . ASN A 1 353 ? -4.383 5.351 15.849 1.00 51.41 353 ASN A N 1
ATOM 2710 C CA . ASN A 1 353 ? -3.025 5.649 16.322 1.00 51.41 353 ASN A CA 1
ATOM 2711 C C . ASN A 1 353 ? -2.684 5.000 17.676 1.00 51.41 353 ASN A C 1
ATOM 2713 O O . ASN A 1 353 ? -1.711 4.261 17.817 1.00 51.41 353 ASN A O 1
ATOM 2717 N N . ARG A 1 354 ? -3.527 5.237 18.687 1.00 61.66 354 ARG A N 1
ATOM 2718 C CA . ARG A 1 354 ? -3.237 4.815 20.064 1.00 61.66 354 ARG A CA 1
ATOM 2719 C C . ARG A 1 354 ? -3.307 3.297 20.240 1.00 61.66 354 ARG A C 1
ATOM 2721 O O . ARG A 1 354 ? -2.740 2.768 21.190 1.00 61.66 354 ARG A O 1
ATOM 2728 N N . PHE A 1 355 ? -4.011 2.619 19.337 1.00 58.19 355 PHE A N 1
ATOM 2729 C CA . PHE A 1 355 ? -4.266 1.183 19.390 1.00 58.19 355 PHE A CA 1
ATOM 2730 C C . PHE A 1 355 ? -3.353 0.379 18.464 1.00 58.19 355 PHE A C 1
ATOM 2732 O O . PHE A 1 355 ? -2.918 -0.703 18.844 1.00 58.19 355 PHE A O 1
ATOM 2739 N N . LEU A 1 356 ? -3.023 0.903 17.282 1.00 59.34 356 LEU A N 1
ATOM 2740 C CA . LEU A 1 356 ? -2.162 0.232 16.304 1.00 59.34 356 LEU A CA 1
ATOM 2741 C C . LEU A 1 356 ? -0.677 0.304 16.709 1.00 59.34 356 LEU A C 1
ATOM 2743 O O . LEU A 1 356 ? 0.059 -0.659 16.512 1.00 59.34 356 LEU A O 1
ATOM 2747 N N . GLY A 1 357 ? -0.268 1.330 17.465 1.00 55.47 357 GLY A N 1
ATOM 2748 C CA . GLY A 1 357 ? 1.094 1.480 17.993 1.00 55.47 357 GLY A CA 1
ATOM 2749 C C . GLY A 1 357 ? 2.121 1.961 16.968 1.00 55.47 357 GLY A C 1
ATOM 2750 O O . GLY A 1 357 ? 1.776 2.316 15.847 1.00 55.47 357 GLY A O 1
ATOM 2751 N N . GLU A 1 358 ? 3.389 1.993 17.389 1.00 56.41 358 GLU A N 1
ATOM 2752 C CA . GLU A 1 358 ? 4.500 2.628 16.658 1.00 56.41 358 GLU A CA 1
ATOM 2753 C C . GLU A 1 358 ? 4.823 1.990 15.295 1.00 56.41 358 GLU A C 1
ATOM 2755 O O . GLU A 1 358 ? 5.383 2.663 14.437 1.00 56.41 358 GLU A O 1
ATOM 2760 N N . GLU A 1 359 ? 4.404 0.744 15.044 1.00 50.34 359 GLU A N 1
ATOM 2761 C CA . GLU A 1 359 ? 4.634 0.045 13.766 1.00 50.34 359 GLU A CA 1
ATOM 2762 C C . GLU A 1 359 ? 3.869 0.650 12.574 1.00 50.34 359 GLU A C 1
ATOM 2764 O O . GLU A 1 359 ? 4.222 0.385 11.430 1.00 50.34 359 GLU A O 1
ATOM 2769 N N . ALA A 1 360 ? 2.855 1.490 12.816 1.00 50.50 360 ALA A N 1
ATOM 2770 C CA . ALA A 1 360 ? 2.085 2.177 11.771 1.00 50.50 360 ALA A CA 1
ATOM 2771 C C . ALA A 1 360 ? 2.380 3.690 11.710 1.00 50.50 360 ALA A C 1
ATOM 2773 O O . ALA A 1 360 ? 1.527 4.489 11.311 1.00 50.50 360 ALA A O 1
ATOM 2774 N N . GLN A 1 361 ? 3.567 4.116 12.156 1.00 49.12 361 GLN A N 1
ATOM 2775 C CA . GLN A 1 361 ? 4.003 5.504 12.010 1.00 49.12 361 GLN A CA 1
ATOM 2776 C C . GLN A 1 361 ? 4.547 5.750 10.609 1.00 49.12 361 GLN A C 1
ATOM 2778 O O . GLN A 1 361 ? 5.744 5.689 10.340 1.00 49.12 361 GLN A O 1
ATOM 2783 N N . VAL A 1 362 ? 3.645 6.108 9.711 1.00 49.84 362 VAL A N 1
ATOM 2784 C CA . VAL A 1 362 ? 4.023 6.798 8.488 1.00 49.84 362 VAL A CA 1
ATOM 2785 C C . VAL A 1 362 ? 3.997 8.271 8.830 1.00 49.84 362 VAL A C 1
ATOM 2787 O O . VAL A 1 362 ? 2.928 8.835 9.032 1.00 49.84 362 VAL A O 1
ATOM 2790 N N . ALA A 1 363 ? 5.166 8.892 8.964 1.00 46.88 363 ALA A N 1
ATOM 2791 C CA . ALA A 1 363 ? 5.236 10.329 9.160 1.00 46.88 363 ALA A CA 1
ATOM 2792 C C . ALA A 1 363 ? 4.638 11.020 7.919 1.00 46.88 363 ALA A C 1
ATOM 2794 O O . ALA A 1 363 ? 5.264 11.191 6.875 1.00 46.88 363 ALA A O 1
ATOM 2795 N N . GLY A 1 364 ? 3.358 11.378 8.021 1.00 46.97 364 GLY A N 1
ATOM 2796 C CA . GLY A 1 364 ? 2.754 12.362 7.139 1.00 46.97 364 GLY A CA 1
ATOM 2797 C C . GLY A 1 364 ? 3.477 13.701 7.287 1.00 46.97 364 GLY A C 1
ATOM 2798 O O . GLY A 1 364 ? 4.277 13.897 8.203 1.00 46.97 364 GLY A O 1
ATOM 2799 N N . ARG A 1 365 ? 3.159 14.648 6.404 1.00 45.81 365 ARG A N 1
ATOM 2800 C CA . ARG A 1 365 ? 3.807 15.968 6.273 1.00 45.81 365 ARG A CA 1
ATOM 2801 C C . ARG A 1 365 ? 3.959 16.756 7.593 1.00 45.81 365 ARG A C 1
ATOM 2803 O O . ARG A 1 365 ? 4.877 17.562 7.683 1.00 45.81 365 ARG A O 1
ATOM 2810 N N . ASP A 1 366 ? 3.143 16.442 8.609 1.00 58.78 366 ASP A N 1
ATOM 2811 C CA . ASP A 1 366 ? 3.161 17.048 9.953 1.00 58.78 366 ASP A CA 1
ATOM 2812 C C . ASP A 1 366 ? 3.363 16.040 11.117 1.00 58.78 366 ASP A C 1
ATOM 2814 O O . ASP A 1 366 ? 3.168 16.394 12.281 1.00 58.78 366 ASP A O 1
ATOM 2818 N N . GLY A 1 367 ? 3.677 14.767 10.838 1.00 60.22 367 GLY A N 1
ATOM 2819 C CA . GLY A 1 367 ? 3.889 13.719 11.856 1.00 60.22 367 GLY A CA 1
ATOM 2820 C C . GLY A 1 367 ? 2.644 13.305 12.660 1.00 60.22 367 GLY A C 1
ATOM 2821 O O . GLY A 1 367 ? 2.767 12.645 13.689 1.00 60.22 367 GLY A O 1
ATOM 2822 N N . LYS A 1 368 ? 1.444 13.714 12.224 1.00 63.03 368 LYS A N 1
ATOM 2823 C CA . LYS A 1 368 ? 0.163 13.479 12.928 1.00 63.03 368 LYS A CA 1
ATOM 2824 C C . LYS A 1 368 ? -0.786 12.516 12.219 1.00 63.03 368 LYS A C 1
ATOM 2826 O O . LYS A 1 368 ? -1.808 12.142 12.790 1.00 63.03 368 LYS A O 1
ATOM 2831 N N . GLU A 1 369 ? -0.480 12.169 10.978 1.00 68.00 369 GLU A N 1
ATOM 2832 C CA . GLU A 1 369 ? -1.291 11.287 10.144 1.00 68.00 369 GLU A CA 1
ATOM 2833 C C . GLU A 1 369 ? -0.743 9.860 10.209 1.00 68.00 369 GLU A C 1
ATOM 2835 O O . GLU A 1 369 ? 0.463 9.675 10.332 1.00 68.00 369 GLU A O 1
ATOM 2840 N N . PHE A 1 370 ? -1.630 8.864 10.154 1.00 71.12 370 PHE A N 1
ATOM 2841 C CA . PHE A 1 370 ? -1.274 7.448 10.255 1.00 71.12 370 PHE A CA 1
ATOM 2842 C C . PHE A 1 370 ? -1.650 6.755 8.965 1.00 71.12 370 PHE A C 1
ATOM 2844 O O . PHE A 1 370 ? -2.806 6.825 8.542 1.00 71.12 370 PHE A O 1
ATOM 2851 N N . ALA A 1 371 ? -0.692 6.058 8.371 1.00 78.81 371 ALA A N 1
ATOM 2852 C CA . ALA A 1 371 ? -0.958 5.174 7.256 1.00 78.81 371 ALA A CA 1
ATOM 2853 C C . ALA A 1 371 ? -0.504 3.755 7.591 1.00 78.81 371 ALA A C 1
ATOM 2855 O O . ALA A 1 371 ? 0.417 3.536 8.375 1.00 78.81 371 ALA A O 1
ATOM 2856 N N . THR A 1 372 ? -1.216 2.788 7.032 1.00 83.50 372 THR A N 1
ATOM 2857 C CA . THR A 1 372 ? -0.844 1.381 7.066 1.00 83.50 372 THR A CA 1
ATOM 2858 C C . THR A 1 372 ? -0.249 1.014 5.721 1.00 83.50 372 THR A C 1
ATOM 2860 O O . THR A 1 372 ? -0.774 1.381 4.669 1.00 83.50 372 THR A O 1
ATOM 2863 N N . GLU A 1 373 ? 0.876 0.317 5.762 1.00 88.06 373 GLU A N 1
ATOM 2864 C CA . GLU A 1 373 ? 1.552 -0.135 4.563 1.00 88.06 373 GLU A CA 1
ATOM 2865 C C . GLU A 1 373 ? 0.909 -1.431 4.063 1.00 88.06 373 GLU A C 1
ATOM 2867 O O . GLU A 1 373 ? 0.887 -2.444 4.764 1.00 88.06 373 GLU A O 1
ATOM 2872 N N . ILE A 1 374 ? 0.400 -1.408 2.835 1.00 90.88 374 ILE A N 1
ATOM 2873 C CA . ILE A 1 374 ? -0.121 -2.587 2.149 1.00 90.88 374 ILE A CA 1
ATOM 2874 C C . ILE A 1 374 ? 0.898 -2.983 1.083 1.00 90.88 374 ILE A C 1
ATOM 2876 O O . ILE A 1 374 ? 1.198 -2.197 0.182 1.00 90.88 374 ILE A O 1
ATOM 2880 N N . ARG A 1 375 ? 1.433 -4.204 1.186 1.00 94.56 375 ARG A N 1
ATOM 2881 C CA . ARG A 1 375 ? 2.404 -4.762 0.236 1.00 94.56 375 ARG A CA 1
ATOM 2882 C C . ARG A 1 375 ? 1.791 -5.933 -0.506 1.00 94.56 375 ARG A C 1
ATOM 2884 O O . ARG A 1 375 ? 1.381 -6.912 0.112 1.00 94.56 375 ARG A O 1
ATOM 2891 N N . VAL A 1 376 ? 1.791 -5.854 -1.830 1.00 95.44 376 VAL A N 1
ATOM 2892 C CA . VAL A 1 376 ? 1.301 -6.929 -2.692 1.00 95.44 376 VAL A CA 1
ATOM 2893 C C . VAL A 1 376 ? 2.318 -7.217 -3.783 1.00 95.44 376 VAL A C 1
ATOM 2895 O O . VAL A 1 376 ? 2.861 -6.301 -4.397 1.00 95.44 376 VAL A O 1
ATOM 2898 N N . ILE A 1 377 ? 2.536 -8.504 -4.040 1.00 95.44 377 ILE A N 1
ATOM 2899 C CA . ILE A 1 377 ? 3.383 -9.008 -5.117 1.00 95.44 377 ILE A CA 1
ATOM 2900 C C . ILE A 1 377 ? 2.491 -9.779 -6.088 1.00 95.44 377 ILE A C 1
ATOM 2902 O O . ILE A 1 377 ? 1.713 -10.634 -5.664 1.00 95.44 377 ILE A O 1
ATOM 2906 N N . VAL A 1 378 ? 2.603 -9.474 -7.378 1.00 96.12 378 VAL A N 1
ATOM 2907 C CA . VAL A 1 378 ? 1.973 -10.230 -8.467 1.00 96.12 378 VAL A CA 1
ATOM 2908 C C . VAL A 1 378 ? 3.055 -10.597 -9.472 1.00 96.12 378 VAL A C 1
ATOM 2910 O O . VAL A 1 378 ? 3.950 -9.800 -9.740 1.00 96.12 378 VAL A O 1
ATOM 2913 N N . SER A 1 379 ? 2.962 -11.806 -10.014 1.00 92.75 379 SER A N 1
ATOM 2914 C CA . SER A 1 379 ? 3.871 -12.319 -11.031 1.00 92.75 379 SER A CA 1
ATOM 2915 C C . SER A 1 379 ? 3.115 -12.508 -12.341 1.00 92.75 379 SER A C 1
ATOM 2917 O O . SER A 1 379 ? 2.011 -13.057 -12.322 1.00 92.75 379 SER A O 1
ATOM 2919 N N . LEU A 1 380 ? 3.665 -12.019 -13.453 1.00 92.50 380 LEU A N 1
ATOM 2920 C CA . LEU A 1 380 ? 3.145 -12.256 -14.802 1.00 92.50 380 LEU A CA 1
ATOM 2921 C C . LEU A 1 380 ? 4.293 -12.533 -15.770 1.00 92.50 380 LEU A C 1
ATOM 2923 O O . LEU A 1 380 ? 5.318 -11.863 -15.719 1.00 92.50 380 LEU A O 1
ATOM 2927 N N . SER A 1 381 ? 4.080 -13.463 -16.697 1.00 88.94 381 SER A N 1
ATOM 2928 C CA . SER A 1 381 ? 5.041 -13.787 -17.752 1.00 88.94 381 SER A CA 1
ATOM 2929 C C . SER A 1 381 ? 5.302 -12.590 -18.674 1.00 88.94 381 SER A C 1
ATOM 2931 O O . SER A 1 381 ? 4.371 -11.918 -19.127 1.00 88.94 381 SER A O 1
ATOM 2933 N N . ASN A 1 382 ? 6.573 -12.341 -18.987 1.00 85.44 382 ASN A N 1
ATOM 2934 C CA . ASN A 1 382 ? 6.999 -11.392 -20.004 1.00 85.44 382 ASN A CA 1
ATOM 2935 C C . ASN A 1 382 ? 6.639 -11.919 -21.405 1.00 85.44 382 ASN A C 1
ATOM 2937 O O . ASN A 1 382 ? 7.422 -12.620 -22.047 1.00 85.44 382 ASN A O 1
ATOM 2941 N N . GLU A 1 383 ? 5.453 -11.573 -21.903 1.00 77.25 383 GLU A N 1
ATOM 2942 C CA . GLU A 1 383 ? 4.976 -11.984 -23.235 1.00 77.25 383 GLU A CA 1
ATOM 2943 C C . GLU A 1 383 ? 5.666 -11.242 -24.397 1.00 77.25 383 GLU A C 1
ATOM 2945 O O . GLU A 1 383 ? 5.395 -11.518 -25.564 1.00 77.25 383 GLU A O 1
ATOM 2950 N N . GLY A 1 384 ? 6.594 -10.329 -24.103 1.00 63.66 384 GLY A N 1
ATOM 2951 C CA . GLY A 1 384 ? 7.319 -9.498 -25.060 1.00 63.66 384 GLY A CA 1
ATOM 2952 C C . GLY A 1 384 ? 8.341 -10.178 -25.960 1.00 63.66 384 GLY A C 1
ATOM 2953 O O . GLY A 1 384 ? 9.348 -9.542 -26.290 1.00 63.66 384 GLY A O 1
ATOM 2954 N N . GLY A 1 385 ? 8.114 -11.438 -26.338 1.00 54.06 385 GLY A N 1
ATOM 2955 C CA . GLY A 1 385 ? 8.919 -12.189 -27.301 1.00 54.06 385 GLY A CA 1
ATOM 2956 C C . GLY A 1 385 ? 9.250 -11.361 -28.543 1.00 54.06 385 GLY A C 1
ATOM 2957 O O . GLY A 1 385 ? 8.477 -10.464 -28.906 1.00 54.06 385 GLY A O 1
ATOM 2958 N N . PRO A 1 386 ? 10.387 -11.597 -29.232 1.00 53.81 386 PRO A N 1
ATOM 2959 C CA . PRO A 1 386 ? 10.498 -11.103 -30.594 1.00 53.81 386 PRO A CA 1
ATOM 2960 C C . PRO A 1 386 ? 9.256 -11.634 -31.295 1.00 53.81 386 PRO A C 1
ATOM 2962 O O . PRO A 1 386 ? 9.016 -12.840 -31.282 1.00 53.81 386 PRO A O 1
ATOM 2965 N N . GLU A 1 387 ? 8.425 -10.730 -31.820 1.00 51.00 387 GLU A N 1
ATOM 2966 C CA . GLU A 1 387 ? 7.493 -11.104 -32.868 1.00 51.00 387 GLU A CA 1
ATOM 2967 C C . GLU A 1 387 ? 8.349 -11.947 -33.804 1.00 51.00 387 GLU A C 1
ATOM 2969 O O . GLU A 1 387 ? 9.362 -11.436 -34.296 1.00 51.00 387 GLU A O 1
ATOM 2974 N N . VAL A 1 388 ? 8.085 -13.259 -33.862 1.00 48.22 388 VAL A N 1
ATOM 2975 C CA . VAL A 1 388 ? 8.850 -14.175 -34.701 1.00 48.22 388 VAL A CA 1
ATOM 2976 C C . VAL A 1 388 ? 8.691 -13.569 -36.073 1.00 48.22 388 VAL A C 1
ATOM 2978 O O . VAL A 1 388 ? 7.617 -13.670 -36.667 1.00 48.22 388 VAL A O 1
ATOM 2981 N N . ARG A 1 389 ? 9.6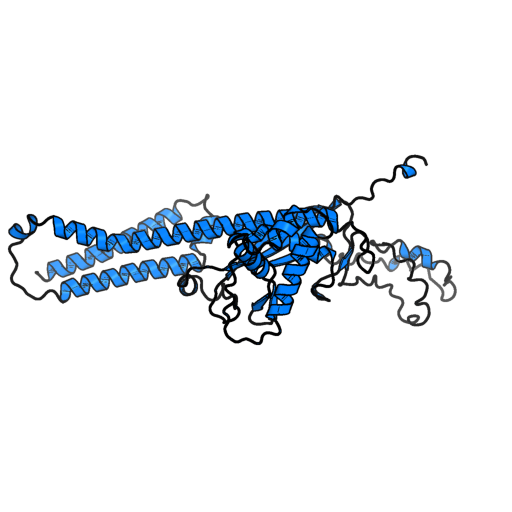91 -12.803 -36.521 1.00 48.94 389 ARG A N 1
ATOM 2982 C CA . ARG A 1 389 ? 9.573 -12.095 -37.781 1.00 48.94 389 ARG A CA 1
ATOM 2983 C C . ARG A 1 389 ? 9.394 -13.230 -38.776 1.00 48.94 389 ARG A C 1
ATOM 2985 O O . ARG A 1 389 ? 10.258 -14.107 -38.816 1.00 48.94 389 ARG A O 1
ATOM 2992 N N . PRO A 1 390 ? 8.331 -13.245 -39.595 1.00 48.62 390 PRO A N 1
ATOM 2993 C CA . PRO A 1 390 ? 8.087 -14.342 -40.532 1.00 48.62 390 PRO A CA 1
ATOM 2994 C C . PRO A 1 390 ? 9.231 -14.588 -41.537 1.00 48.62 390 PRO A C 1
ATOM 2996 O O . PRO A 1 390 ? 9.135 -15.474 -42.378 1.00 48.62 390 PRO A O 1
ATOM 2999 N N . LYS A 1 391 ? 10.313 -13.801 -41.484 1.00 48.91 391 LYS A N 1
ATOM 3000 C CA . LYS A 1 391 ? 11.510 -13.937 -42.309 1.00 48.91 391 LYS A CA 1
ATOM 3001 C C . LYS A 1 391 ? 12.424 -15.099 -41.904 1.00 48.91 391 LYS A C 1
ATOM 3003 O O . LYS A 1 391 ? 13.190 -15.527 -42.760 1.00 48.91 391 LYS A O 1
ATOM 3008 N N . ASP A 1 392 ? 12.301 -15.648 -40.695 1.00 47.62 392 ASP A N 1
ATOM 3009 C CA . ASP A 1 392 ? 13.167 -16.752 -40.241 1.00 47.62 392 ASP A CA 1
ATOM 3010 C C . ASP A 1 392 ? 12.576 -18.155 -40.495 1.00 47.62 392 ASP A C 1
ATOM 3012 O O . ASP A 1 392 ? 13.212 -19.153 -40.182 1.00 47.62 392 ASP A O 1
ATOM 3016 N N . TYR A 1 393 ? 11.399 -18.258 -41.130 1.00 45.75 393 TYR A N 1
ATOM 3017 C CA . TYR A 1 393 ? 10.796 -19.543 -41.535 1.00 45.75 393 TYR A CA 1
ATOM 3018 C C . TYR A 1 393 ? 11.265 -20.070 -42.906 1.00 45.75 393 TYR A C 1
ATOM 3020 O O . TYR A 1 393 ? 10.838 -21.142 -43.323 1.00 45.75 393 TYR A O 1
ATOM 3028 N N . ASN A 1 394 ? 12.128 -19.331 -43.614 1.00 48.72 394 ASN A N 1
ATOM 3029 C CA . ASN A 1 394 ? 12.590 -19.673 -44.968 1.00 48.72 394 ASN A CA 1
ATOM 3030 C C . ASN A 1 394 ? 14.110 -19.931 -45.052 1.00 48.72 394 ASN A C 1
ATOM 3032 O O . ASN A 1 394 ? 14.733 -19.577 -46.057 1.00 48.72 394 ASN A O 1
ATOM 3036 N N . ARG A 1 395 ? 14.727 -20.529 -44.027 1.00 45.00 395 ARG A N 1
ATOM 3037 C CA . ARG A 1 395 ? 16.076 -21.105 -44.149 1.00 45.00 395 ARG A CA 1
ATOM 3038 C C . ARG A 1 395 ? 16.099 -22.576 -43.796 1.00 45.00 395 ARG A C 1
ATOM 3040 O O . ARG A 1 395 ? 15.506 -22.927 -42.756 1.00 45.00 395 ARG A O 1
#

Solvent-accessible surface area (backbone atoms only — not comparable to full-atom values): 23384 Å² total; per-residue (Å²): 132,60,74,67,57,59,54,50,53,55,51,51,52,54,50,53,54,51,49,53,53,49,51,52,53,48,56,64,61,71,53,78,81,84,42,72,66,54,54,54,49,54,68,28,73,49,40,47,43,53,51,51,50,51,52,49,49,54,50,51,51,52,49,51,53,52,47,56,66,65,66,53,67,91,64,71,85,69,66,66,80,68,58,71,75,53,65,68,62,56,55,54,52,53,51,63,65,47,46,64,57,52,50,51,52,51,52,51,53,49,50,52,52,50,52,51,52,49,52,52,38,50,48,51,10,21,46,43,16,29,61,39,37,31,60,43,39,43,38,68,48,98,84,84,35,46,61,26,33,42,56,37,51,91,83,43,76,83,69,31,66,56,59,49,56,22,39,51,41,22,31,64,51,39,28,87,77,33,58,64,60,72,76,72,92,66,87,76,64,79,75,62,62,54,53,55,54,49,48,51,52,48,48,56,37,55,78,36,60,81,47,87,52,65,63,58,53,54,57,72,69,40,90,79,59,43,74,63,54,61,44,53,48,26,5,36,52,38,31,69,27,71,33,47,40,105,84,48,80,39,58,30,51,40,68,43,78,52,79,49,73,79,68,72,49,69,77,72,81,69,71,74,61,65,80,76,61,70,70,76,80,57,100,78,73,81,56,85,84,59,60,72,64,71,51,73,77,49,97,73,75,76,85,69,86,73,76,78,74,71,86,82,82,64,96,84,64,92,66,90,66,81,74,74,55,88,51,56,46,75,57,59,71,60,37,64,43,32,22,33,32,37,36,59,44,73,56,91,54,86,64,48,59,82,56,64,42,80,89,38,69,38,28,33,97,80,64,80,48,42,24,46,80,48,77,40,77,37,73,39,57,20,73,48,50,76,74,78,59,82,77,73,79,78,119